Protein AF-A0A6P6JK39-F1 (afdb_monomer)

InterPro domains:
  IPR003034 SAP domain [PS50800] (160-194)
  IPR036361 SAP domain superfamily [G3DSA:1.10.720.30] (137-202)
  IPR038765 Papain-like cysteine peptidase superfamily [SSF54001] (477-595)
  IPR039598 HMG domain-containing protein 3 [PTHR17609] (4-606)

pLDDT: mean 75.11, std 21.03, range [23.2, 98.56]

Solvent-accessible surface area (backbone atoms only — not comparable to full-atom values): 36776 Å² total; per-residue (Å²): 107,68,67,62,53,50,56,49,48,27,66,73,67,74,44,89,72,79,53,73,65,54,53,48,47,51,49,49,20,53,58,48,73,47,91,76,85,65,51,43,59,33,46,78,55,12,45,62,42,52,46,34,36,44,48,70,40,82,58,55,30,28,60,41,61,52,88,70,45,61,81,60,64,93,82,64,82,23,71,24,50,34,60,63,42,54,48,42,42,37,47,29,34,43,46,63,68,36,52,54,95,88,63,82,67,90,45,70,58,65,80,37,51,65,62,55,54,51,50,55,9,71,77,28,29,58,53,58,60,31,50,34,54,69,60,64,71,73,56,83,70,79,85,74,100,66,86,77,83,84,73,60,70,70,62,58,54,57,53,56,72,69,53,55,62,68,60,50,35,50,51,27,50,76,71,74,40,79,62,75,78,54,65,67,60,44,46,50,51,51,58,60,46,42,75,39,70,76,46,27,55,52,50,45,57,58,69,58,24,46,29,30,11,36,36,40,36,23,33,56,87,50,34,50,37,32,43,34,76,33,71,53,74,74,51,47,66,59,57,38,24,53,50,73,24,30,60,60,61,46,36,32,40,30,21,75,56,18,69,56,31,29,53,52,42,21,67,77,35,64,92,70,35,66,32,23,58,67,64,8,30,75,50,67,86,43,76,66,51,31,49,31,31,69,72,69,68,38,74,45,83,52,67,37,80,80,47,54,42,91,75,59,43,83,86,33,31,89,76,23,21,42,55,52,14,34,31,21,31,34,82,90,41,58,80,77,61,90,55,70,64,54,42,37,22,39,55,82,30,25,64,78,53,51,96,70,60,46,78,55,36,58,58,51,52,51,60,71,44,57,84,46,22,74,62,39,39,73,32,56,52,39,60,30,55,53,49,50,53,49,53,51,40,54,50,36,52,50,52,42,49,55,50,50,58,54,48,59,74,73,50,58,95,88,60,44,80,36,69,48,101,52,49,22,64,42,83,44,78,76,80,74,82,73,68,90,84,73,71,77,73,79,60,93,70,73,64,84,71,78,84,65,80,85,90,62,62,84,72,50,68,77,33,61,90,63,66,60,72,47,71,65,72,76,64,58,81,76,49,78,64,54,49,52,52,49,54,62,42,43,41,81,90,53,69,49,80,41,80,75,50,70,49,90,92,46,77,38,29,26,59,46,45,37,25,39,69,54,103,45,73,72,42,64,67,55,52,42,42,53,47,50,51,52,34,57,40,31,50,77,67,77,39,45,54,44,68,53,48,41,82,57,48,49,37,46,35,85,91,64,56,41,68,65,75,84,72,62,58,92,64,58,87,74,25,54,31,36,40,40,33,36,80,54,95,95,32,42,31,37,34,43,35,45,68,54,103,70,88,50,88,47,64,34,44,36,39,51,79,58,60,41,81,89,61,75,70,55,81,55,65,44,58,54,76,79,87,87,80,100,75,86,55,73,77,58,55,69,70,76,78

Sequence (641 aa):
MLFRVMSILEATAKAKFPSKDTVLHAYLHFEALSSHVYSYTCINCGYYPKVVIMDLHKKGVFSIPFSEIATPPSDFKGDTNIVSFWESVTMEMIGRGFLSSGRKNPFVVCPSYDCWAPWIGPNTRKSDIVLNTEHAKLQKTKSCDVPDLDVTEERLGDELFNLKVDAVRKLCKECGLDTKGSRMDLVLRLRTEMQNRSAYDKIFQQIWGASGGWAV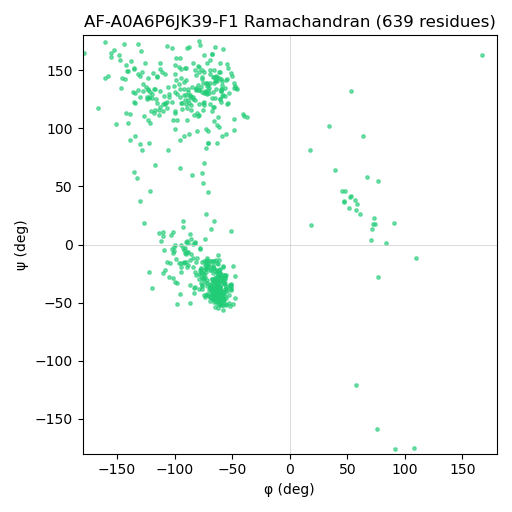ITCPCGIVYSIKFNIRAESPRDFADLLLSWKHFPNVVIYDFARGLAAHVNLRKADSLPFSPHEGRLAEPTTANIQLAKEGKLKVNLPWLKNKKEEEDINCHPLTGSSEHYALYDRFHEFNTKDPRDALRRIQVVPELCGWVNTQTAEQLFGSMRKNNYFLNMLTPSGHTFLMRNIIHHYNTAQNKNMEDSLRKIVSPSDQLTFNGYGQIVLGTPPQSLNDSERHTCDITQIDQVHCPSQGSVIDMTALRNVQPNRACWMHPQSSDQIKMIENALNEKESRQQFLAQVGATILNRSDFITLGHPNDVEGTILNACLSMVRDIADLKNIKVHCFSSYVTVTWLPPLCADPSANLPDHIAECDFILLPSWASNHWMICVSLFCLNYQFSLMQVTLRYFDITNSCIFQESFNRTSFTDHETKKQRDVFA

Nearest PDB structures (foldseek):
  1v66-assembly1_A  TM=7.551E-01  e=3.312E-01  Homo sapiens
  4i7d-assembly2_C  TM=5.466E-01  e=5.571E+00  Homo sapiens
  1k2f-assembly2_B-2  TM=5.145E-01  e=4.047E+00  Mus musculus
  8h38-assembly1_I  TM=4.975E-01  e=5.282E+00  Homo sapiens
  8gq6-assembly1_A  TM=4.952E-01  e=5.282E+00  Homo sapiens

Foldseek 3Di:
DVVVVQVVCCVVVVHHDPDPVVVLLVVLLVVLQDDFLLQLAFQACFLARQEKFKDFDQFLWAFAQLVPADQDPPPDPQKEQQVVLLNLLSQQSNQSVFDDPPDDRPSDDHDYSHRFDKDFRPSFFQDSIFGRPLSVVVPPDDDDDDDDPDDDLVVLLVLLVVDDLVLLLVLCVVLVHDSDDDSVVSSVVLSVQCVDVVSVVVSCSRSVRIWQGKMFMAHLLLRTRIIHTHRDNDDLVVVLRVQVRTNARHQEYEYLPLQRNLVVNCVVVVPLSQADDPSQFLDPQDPVQLVCLVVLNAARELVLSPPADPQADVSDDPSRSDSHHHRAYQPVNLPVDPDSSNSRRHLSNYPVSPPRRDNCSVVVVSVVCVVCRVVSHPDHPSSSSSVVSVVSSVVNVVSSVVVVVVVVVVDDPPWDWDADPRSHTDTDDPDDDDDPPPPPPPPPPPPDPPDDDPDDDVVRCPPLLNDFPDVCNQPPDDDPVRVVLLCVLQPPVDDQQDFNDDQPPQTDGSVQSVCQADQHARDQSVVVSVVSSLQVSCVSVVAFEAEDRQVLLQCCDPPNVDDVVVVDDPCNLVHQKYWRWYDDPNWIWIWIFGDDPPPDTWTWIFTARHRHPPDRGDRDGHTDTDDDDDDDDPVVVRSVD

Mean predicted aligned error: 17.91 Å

Secondary structure (DSSP, 8-state):
-HHHHHHHHHHHHTSPPPPHHHHHHHHHHHHHHS-------BTTTBSS-SEEEEEEESSS--B--GGGSPPPPTT--SEEEHHHHHHHHHHHHHHHHHSPTTPPPTT-----SSS---EE-TTTBSSSEEE--GGGGGS--S----------HHHHHHHHTTS-HHHHHHHHHHTT----S-HHHHHHHHHHHTTSHHHHHHHHHHH--B---EEEEE-TTS-EEEEEE-SS---HHHHHHHHHTBSS--SEEEETTHHHHHHHHHHHTTTT-SS-SGGG-SS---HHHHHHHHTT------GGGTS--SSPPTT--TTT-----EEEB-TTTTTS--SGGGGGGBGGG-GGGTTT--TTHHHHHHHHHGGGHHHHTTS-HHHHHHHHHHHHHHHHHHHHHHHHHHHHTTS-TTSPEEE-TTS-EEESSPPP---TTS-----TT-S--SS--S---TTTTTSGGG--SSHHHHSPPPPHHHHHHHHHHT-TTS-TT-EEEEETTEEEEHHHHGGGSSSSPPPHHHHHHHHHHHHHHHHHTT--EEE--HHHHGGGSTTT---GGGG--GGGGG-SEEEEEEEETTEEEEEEEE--TTT----EEEEE----SSS--------B-----S---HHHHHHH-

Structure (mmCIF, N/CA/C/O backbone):
data_AF-A0A6P6JK39-F1
#
_entry.id   AF-A0A6P6JK39-F1
#
loop_
_atom_site.group_PDB
_atom_site.id
_atom_site.type_symbol
_atom_site.label_atom_id
_atom_site.label_alt_id
_atom_site.label_comp_id
_atom_site.label_asym_id
_atom_site.label_entity_id
_atom_site.label_seq_id
_atom_site.pdbx_PDB_ins_code
_atom_site.Cartn_x
_atom_site.Cartn_y
_atom_site.Cartn_z
_atom_site.occupancy
_atom_site.B_iso_or_equiv
_atom_site.auth_seq_id
_atom_site.auth_comp_id
_atom_site.auth_asym_id
_atom_site.auth_atom_id
_atom_site.pdbx_PDB_model_num
ATOM 1 N N . MET A 1 1 ? 17.134 19.411 -5.426 1.00 51.88 1 MET A N 1
ATOM 2 C CA . MET A 1 1 ? 18.409 18.993 -4.799 1.00 51.88 1 MET A CA 1
ATOM 3 C C . MET A 1 1 ? 19.375 18.438 -5.846 1.00 51.88 1 MET A C 1
ATOM 5 O O . MET A 1 1 ? 20.431 19.033 -5.996 1.00 51.88 1 MET A O 1
ATOM 9 N N . LEU A 1 2 ? 18.983 17.433 -6.646 1.00 59.31 2 LEU A N 1
ATOM 10 C CA . LEU A 1 2 ? 19.816 16.851 -7.718 1.00 59.31 2 LEU A CA 1
ATOM 11 C C . LEU A 1 2 ? 20.381 17.888 -8.715 1.00 59.31 2 LEU A C 1
ATOM 13 O O . LEU A 1 2 ? 21.571 17.867 -8.978 1.00 59.31 2 LEU A O 1
ATOM 17 N N . PHE A 1 3 ? 19.577 18.862 -9.172 1.00 57.75 3 PHE A N 1
ATOM 18 C CA . PHE A 1 3 ? 20.043 19.952 -10.053 1.00 57.75 3 PHE A CA 1
ATOM 19 C C . PHE A 1 3 ? 21.222 20.741 -9.464 1.00 57.75 3 PHE A C 1
ATOM 21 O O . PHE A 1 3 ? 22.255 20.874 -10.102 1.00 57.75 3 PHE A O 1
ATOM 28 N N . ARG A 1 4 ? 21.094 21.217 -8.216 1.00 63.31 4 ARG A N 1
ATOM 29 C CA . ARG A 1 4 ? 22.171 21.959 -7.541 1.00 63.31 4 ARG A CA 1
ATOM 30 C C . ARG A 1 4 ? 23.416 21.095 -7.365 1.00 63.31 4 ARG A C 1
ATOM 32 O O . ARG A 1 4 ? 24.511 21.589 -7.582 1.00 63.31 4 ARG A O 1
ATOM 39 N N . VAL A 1 5 ? 23.244 19.826 -6.996 1.00 68.75 5 VAL A N 1
ATOM 40 C CA . VAL A 1 5 ? 24.363 18.893 -6.812 1.00 68.75 5 VAL A CA 1
ATOM 41 C C . VAL A 1 5 ? 25.076 18.633 -8.138 1.00 68.75 5 VAL A C 1
ATOM 43 O O . VAL A 1 5 ? 26.291 18.745 -8.183 1.00 68.75 5 VAL A O 1
ATOM 46 N N . MET A 1 6 ? 24.346 18.374 -9.226 1.00 71.62 6 MET A N 1
ATOM 47 C CA . MET A 1 6 ? 24.934 18.145 -10.549 1.00 71.62 6 MET A CA 1
ATOM 48 C C . MET A 1 6 ? 25.631 19.391 -11.089 1.00 71.62 6 MET A C 1
ATOM 50 O O . MET A 1 6 ? 26.763 19.284 -11.534 1.00 71.62 6 MET A O 1
ATOM 54 N N . SER A 1 7 ? 25.025 20.578 -10.979 1.00 70.62 7 SER A N 1
ATOM 55 C CA . SER A 1 7 ? 25.676 21.820 -11.415 1.00 70.62 7 SER A CA 1
ATOM 56 C C . SER A 1 7 ? 26.949 22.125 -10.621 1.00 70.62 7 SER A C 1
ATOM 58 O O . SER A 1 7 ? 27.923 22.607 -11.192 1.00 70.62 7 SER A O 1
ATOM 60 N N . ILE A 1 8 ? 26.966 21.827 -9.316 1.00 77.75 8 ILE A N 1
ATOM 61 C CA . ILE A 1 8 ? 28.175 21.948 -8.490 1.00 77.75 8 ILE A CA 1
ATOM 62 C C . ILE A 1 8 ? 29.214 20.905 -8.919 1.00 77.75 8 ILE A C 1
ATOM 64 O O . ILE A 1 8 ? 30.367 21.263 -9.119 1.00 77.75 8 ILE A O 1
ATOM 68 N N . LEU A 1 9 ? 28.817 19.644 -9.119 1.00 77.12 9 LEU A N 1
ATOM 69 C CA . LEU A 1 9 ? 29.715 18.573 -9.559 1.00 77.12 9 LEU A CA 1
ATOM 70 C C . LEU A 1 9 ? 30.327 18.857 -10.934 1.00 77.12 9 LEU A C 1
ATOM 72 O O . LEU A 1 9 ? 31.527 18.676 -11.093 1.00 77.12 9 LEU A O 1
ATOM 76 N N . GLU A 1 10 ? 29.549 19.341 -11.903 1.00 83.38 10 GLU A N 1
ATOM 77 C CA . GLU A 1 10 ? 30.049 19.742 -13.226 1.00 83.38 10 GLU A CA 1
ATOM 78 C C . GLU A 1 10 ? 31.059 20.888 -13.117 1.00 83.38 10 GLU A C 1
ATOM 80 O O . GLU A 1 10 ? 32.125 20.844 -13.736 1.00 83.38 10 GLU A O 1
ATOM 85 N N . ALA A 1 11 ? 30.757 21.892 -12.287 1.00 81.81 11 ALA A N 1
ATOM 86 C CA . ALA A 1 11 ? 31.644 23.027 -12.053 1.00 81.81 11 ALA A CA 1
ATOM 87 C C . ALA A 1 11 ? 32.948 22.616 -11.348 1.00 81.81 11 ALA A C 1
ATOM 89 O O . ALA A 1 11 ? 34.023 23.092 -11.714 1.00 81.81 11 ALA A O 1
ATOM 90 N N . THR A 1 12 ? 32.873 21.717 -10.363 1.00 85.19 12 THR A N 1
ATOM 91 C CA . THR A 1 12 ? 34.038 21.220 -9.617 1.00 85.19 12 THR A CA 1
ATOM 92 C C . THR A 1 12 ? 34.880 20.254 -10.449 1.00 85.19 12 THR A C 1
ATOM 94 O O . THR A 1 12 ? 36.102 20.379 -10.475 1.00 85.19 12 THR A O 1
ATOM 97 N N . ALA A 1 13 ? 34.250 19.311 -11.151 1.00 84.69 13 ALA A N 1
ATOM 98 C CA . ALA A 1 13 ? 34.935 18.288 -11.940 1.00 84.69 13 ALA A CA 1
ATOM 99 C C . ALA A 1 13 ? 35.396 18.789 -13.318 1.00 84.69 13 ALA A C 1
ATOM 101 O O . ALA A 1 13 ? 36.151 18.092 -13.992 1.00 84.69 13 ALA A O 1
ATOM 102 N N . LYS A 1 14 ? 34.939 19.974 -13.754 1.00 85.00 14 LYS A N 1
ATOM 103 C CA . LYS A 1 14 ? 35.162 20.523 -15.106 1.00 85.00 14 LYS A CA 1
ATOM 104 C C . LYS A 1 14 ? 34.777 19.538 -16.221 1.00 85.00 14 LYS A C 1
ATOM 106 O O . LYS A 1 14 ? 35.369 19.544 -17.298 1.00 85.00 14 LYS A O 1
ATOM 111 N N . ALA A 1 15 ? 33.779 18.701 -15.963 1.00 80.81 15 ALA A N 1
ATOM 112 C CA . ALA A 1 15 ? 33.283 17.679 -16.873 1.00 80.81 15 ALA A CA 1
ATOM 113 C C . ALA A 1 15 ? 31.759 17.766 -16.947 1.00 80.81 15 ALA A C 1
ATOM 115 O O . ALA A 1 15 ? 31.110 18.113 -15.962 1.00 80.81 15 ALA A O 1
ATOM 116 N N . LYS A 1 16 ? 31.186 17.457 -18.114 1.00 79.31 16 LYS A N 1
ATOM 117 C CA . LYS A 1 16 ? 29.730 17.364 -18.271 1.00 79.31 16 LYS A CA 1
ATOM 118 C C . LYS A 1 16 ? 29.248 16.004 -17.784 1.00 79.31 16 LYS A C 1
ATOM 120 O O . LYS A 1 16 ? 29.829 14.987 -18.161 1.00 79.31 16 LYS A O 1
ATOM 125 N N . PHE A 1 17 ? 28.173 15.988 -17.006 1.00 77.06 17 PHE A N 1
ATOM 126 C CA . PHE A 1 17 ? 27.517 14.754 -16.587 1.00 77.06 17 PHE A CA 1
ATOM 127 C C . PHE A 1 17 ? 26.292 14.461 -17.475 1.00 77.06 17 PHE A C 1
ATOM 129 O O . PHE A 1 17 ? 25.784 15.356 -18.160 1.00 77.06 17 PHE A O 1
ATOM 136 N N . PRO A 1 18 ? 25.803 13.204 -17.509 1.00 77.38 18 PRO A N 1
ATOM 137 C CA . PRO A 1 18 ? 24.533 12.874 -18.153 1.00 77.38 18 PRO A CA 1
ATOM 138 C C . PRO A 1 18 ? 23.389 13.727 -17.600 1.00 77.38 18 PRO A C 1
ATOM 140 O O . PRO A 1 18 ? 23.453 14.185 -16.464 1.00 77.38 18 PRO A O 1
ATOM 143 N N . SER A 1 19 ? 22.322 13.926 -18.378 1.00 76.56 19 SER A N 1
ATOM 144 C CA . SER A 1 19 ? 21.204 14.773 -17.946 1.00 76.56 19 SER A CA 1
ATOM 145 C C . SER A 1 19 ? 20.539 14.252 -16.663 1.00 76.56 19 SER A C 1
ATOM 147 O O . SER A 1 19 ? 20.570 13.057 -16.374 1.00 76.56 19 SER A O 1
ATOM 149 N N . LYS A 1 20 ? 19.869 15.135 -15.913 1.00 74.44 20 LYS A N 1
ATOM 150 C CA . LYS A 1 20 ? 19.099 14.771 -14.706 1.00 74.44 20 LYS A CA 1
ATOM 151 C C . LYS A 1 20 ? 18.111 13.619 -14.938 1.00 74.44 20 LYS A C 1
ATOM 153 O O . LYS A 1 20 ? 17.980 12.749 -14.082 1.00 74.44 20 LYS A O 1
ATOM 158 N N . ASP A 1 21 ? 17.456 13.604 -16.096 1.00 75.44 21 ASP A N 1
ATOM 159 C CA . ASP A 1 21 ? 16.441 12.612 -16.440 1.00 75.44 21 ASP A CA 1
ATOM 160 C C . ASP A 1 21 ? 17.127 11.292 -16.804 1.00 75.44 21 ASP A C 1
ATOM 162 O O . ASP A 1 21 ? 16.659 10.225 -16.425 1.00 75.44 21 ASP A O 1
ATOM 166 N N . THR A 1 22 ? 18.306 11.360 -17.433 1.00 78.50 22 THR A N 1
ATOM 167 C CA . THR A 1 22 ? 19.165 10.195 -17.683 1.00 78.50 22 THR A CA 1
ATOM 168 C C . THR A 1 22 ? 19.650 9.564 -16.379 1.00 78.50 22 THR A C 1
ATOM 170 O O . THR A 1 22 ? 19.537 8.354 -16.219 1.00 78.50 22 THR A O 1
ATOM 173 N N . VAL A 1 23 ? 20.155 10.364 -15.432 1.00 79.81 23 VAL A N 1
ATOM 174 C CA . VAL A 1 23 ? 20.620 9.871 -14.121 1.00 79.81 23 VAL A CA 1
ATOM 175 C C . VAL A 1 23 ? 19.469 9.245 -13.342 1.00 79.81 23 VAL A C 1
ATOM 177 O O . VAL A 1 23 ? 19.618 8.172 -12.764 1.00 79.81 23 VAL A O 1
ATOM 180 N N . LEU A 1 24 ? 18.301 9.884 -13.356 1.00 79.88 24 LEU A N 1
ATOM 181 C CA . LEU A 1 24 ? 17.111 9.338 -12.728 1.00 79.88 24 LEU A CA 1
ATOM 182 C C . LEU A 1 24 ? 16.671 8.022 -13.369 1.00 79.88 24 LEU A C 1
ATOM 184 O O . LEU A 1 24 ? 16.407 7.062 -12.657 1.00 79.88 24 LEU A O 1
ATOM 188 N N . HIS A 1 25 ? 16.571 7.962 -14.695 1.00 81.69 25 HIS A N 1
ATOM 189 C CA . HIS A 1 25 ? 16.174 6.734 -15.380 1.00 81.69 25 HIS A CA 1
ATOM 190 C C . HIS A 1 25 ? 17.170 5.606 -15.121 1.00 81.69 25 HIS A C 1
ATOM 192 O O . HIS A 1 25 ? 16.740 4.487 -14.866 1.00 81.69 25 HIS A O 1
ATOM 198 N N . ALA A 1 26 ? 18.471 5.907 -15.096 1.00 80.44 26 ALA A N 1
ATOM 199 C CA . ALA A 1 26 ? 19.496 4.947 -14.708 1.00 80.44 26 ALA A CA 1
ATOM 200 C C . ALA A 1 26 ? 19.303 4.456 -13.264 1.00 80.44 26 ALA A C 1
ATOM 202 O O . ALA A 1 26 ? 19.404 3.259 -13.016 1.00 80.44 26 ALA A O 1
ATOM 203 N N . TYR A 1 27 ? 18.965 5.348 -12.326 1.00 84.75 27 TYR A N 1
ATOM 204 C CA . TYR A 1 27 ? 18.659 4.969 -10.944 1.00 84.75 27 TYR A CA 1
ATOM 205 C C . TYR A 1 27 ? 17.415 4.073 -10.845 1.00 84.75 27 TYR A C 1
ATOM 207 O O . TYR A 1 27 ? 17.478 3.014 -10.233 1.00 84.75 27 TYR A O 1
ATOM 215 N N . LEU A 1 28 ? 16.303 4.447 -11.487 1.00 86.31 28 LEU A N 1
ATOM 216 C CA . LEU A 1 28 ? 15.079 3.633 -11.488 1.00 86.31 28 LEU A CA 1
ATOM 217 C C . LEU A 1 28 ? 15.311 2.261 -12.133 1.00 86.31 28 LEU A C 1
ATOM 219 O O . LEU A 1 28 ? 14.778 1.262 -11.661 1.00 86.31 28 LEU A O 1
ATOM 223 N N . HIS A 1 29 ? 16.122 2.212 -13.188 1.00 85.12 29 HIS A N 1
ATOM 224 C CA . HIS A 1 29 ? 16.518 0.976 -13.852 1.00 85.12 29 HIS A CA 1
ATOM 225 C C . HIS A 1 29 ? 17.380 0.087 -12.942 1.00 85.12 29 HIS A C 1
ATOM 227 O O . HIS A 1 29 ? 17.090 -1.097 -12.787 1.00 85.12 29 HIS A O 1
ATOM 233 N N . PHE A 1 30 ? 18.390 0.664 -12.283 1.00 85.06 30 PHE A N 1
ATOM 234 C CA . PHE A 1 30 ? 19.223 -0.030 -11.297 1.00 85.06 30 PHE A CA 1
ATOM 235 C C . PHE A 1 30 ? 18.383 -0.625 -10.160 1.00 85.06 30 PHE A C 1
ATOM 237 O O . PHE A 1 30 ? 18.524 -1.797 -9.819 1.00 85.06 30 PHE A O 1
ATOM 244 N N . GLU A 1 31 ? 17.470 0.166 -9.606 1.00 86.25 31 GLU A N 1
ATOM 245 C CA . GLU A 1 31 ? 16.546 -0.268 -8.560 1.00 86.25 31 GLU A CA 1
ATOM 246 C C . GLU A 1 31 ? 15.593 -1.375 -9.043 1.00 86.25 31 GLU A C 1
ATOM 248 O O . GLU A 1 31 ? 15.252 -2.279 -8.288 1.00 86.25 31 GLU A O 1
ATOM 253 N N . ALA A 1 32 ? 15.167 -1.343 -10.309 1.00 83.00 32 ALA A N 1
ATOM 254 C CA . ALA A 1 32 ? 14.291 -2.371 -10.870 1.00 83.00 32 ALA A CA 1
ATOM 255 C C . ALA A 1 32 ? 15.004 -3.725 -11.025 1.00 83.00 32 ALA A C 1
ATOM 257 O O . ALA A 1 32 ? 14.400 -4.773 -10.773 1.00 83.00 32 ALA A O 1
ATOM 258 N N . LEU A 1 33 ? 16.292 -3.694 -11.382 1.00 80.44 33 LEU A N 1
ATOM 259 C CA . LEU A 1 33 ? 17.162 -4.871 -11.464 1.00 80.44 33 LEU A CA 1
ATOM 260 C C . LEU A 1 33 ? 17.631 -5.362 -10.087 1.00 80.44 33 LEU A C 1
ATOM 262 O O . LEU A 1 33 ? 17.933 -6.543 -9.919 1.00 80.44 33 LEU A O 1
ATOM 266 N N . SER A 1 34 ? 17.638 -4.485 -9.085 1.00 80.62 34 SER A N 1
ATOM 267 C CA . SER A 1 34 ? 18.027 -4.819 -7.716 1.00 80.62 34 SER A CA 1
ATOM 268 C C . SER A 1 34 ? 17.014 -5.744 -7.035 1.00 80.62 34 SER A C 1
ATOM 270 O O . SER A 1 34 ? 15.815 -5.738 -7.335 1.00 80.62 34 SER A O 1
ATOM 272 N N . SER A 1 35 ? 17.508 -6.569 -6.109 1.00 76.44 35 SER A N 1
ATOM 273 C CA . SER A 1 35 ? 16.668 -7.444 -5.291 1.00 76.44 35 SER A CA 1
ATOM 274 C C . SER A 1 35 ? 16.168 -6.691 -4.061 1.00 76.44 35 SER A C 1
ATOM 276 O O . SER A 1 35 ? 16.948 -6.305 -3.190 1.00 76.44 35 SER A O 1
ATOM 278 N N . HIS A 1 36 ? 14.854 -6.502 -3.981 1.00 83.06 36 HIS A N 1
ATOM 279 C CA . HIS A 1 36 ? 14.185 -5.886 -2.843 1.00 83.06 36 HIS A CA 1
ATOM 280 C C . HIS A 1 36 ? 13.060 -6.799 -2.359 1.00 83.06 36 HIS A C 1
ATOM 282 O O . HIS A 1 36 ? 12.231 -7.253 -3.144 1.00 83.06 36 HIS A O 1
ATOM 288 N N . VAL A 1 37 ? 13.001 -7.035 -1.047 1.00 83.12 37 VAL A N 1
ATOM 289 C CA . VAL A 1 37 ? 12.012 -7.947 -0.443 1.00 83.12 37 VAL A CA 1
ATOM 290 C C . VAL A 1 37 ? 10.615 -7.318 -0.382 1.00 83.12 37 VAL A C 1
ATOM 292 O O . VAL A 1 37 ? 9.614 -8.024 -0.400 1.00 83.12 37 VAL A O 1
ATOM 295 N N . TYR A 1 38 ? 10.531 -5.985 -0.265 1.00 93.00 38 TYR A N 1
ATOM 296 C CA . TYR A 1 38 ? 9.270 -5.242 -0.119 1.00 93.00 38 TYR A CA 1
ATOM 297 C C . TYR A 1 38 ? 8.301 -5.828 0.936 1.00 93.00 38 TYR A C 1
ATOM 299 O O . TYR A 1 38 ? 7.082 -5.780 0.776 1.00 93.00 38 TYR A O 1
ATOM 307 N N . SER A 1 39 ? 8.834 -6.329 2.058 1.00 91.75 39 SER A N 1
ATOM 308 C CA . SER A 1 39 ? 8.059 -7.061 3.075 1.00 91.75 39 SER A CA 1
ATOM 309 C C . SER A 1 39 ? 6.961 -6.241 3.763 1.00 91.75 39 SER A C 1
ATOM 311 O O . SER A 1 39 ? 5.945 -6.811 4.152 1.00 91.75 39 SER A O 1
ATOM 313 N N . TYR A 1 40 ? 7.163 -4.924 3.931 1.00 97.56 40 TYR A N 1
ATOM 314 C CA . TYR A 1 40 ? 6.199 -3.990 4.548 1.00 97.56 40 TYR A CA 1
ATOM 315 C C . TYR A 1 40 ? 5.641 -4.532 5.877 1.00 97.56 40 TYR A C 1
ATOM 317 O O . TYR A 1 40 ? 4.443 -4.550 6.127 1.00 97.56 40 TYR A O 1
ATOM 325 N N . THR A 1 41 ? 6.550 -5.033 6.714 1.00 95.19 41 THR A N 1
ATOM 326 C CA . THR A 1 41 ? 6.264 -5.684 7.997 1.00 95.19 41 THR A CA 1
ATOM 327 C C . THR A 1 41 ? 7.016 -4.955 9.105 1.00 95.19 41 THR A C 1
ATOM 329 O O . THR A 1 41 ? 8.150 -4.522 8.888 1.00 95.19 41 THR A O 1
ATOM 332 N N . CYS A 1 42 ? 6.425 -4.825 10.293 1.00 97.06 42 CYS A N 1
ATOM 333 C CA . CYS A 1 42 ? 7.111 -4.269 11.460 1.00 97.06 42 CYS A CA 1
ATOM 334 C C . CYS A 1 42 ? 7.703 -5.382 12.318 1.00 97.06 42 CYS A C 1
ATOM 336 O O . CYS A 1 42 ? 6.989 -6.308 12.686 1.00 97.06 42 CYS A O 1
ATOM 338 N N . ILE A 1 43 ? 8.955 -5.237 12.746 1.00 94.31 43 ILE A N 1
ATOM 339 C CA . ILE A 1 43 ? 9.573 -6.223 13.645 1.00 94.31 43 ILE A CA 1
ATOM 340 C C . ILE A 1 43 ? 8.932 -6.256 15.040 1.00 94.31 43 ILE A C 1
ATOM 342 O O . ILE A 1 43 ? 9.077 -7.239 15.746 1.00 94.31 43 ILE A O 1
ATOM 346 N N . ASN A 1 44 ? 8.217 -5.211 15.463 1.00 92.06 44 ASN A N 1
ATOM 347 C CA . ASN A 1 44 ? 7.533 -5.182 16.760 1.00 92.06 44 ASN A CA 1
ATOM 348 C C . ASN A 1 44 ? 6.056 -5.593 16.649 1.00 92.06 44 ASN A C 1
ATOM 350 O O . ASN A 1 44 ? 5.545 -6.353 17.470 1.00 92.06 44 ASN A O 1
ATOM 354 N N . CYS A 1 45 ? 5.351 -5.109 15.623 1.00 95.00 45 CYS A N 1
ATOM 355 C CA . CYS A 1 45 ? 3.930 -5.427 15.435 1.00 95.00 45 CYS A CA 1
ATOM 356 C C . CYS A 1 45 ? 3.680 -6.723 14.646 1.00 95.00 45 CYS A C 1
ATOM 358 O O . CYS A 1 45 ? 2.554 -7.211 14.667 1.00 95.00 45 CYS A O 1
ATOM 360 N N . GLY A 1 46 ? 4.696 -7.279 13.983 1.00 95.69 46 GLY A N 1
ATOM 361 C CA . GLY A 1 46 ? 4.589 -8.501 13.192 1.00 95.69 46 GLY A CA 1
ATOM 362 C C . GLY A 1 46 ? 3.907 -8.289 11.843 1.00 95.69 46 GLY A C 1
ATOM 363 O O . GLY A 1 46 ? 3.852 -7.177 11.325 1.00 95.69 46 GLY A O 1
ATOM 364 N N . TYR A 1 47 ? 3.379 -9.361 11.257 1.00 96.06 47 TYR A N 1
ATOM 365 C CA . TYR A 1 47 ? 2.679 -9.330 9.967 1.00 96.06 47 TYR A CA 1
ATOM 366 C C . TYR A 1 47 ? 1.265 -8.736 10.053 1.00 96.06 47 TYR A C 1
ATOM 368 O O . TYR A 1 47 ? 0.752 -8.226 9.054 1.00 96.06 47 TYR A O 1
ATOM 376 N N . TYR A 1 48 ? 0.641 -8.793 11.235 1.00 95.88 48 TYR A N 1
ATOM 377 C CA . TYR A 1 48 ? -0.775 -8.475 11.451 1.00 95.88 48 TYR A CA 1
ATOM 378 C C . TYR A 1 48 ? -0.921 -7.463 12.598 1.00 95.88 48 TYR A C 1
ATOM 380 O O . TYR A 1 48 ? -1.138 -7.844 13.749 1.00 95.88 48 TYR A O 1
ATOM 388 N N . PRO A 1 49 ? -0.732 -6.158 12.346 1.00 96.62 49 PRO A N 1
ATOM 389 C CA . PRO A 1 49 ? -0.802 -5.159 13.401 1.00 96.62 49 PRO A CA 1
ATOM 390 C C . PRO A 1 49 ? -2.244 -5.013 13.910 1.00 96.62 49 PRO A C 1
ATOM 392 O O . PRO A 1 49 ? -3.144 -4.624 13.172 1.00 96.62 49 PRO A O 1
ATOM 395 N N . LYS A 1 50 ? -2.451 -5.257 15.210 1.00 96.50 50 LYS A N 1
ATOM 396 C CA . LYS A 1 50 ? -3.765 -5.130 15.877 1.00 96.50 50 LYS A CA 1
ATOM 397 C C . LYS A 1 50 ? -4.307 -3.696 15.948 1.00 96.50 50 LYS A C 1
ATOM 399 O O . LYS A 1 50 ? -5.514 -3.512 16.061 1.00 96.50 50 LYS A O 1
ATOM 404 N N . VAL A 1 51 ? -3.427 -2.693 15.898 1.00 97.25 51 VAL A N 1
ATOM 405 C CA . VAL A 1 51 ? -3.776 -1.266 15.827 1.00 97.25 51 VAL A CA 1
ATOM 406 C C . VAL A 1 51 ? -3.127 -0.682 14.582 1.00 97.25 51 VAL A C 1
ATOM 408 O O . VAL A 1 51 ? -1.934 -0.905 14.363 1.00 97.25 51 VAL A O 1
ATOM 411 N N . VAL A 1 52 ? -3.885 0.081 13.800 1.00 97.75 52 VAL A N 1
ATOM 412 C CA . VAL A 1 52 ? -3.388 0.763 12.601 1.00 97.75 52 VAL A CA 1
ATOM 413 C C . VAL A 1 52 ? -3.868 2.206 12.526 1.00 97.75 52 VAL A C 1
ATOM 415 O O . VAL A 1 52 ? -4.933 2.544 13.041 1.00 97.75 52 VAL A O 1
ATOM 418 N N . ILE A 1 53 ? -3.075 3.042 11.865 1.00 96.56 53 ILE A N 1
ATOM 419 C CA . ILE A 1 53 ? -3.359 4.444 11.582 1.00 96.56 53 ILE A CA 1
ATOM 420 C C . ILE A 1 53 ? -3.439 4.607 10.068 1.00 96.56 53 ILE A C 1
ATOM 422 O O . ILE A 1 53 ? -2.609 4.073 9.328 1.00 96.56 53 ILE A O 1
ATOM 426 N N . MET A 1 54 ? -4.466 5.311 9.611 1.00 95.75 54 MET A N 1
ATOM 427 C CA . MET A 1 54 ? -4.754 5.527 8.202 1.00 95.75 54 MET A CA 1
ATOM 428 C C . MET A 1 54 ? -4.775 7.009 7.907 1.00 95.75 54 MET A C 1
ATOM 430 O O . MET A 1 54 ? -5.452 7.760 8.603 1.00 95.75 54 MET A O 1
ATOM 434 N N . ASP A 1 55 ? -4.075 7.409 6.854 1.00 92.75 55 ASP A N 1
ATOM 435 C CA . ASP A 1 55 ? -4.081 8.797 6.408 1.00 92.75 55 ASP A CA 1
ATOM 436 C C . ASP A 1 55 ? -3.746 8.885 4.910 1.00 92.75 55 ASP A C 1
ATOM 438 O O . ASP A 1 55 ? -3.209 7.951 4.297 1.00 92.75 55 ASP A O 1
ATOM 442 N N . LEU A 1 56 ? -4.087 10.018 4.308 1.00 89.56 56 LEU A N 1
ATOM 443 C CA . LEU A 1 56 ? -3.928 10.327 2.899 1.00 89.56 56 LEU A CA 1
ATOM 444 C C . LEU A 1 56 ? -3.020 11.539 2.705 1.00 89.56 56 LEU A C 1
ATOM 446 O O . LEU A 1 56 ? -3.335 12.664 3.104 1.00 89.56 56 LEU A O 1
ATOM 450 N N . HIS A 1 57 ? -1.976 11.370 1.894 1.00 87.12 57 HIS A N 1
ATOM 451 C CA . HIS A 1 57 ? -1.236 12.515 1.390 1.00 87.12 57 HIS A CA 1
ATOM 452 C C . HIS A 1 57 ? -1.840 13.028 0.078 1.00 87.12 57 HIS A C 1
ATOM 454 O O . HIS A 1 57 ? -1.659 12.453 -0.993 1.00 87.12 57 HIS A O 1
ATOM 460 N N . LYS A 1 58 ? -2.512 14.184 0.146 1.00 78.38 58 LYS A N 1
ATOM 461 C CA . LYS A 1 58 ? -3.106 14.88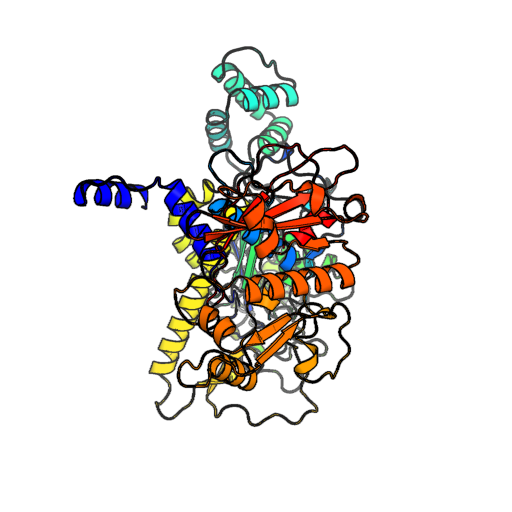6 -1.017 1.00 78.38 58 LYS A CA 1
ATOM 462 C C . LYS A 1 58 ? -2.076 15.582 -1.928 1.00 78.38 58 LYS A C 1
ATOM 464 O O . LYS A 1 58 ? -2.444 16.346 -2.818 1.00 78.38 58 LYS A O 1
ATOM 469 N N . LYS A 1 59 ? -0.779 15.417 -1.658 1.00 73.38 59 LYS A N 1
ATOM 470 C CA . LYS A 1 59 ? 0.342 16.025 -2.398 1.00 73.38 59 LYS A CA 1
ATOM 471 C C . LYS A 1 59 ? 1.340 14.927 -2.776 1.00 73.3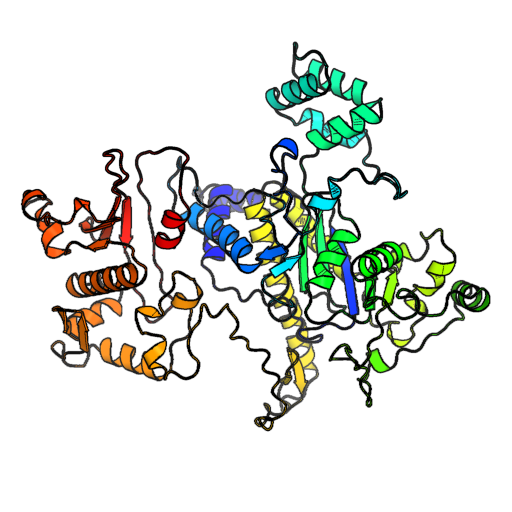8 59 LYS A C 1
ATOM 473 O O . LYS A 1 59 ? 1.257 13.826 -2.248 1.00 73.38 59 LYS A O 1
ATOM 478 N N . GLY A 1 60 ? 2.283 15.221 -3.674 1.00 67.81 60 GLY A N 1
ATOM 479 C CA . GLY A 1 60 ? 3.110 14.156 -4.250 1.00 67.81 60 GLY A CA 1
ATOM 480 C C . GLY A 1 60 ? 2.224 13.260 -5.111 1.00 67.81 60 GLY A C 1
ATOM 481 O O . GLY A 1 60 ? 2.060 12.088 -4.814 1.00 67.81 60 GLY A O 1
ATOM 482 N N . VAL A 1 61 ? 1.573 13.864 -6.099 1.00 77.50 61 VAL A N 1
ATOM 483 C CA . VAL A 1 61 ? 0.569 13.254 -6.976 1.00 77.50 61 VAL A CA 1
ATOM 484 C C . VAL A 1 61 ? 1.153 13.132 -8.371 1.00 77.50 61 VAL A C 1
ATOM 486 O O . VAL A 1 61 ? 1.941 13.980 -8.780 1.00 77.50 61 VAL A O 1
ATOM 489 N N . PHE A 1 62 ? 0.760 12.112 -9.119 1.00 75.44 62 PHE A N 1
ATOM 490 C CA . PHE A 1 62 ? 1.131 11.993 -10.527 1.00 75.44 62 PHE A CA 1
ATOM 491 C C . PHE A 1 62 ? 0.028 12.571 -11.410 1.00 75.44 62 PHE A C 1
ATOM 493 O O . PHE A 1 62 ? -1.148 12.581 -11.038 1.00 75.44 62 PHE A O 1
ATOM 500 N N . SER A 1 63 ? 0.414 13.078 -12.579 1.00 71.25 63 SER A N 1
ATOM 501 C CA . SER A 1 63 ? -0.552 13.617 -13.530 1.00 71.25 63 SER A CA 1
ATOM 502 C C . SER A 1 63 ? -1.247 12.488 -14.295 1.00 71.25 63 SER A C 1
ATOM 504 O O . SER A 1 63 ? -0.591 11.563 -14.774 1.00 71.25 63 SER A O 1
ATOM 506 N N . ILE A 1 64 ? -2.574 12.568 -14.399 1.00 69.62 64 ILE A N 1
ATOM 507 C CA . ILE A 1 64 ? -3.423 11.643 -15.149 1.00 69.62 64 ILE A CA 1
ATOM 508 C C . ILE A 1 64 ? -4.501 12.432 -15.896 1.00 69.62 64 ILE A C 1
ATOM 510 O O . ILE A 1 64 ? -5.402 12.959 -15.253 1.00 69.62 64 ILE A O 1
ATOM 514 N N . PRO A 1 65 ? -4.503 12.499 -17.230 1.00 62.47 65 PRO A N 1
ATOM 515 C CA . PRO A 1 65 ? -5.651 13.040 -17.950 1.00 62.47 65 PRO A CA 1
ATOM 516 C C . PRO A 1 65 ? -6.867 12.119 -17.755 1.00 62.47 65 PRO A C 1
ATOM 518 O O . PRO A 1 65 ? -6.946 11.043 -18.341 1.00 62.47 65 PRO A O 1
ATOM 521 N N . PHE A 1 66 ? -7.844 12.533 -16.938 1.00 62.31 66 PHE A N 1
ATOM 522 C CA . PHE A 1 66 ? -9.024 11.713 -16.621 1.00 62.31 66 PHE A CA 1
ATOM 523 C C . PHE A 1 66 ? -9.830 11.284 -17.856 1.00 62.31 66 PHE A C 1
ATOM 525 O O . PHE A 1 66 ? -10.470 10.236 -17.821 1.00 62.31 66 PHE A O 1
ATOM 532 N N . SER A 1 67 ? -9.772 12.047 -18.954 1.00 56.47 67 SER A N 1
ATOM 533 C CA . SER A 1 67 ? -10.406 11.683 -20.228 1.00 56.47 67 SER A CA 1
ATOM 534 C C . SER A 1 67 ? -9.792 10.453 -20.906 1.00 56.47 67 SER A C 1
ATOM 536 O O . SER A 1 67 ? -10.399 9.911 -21.822 1.00 56.47 67 SER A O 1
ATOM 538 N N . GLU A 1 68 ? -8.581 10.053 -20.512 1.00 61.69 68 GLU A N 1
ATOM 539 C CA . GLU A 1 68 ? -7.832 8.936 -21.108 1.00 61.69 68 GLU A CA 1
ATOM 540 C C . GLU A 1 68 ? -7.930 7.649 -20.275 1.00 61.69 68 GLU A C 1
ATOM 542 O O . GLU A 1 68 ? -7.468 6.598 -20.712 1.00 61.69 68 GLU A O 1
ATOM 547 N N . ILE A 1 69 ? -8.559 7.701 -19.093 1.00 75.62 69 ILE A N 1
ATOM 548 C CA . ILE A 1 69 ? -8.761 6.514 -18.256 1.00 75.62 69 ILE A CA 1
ATOM 549 C C . ILE A 1 69 ? -9.958 5.731 -18.789 1.00 75.62 69 ILE A C 1
ATOM 551 O O . ILE A 1 69 ? -11.102 6.188 -18.710 1.00 75.62 69 ILE A O 1
ATOM 555 N N . ALA A 1 70 ? -9.693 4.533 -19.309 1.00 73.12 70 ALA A N 1
ATOM 556 C CA . ALA A 1 70 ? -10.729 3.638 -19.802 1.00 73.12 70 ALA A CA 1
ATOM 557 C C . ALA A 1 70 ? -11.734 3.277 -18.694 1.00 73.12 70 ALA A C 1
ATOM 559 O O . ALA A 1 70 ? -11.374 3.079 -17.532 1.00 73.12 70 ALA A O 1
ATOM 560 N N . THR A 1 71 ? -13.013 3.180 -19.064 1.00 76.81 71 THR A N 1
ATOM 561 C CA . THR A 1 71 ? -14.022 2.576 -18.183 1.00 76.81 71 THR A CA 1
ATOM 562 C C . THR A 1 71 ? -13.750 1.073 -18.139 1.00 76.81 71 THR A C 1
ATOM 564 O O . THR A 1 71 ? -13.527 0.496 -19.205 1.00 76.81 71 THR A O 1
ATOM 567 N N . PRO A 1 72 ? -13.733 0.433 -16.957 1.00 81.69 72 PRO A N 1
ATOM 568 C CA . PRO A 1 72 ? -13.463 -0.995 -16.891 1.00 81.69 72 PRO A CA 1
ATOM 569 C C . PRO A 1 72 ? -14.608 -1.800 -17.530 1.00 81.69 72 PRO A C 1
ATOM 571 O O . PRO A 1 72 ? -15.715 -1.268 -17.695 1.00 81.69 72 PRO A O 1
ATOM 574 N N . PRO A 1 73 ? -14.371 -3.084 -17.853 1.00 81.62 73 PRO A N 1
ATOM 575 C CA . PRO A 1 73 ? -15.419 -4.006 -18.287 1.00 81.62 73 PRO A CA 1
ATOM 576 C C . PRO A 1 73 ? -16.628 -3.997 -17.339 1.00 81.62 73 PRO A C 1
ATOM 578 O O . PRO A 1 73 ? -16.479 -3.838 -16.128 1.00 81.62 73 PRO A O 1
ATOM 581 N N . SER A 1 74 ? -17.841 -4.167 -17.871 1.00 78.25 74 SER A N 1
ATOM 582 C CA . SER A 1 74 ? -19.084 -4.066 -17.084 1.00 78.25 74 SER A CA 1
ATOM 583 C C . SER A 1 74 ? -19.215 -5.115 -15.975 1.00 78.25 74 SER A C 1
ATOM 585 O O . SER A 1 74 ? -19.966 -4.918 -15.025 1.00 78.25 74 SER A O 1
ATOM 587 N N . ASP A 1 75 ? -18.513 -6.235 -16.111 1.00 83.44 75 ASP A N 1
ATOM 588 C CA . ASP A 1 75 ? -18.443 -7.348 -15.166 1.00 83.44 75 ASP A CA 1
ATOM 589 C C . ASP A 1 75 ? -17.271 -7.231 -14.176 1.00 83.44 75 ASP A C 1
ATOM 591 O O . ASP A 1 75 ? -17.146 -8.061 -13.271 1.00 83.44 75 ASP A O 1
ATOM 595 N N . PHE A 1 76 ? -16.430 -6.200 -14.306 1.00 86.50 76 PHE A N 1
ATOM 596 C CA . PHE A 1 76 ? -15.295 -5.979 -13.422 1.00 86.50 76 PHE A CA 1
ATOM 597 C C . PHE A 1 76 ? -15.757 -5.666 -11.995 1.00 86.50 76 PHE A C 1
ATOM 599 O O . PHE A 1 76 ? -16.410 -4.658 -11.731 1.00 86.50 76 PHE A O 1
ATOM 606 N N . LYS A 1 77 ? -15.377 -6.525 -11.046 1.00 87.69 77 LYS A N 1
ATOM 607 C CA . LYS A 1 77 ? -15.790 -6.416 -9.635 1.00 87.69 77 LYS A CA 1
ATOM 608 C C . LYS A 1 77 ? -14.836 -5.594 -8.770 1.00 87.69 77 LYS A C 1
ATOM 610 O O . LYS A 1 77 ? -15.124 -5.361 -7.597 1.00 87.69 77 LYS A O 1
ATOM 615 N N . GLY A 1 78 ? -13.726 -5.124 -9.342 1.00 90.38 78 GLY A N 1
ATOM 616 C CA . GLY A 1 78 ? -12.661 -4.460 -8.596 1.00 90.38 78 GLY A CA 1
ATOM 617 C C . GLY A 1 78 ? -11.579 -5.403 -8.086 1.00 90.38 78 GLY A C 1
ATOM 618 O O . GLY A 1 78 ? -10.871 -5.022 -7.167 1.00 90.38 78 GLY A O 1
ATOM 619 N N . ASP A 1 79 ? -11.450 -6.609 -8.634 1.00 93.44 79 ASP A N 1
ATOM 620 C CA . ASP A 1 79 ? -10.383 -7.543 -8.270 1.00 93.44 79 ASP A CA 1
ATOM 621 C C . ASP A 1 79 ? -9.150 -7.297 -9.148 1.00 93.44 79 ASP A C 1
ATOM 623 O O . ASP A 1 79 ? -9.233 -7.335 -10.372 1.00 93.44 79 ASP A O 1
ATOM 627 N N . THR A 1 80 ? -7.995 -7.048 -8.535 1.00 92.00 80 THR A N 1
ATOM 628 C CA . THR A 1 80 ? -6.735 -6.747 -9.235 1.00 92.00 80 THR A CA 1
ATOM 629 C C . THR A 1 80 ? -5.619 -7.657 -8.750 1.00 92.00 80 THR A C 1
ATOM 631 O O . THR A 1 80 ? -5.494 -7.892 -7.550 1.00 92.00 80 THR A O 1
ATOM 634 N N . ASN A 1 81 ? -4.787 -8.163 -9.663 1.00 93.12 81 ASN A N 1
ATOM 635 C CA . ASN A 1 81 ? -3.616 -8.949 -9.280 1.00 93.12 81 ASN A CA 1
ATOM 636 C C . ASN A 1 81 ? -2.452 -8.009 -8.928 1.00 93.12 81 ASN A C 1
ATOM 638 O O . ASN A 1 81 ? -1.899 -7.326 -9.794 1.00 93.12 81 ASN A O 1
ATOM 642 N N . ILE A 1 82 ? -2.085 -7.979 -7.647 1.00 95.00 82 ILE A N 1
ATOM 643 C CA . ILE A 1 82 ? -1.013 -7.129 -7.126 1.00 95.00 82 ILE A CA 1
ATOM 644 C C . ILE A 1 82 ? 0.347 -7.490 -7.738 1.00 95.00 82 ILE A C 1
ATOM 646 O O . ILE A 1 82 ? 1.095 -6.597 -8.123 1.00 95.00 82 ILE A O 1
ATOM 650 N N . VAL A 1 83 ? 0.671 -8.778 -7.868 1.00 90.31 83 VAL A N 1
ATOM 651 C CA . VAL A 1 83 ? 1.977 -9.237 -8.363 1.00 90.31 83 VAL A CA 1
ATOM 652 C C . VAL A 1 83 ? 2.158 -8.818 -9.816 1.00 90.31 83 VAL A C 1
ATOM 654 O O . VAL A 1 83 ? 3.088 -8.073 -10.119 1.00 90.31 83 VAL A O 1
ATOM 657 N N . SER A 1 84 ? 1.201 -9.167 -10.675 1.00 87.94 84 SER A N 1
ATOM 658 C CA . SER A 1 84 ? 1.228 -8.845 -12.104 1.00 87.94 84 SER A CA 1
ATOM 659 C C . SER A 1 84 ? 1.311 -7.337 -12.370 1.00 87.94 84 SER A C 1
ATOM 661 O O . SER A 1 84 ? 2.091 -6.896 -13.221 1.00 87.94 84 SER A O 1
ATOM 663 N N . PHE A 1 85 ? 0.563 -6.519 -11.619 1.00 93.62 85 PHE A N 1
ATOM 664 C CA . PHE A 1 85 ? 0.635 -5.061 -11.746 1.00 93.62 85 PHE A CA 1
ATOM 665 C C . PHE A 1 85 ? 2.040 -4.534 -11.427 1.00 93.62 85 PHE A C 1
ATOM 667 O O . PHE A 1 85 ? 2.634 -3.790 -12.209 1.00 93.62 85 PHE A O 1
ATOM 674 N N . TRP A 1 86 ? 2.594 -4.929 -10.282 1.00 93.94 86 TRP A N 1
ATOM 675 C CA . TRP A 1 86 ? 3.884 -4.422 -9.821 1.00 93.94 86 TRP A CA 1
ATOM 676 C C . TRP A 1 86 ? 5.076 -4.983 -10.608 1.00 93.94 86 TRP A C 1
ATOM 678 O O . TRP A 1 86 ? 6.092 -4.294 -10.741 1.00 93.94 86 TRP A O 1
ATOM 688 N N . GLU A 1 87 ? 4.957 -6.188 -11.162 1.00 88.56 87 GLU A N 1
ATOM 689 C CA . GLU A 1 87 ? 5.886 -6.729 -12.156 1.00 88.56 87 GLU A CA 1
ATOM 690 C C . GLU A 1 87 ? 5.839 -5.910 -13.443 1.00 88.56 87 GLU A C 1
ATOM 692 O O . GLU A 1 87 ? 6.887 -5.473 -13.904 1.00 88.56 87 GLU A O 1
ATOM 697 N N . SER A 1 88 ? 4.649 -5.585 -13.958 1.00 87.62 88 SER A N 1
ATOM 698 C CA . SER A 1 88 ? 4.502 -4.739 -15.154 1.00 87.62 88 SER A CA 1
ATOM 699 C C . SER A 1 88 ? 5.142 -3.361 -14.961 1.00 87.62 88 SER A C 1
ATOM 701 O O . SER A 1 88 ? 5.889 -2.888 -15.817 1.00 87.62 88 SER A O 1
ATOM 703 N N . VAL A 1 89 ? 4.928 -2.736 -13.797 1.00 92.44 89 VAL A N 1
ATOM 704 C CA . VAL A 1 89 ? 5.570 -1.461 -13.435 1.00 92.44 89 VAL A CA 1
ATOM 705 C C . VAL A 1 89 ? 7.098 -1.600 -13.384 1.00 92.44 89 VAL A C 1
ATOM 707 O O . VAL A 1 89 ? 7.817 -0.706 -13.830 1.00 92.44 89 VAL A O 1
ATOM 710 N N . THR A 1 90 ? 7.605 -2.721 -12.866 1.00 89.44 90 THR A N 1
ATOM 711 C CA . THR A 1 90 ? 9.048 -3.008 -12.813 1.00 89.44 90 THR A CA 1
ATOM 712 C C . THR A 1 90 ? 9.617 -3.216 -14.220 1.00 89.44 90 THR A C 1
ATOM 714 O O . THR A 1 90 ? 10.640 -2.620 -14.553 1.00 89.44 90 THR A O 1
ATOM 717 N N . MET A 1 91 ? 8.927 -3.977 -15.074 1.00 84.12 91 MET A N 1
ATOM 718 C CA . MET A 1 91 ? 9.305 -4.204 -16.472 1.00 84.12 91 MET A CA 1
ATOM 719 C C . MET A 1 91 ? 9.352 -2.907 -17.271 1.00 84.12 91 MET A C 1
ATOM 721 O O . MET A 1 91 ? 10.262 -2.715 -18.075 1.00 84.12 91 MET A O 1
ATOM 725 N N . GLU A 1 92 ? 8.448 -1.963 -17.003 1.00 87.19 92 GLU A N 1
ATOM 726 C CA . GLU A 1 92 ? 8.535 -0.639 -17.608 1.00 87.19 92 GLU A CA 1
ATOM 727 C C . GLU A 1 92 ? 9.854 0.065 -17.259 1.00 87.19 92 GLU A C 1
ATOM 729 O O . GLU A 1 92 ? 10.502 0.623 -18.149 1.00 87.19 92 GLU A O 1
ATOM 734 N N . MET A 1 93 ? 10.267 0.037 -15.984 1.00 88.19 93 MET A N 1
ATOM 735 C CA . MET A 1 93 ? 11.522 0.656 -15.538 1.00 88.19 93 MET A CA 1
ATOM 736 C C . MET A 1 93 ? 12.747 -0.049 -16.130 1.00 88.19 93 MET A C 1
ATOM 738 O O . MET A 1 93 ? 13.710 0.616 -16.519 1.00 88.19 93 MET A O 1
ATOM 742 N N . ILE A 1 94 ? 12.698 -1.377 -16.256 1.00 82.88 94 ILE A N 1
ATOM 743 C CA . ILE A 1 94 ? 13.739 -2.165 -16.923 1.00 82.88 94 ILE A CA 1
ATOM 744 C C . ILE A 1 94 ? 13.835 -1.757 -18.400 1.00 82.88 94 ILE A C 1
ATOM 746 O O . ILE A 1 94 ? 14.900 -1.340 -18.858 1.00 82.88 94 ILE A O 1
ATOM 750 N N . GLY A 1 95 ? 12.713 -1.744 -19.123 1.00 78.38 95 GLY A N 1
ATOM 751 C CA . GLY A 1 95 ? 12.665 -1.381 -20.541 1.00 78.38 95 GLY A CA 1
ATOM 752 C C . GLY A 1 95 ? 13.239 0.008 -20.842 1.00 78.38 95 GLY A C 1
ATOM 753 O O . GLY A 1 95 ? 13.892 0.197 -21.866 1.00 78.38 95 GLY A O 1
ATOM 754 N N . ARG A 1 96 ? 13.093 0.982 -19.930 1.00 78.62 96 ARG A N 1
ATOM 755 C CA . ARG A 1 96 ? 13.672 2.334 -20.095 1.00 78.62 96 ARG A CA 1
ATOM 756 C C . ARG A 1 96 ? 15.197 2.344 -20.229 1.00 78.62 96 ARG A C 1
ATOM 758 O O . ARG A 1 96 ? 15.715 3.246 -20.881 1.00 78.62 96 ARG A O 1
ATOM 765 N N . GLY A 1 97 ? 15.904 1.400 -19.605 1.00 69.75 97 GLY A N 1
ATOM 766 C CA . GLY A 1 97 ? 17.368 1.317 -19.667 1.00 69.75 97 GLY A CA 1
ATOM 767 C C . GLY A 1 97 ? 17.892 0.641 -20.935 1.00 69.75 97 GLY A C 1
ATOM 768 O O . GLY A 1 97 ? 18.991 0.957 -21.384 1.00 69.75 97 GLY A O 1
ATOM 769 N N . PHE A 1 98 ? 17.093 -0.241 -21.542 1.00 68.94 98 PHE A N 1
ATOM 770 C CA . PHE A 1 98 ? 17.502 -1.054 -22.693 1.00 68.94 98 PHE A CA 1
ATOM 771 C C . PHE A 1 98 ? 17.044 -0.512 -24.054 1.00 68.94 98 PHE A C 1
ATOM 773 O O . PHE A 1 98 ? 17.524 -0.961 -25.099 1.00 68.94 98 PHE A O 1
ATOM 780 N N . LEU A 1 99 ? 16.126 0.457 -24.068 1.00 64.06 99 LEU A N 1
ATOM 781 C CA . LEU A 1 99 ? 15.618 1.069 -25.293 1.00 64.06 99 LEU A CA 1
ATOM 782 C C . LEU A 1 99 ? 16.445 2.296 -25.693 1.00 64.06 99 LEU A C 1
ATOM 784 O O . LEU A 1 99 ? 16.581 3.260 -24.940 1.00 64.06 99 LEU A O 1
ATOM 788 N N . SER A 1 100 ? 16.966 2.283 -26.920 1.00 54.25 100 SER A N 1
ATOM 789 C CA . SER A 1 100 ? 17.681 3.413 -27.518 1.00 54.25 100 SER A CA 1
ATOM 790 C C . SER A 1 100 ? 16.766 4.625 -27.756 1.00 54.25 100 SER A C 1
ATOM 792 O O . SER A 1 100 ? 15.558 4.498 -27.983 1.00 54.25 100 SER A O 1
ATOM 794 N N . SER A 1 101 ? 17.349 5.830 -27.702 1.00 52.66 101 SER A N 1
ATOM 795 C CA . SER A 1 101 ? 16.624 7.099 -27.836 1.00 52.66 101 SER A CA 1
ATOM 796 C C . SER A 1 101 ? 15.776 7.140 -29.114 1.00 52.66 101 SER A C 1
ATOM 798 O O . SER A 1 101 ? 16.300 7.006 -30.216 1.00 52.66 101 SER A O 1
ATOM 800 N N . GLY A 1 102 ? 14.462 7.335 -28.960 1.00 51.72 102 GLY A N 1
ATOM 801 C CA . GLY A 1 102 ? 13.497 7.430 -30.065 1.00 51.72 102 GLY A CA 1
ATOM 802 C C . GLY A 1 102 ? 12.541 6.239 -30.202 1.00 51.72 102 GLY A C 1
ATOM 803 O O . GLY A 1 102 ? 11.552 6.354 -30.923 1.00 51.72 102 GLY A O 1
ATOM 804 N N . ARG A 1 103 ? 12.770 5.121 -29.496 1.00 62.06 103 ARG A N 1
ATOM 805 C CA . ARG A 1 103 ? 11.825 3.991 -29.478 1.00 62.06 103 ARG A CA 1
ATOM 806 C C . ARG A 1 103 ? 10.791 4.112 -28.362 1.00 62.06 103 ARG A C 1
ATOM 808 O O . ARG A 1 103 ? 11.110 4.526 -27.251 1.00 62.06 103 ARG A O 1
ATOM 815 N N . LYS A 1 104 ? 9.547 3.721 -28.662 1.00 71.44 104 LYS A 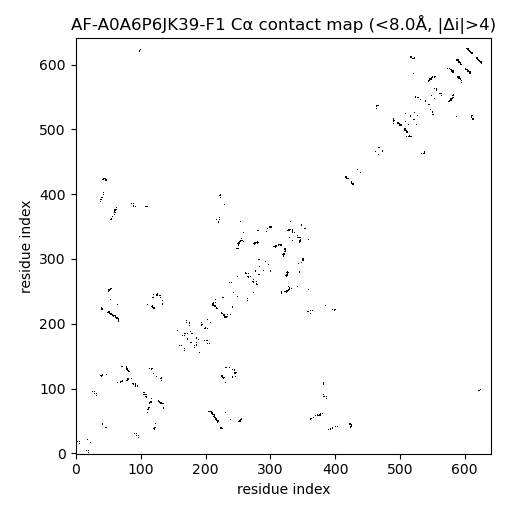N 1
ATOM 816 C CA . LYS A 1 104 ? 8.480 3.602 -27.659 1.00 71.44 104 LYS A CA 1
ATOM 817 C C . LYS A 1 104 ? 8.742 2.379 -26.778 1.00 71.44 104 LYS A C 1
ATOM 819 O O . LYS A 1 104 ? 9.138 1.333 -27.282 1.00 71.44 104 LYS A O 1
ATOM 824 N N . ASN A 1 105 ? 8.504 2.521 -25.479 1.00 76.19 105 ASN A N 1
ATOM 825 C CA . ASN A 1 105 ? 8.587 1.414 -24.533 1.00 76.19 105 ASN A CA 1
ATOM 826 C C . ASN A 1 105 ? 7.310 0.554 -24.621 1.00 76.19 105 ASN A C 1
ATOM 828 O O . ASN A 1 105 ? 6.229 1.110 -24.429 1.00 76.19 105 ASN A O 1
ATOM 832 N N . PRO A 1 106 ? 7.395 -0.756 -24.933 1.00 76.88 106 PRO A N 1
ATOM 833 C CA . PRO A 1 106 ? 6.211 -1.613 -25.057 1.00 76.88 106 PRO A CA 1
ATOM 834 C C . PRO A 1 106 ? 5.584 -1.961 -23.698 1.00 76.88 106 PRO A C 1
ATOM 836 O O . PRO A 1 106 ? 4.420 -2.348 -23.636 1.00 76.88 106 PRO A O 1
ATOM 839 N N . PHE A 1 107 ? 6.326 -1.781 -22.602 1.00 81.62 107 PHE A N 1
ATOM 840 C CA . PHE A 1 107 ? 5.895 -2.115 -21.244 1.00 81.62 107 PHE A CA 1
ATOM 841 C C . PHE A 1 107 ? 5.245 -0.940 -20.505 1.00 81.62 107 PHE A C 1
ATOM 843 O O . PHE A 1 107 ? 5.139 -0.977 -19.285 1.00 81.62 107 PHE A O 1
ATOM 850 N N . VAL A 1 108 ? 4.853 0.130 -21.205 1.00 84.56 108 VAL A N 1
ATOM 851 C CA . VAL A 1 108 ? 4.257 1.312 -20.562 1.00 84.56 108 VAL A CA 1
ATOM 852 C C . VAL A 1 108 ? 2.987 0.929 -19.807 1.00 84.56 108 VAL A C 1
ATOM 854 O O . VAL A 1 108 ? 2.031 0.420 -20.391 1.00 84.56 108 VAL A O 1
ATOM 857 N N . VAL A 1 109 ? 2.971 1.229 -18.509 1.00 87.38 109 VAL A N 1
ATOM 858 C CA . VAL A 1 109 ? 1.824 1.041 -17.628 1.00 87.38 109 VAL A CA 1
ATOM 859 C C . VAL A 1 109 ? 1.111 2.377 -17.450 1.00 87.38 109 VAL A C 1
ATOM 861 O O . VAL A 1 109 ? 1.639 3.328 -16.867 1.00 87.38 109 VAL A O 1
ATOM 864 N N . CYS A 1 110 ? -0.124 2.441 -17.938 1.00 84.62 110 CYS A N 1
ATOM 865 C CA . CYS A 1 110 ? -1.006 3.589 -17.757 1.00 84.62 110 CYS A CA 1
ATOM 866 C C . CYS A 1 110 ? -2.004 3.336 -16.614 1.00 84.62 110 CYS A C 1
ATOM 868 O O . CYS A 1 110 ? -2.450 2.200 -16.436 1.00 84.62 110 CYS A O 1
ATOM 870 N N . PRO A 1 111 ? -2.407 4.378 -15.863 1.00 87.69 111 PRO A N 1
ATOM 871 C CA . PRO A 1 111 ? -3.489 4.264 -14.892 1.00 87.69 111 PRO A CA 1
ATOM 872 C C . PRO A 1 111 ? -4.783 3.762 -15.533 1.00 87.69 111 PRO A C 1
ATOM 874 O O . PRO A 1 111 ? -5.266 4.326 -16.514 1.00 87.69 111 PRO A O 1
ATOM 877 N N . SER A 1 112 ? -5.356 2.718 -14.946 1.00 87.19 112 SER A N 1
ATOM 878 C CA . SER A 1 112 ? -6.621 2.100 -15.350 1.00 87.19 112 SER A CA 1
ATOM 879 C C . SER A 1 112 ? -7.330 1.561 -14.108 1.00 87.19 112 SER A C 1
ATOM 881 O O . SER A 1 112 ? -6.698 1.366 -13.074 1.00 87.19 112 SER A O 1
ATOM 883 N N . TYR A 1 113 ? -8.644 1.354 -14.149 1.00 85.25 113 TYR A N 1
ATOM 884 C CA . TYR A 1 113 ? -9.342 0.844 -12.961 1.00 85.25 113 TYR A CA 1
ATOM 885 C C . TYR A 1 113 ? -9.173 -0.666 -12.759 1.00 85.25 113 TYR A C 1
ATOM 887 O O . TYR A 1 113 ? -9.294 -1.144 -11.635 1.00 85.25 113 TYR A O 1
ATOM 895 N N . ASP A 1 114 ? -8.914 -1.397 -13.837 1.00 83.81 114 ASP A N 1
ATOM 896 C CA . ASP A 1 114 ? -8.770 -2.850 -13.897 1.00 83.81 114 ASP A CA 1
ATOM 897 C C . ASP A 1 114 ? -7.312 -3.326 -13.820 1.00 83.81 114 ASP A C 1
ATOM 899 O O . ASP A 1 114 ? -7.062 -4.480 -13.480 1.00 83.81 114 ASP A O 1
ATOM 903 N N . CYS A 1 115 ? -6.341 -2.435 -14.042 1.00 85.44 115 CYS A N 1
ATOM 904 C CA . CYS A 1 115 ? -4.914 -2.726 -13.910 1.00 85.44 115 CYS A CA 1
ATOM 905 C C . CYS A 1 115 ? -4.176 -1.606 -13.151 1.00 85.44 115 CYS A C 1
ATOM 907 O O . CYS A 1 115 ? -3.298 -0.918 -13.677 1.00 85.44 115 CYS A O 1
ATOM 909 N N . TRP A 1 116 ? -4.561 -1.405 -11.886 1.00 92.19 116 TRP A N 1
ATOM 910 C CA . TRP A 1 116 ? -3.889 -0.494 -10.955 1.00 92.19 116 TRP A CA 1
ATOM 911 C C . TRP A 1 116 ? -4.053 -0.992 -9.520 1.00 92.19 116 TRP A C 1
ATOM 913 O O . TRP A 1 116 ? -5.134 -0.873 -8.942 1.00 92.19 116 TRP A O 1
ATOM 923 N N . ALA A 1 117 ? -3.006 -1.588 -8.949 1.00 95.19 117 ALA A N 1
ATOM 924 C CA . ALA A 1 117 ? -3.089 -2.241 -7.643 1.00 95.19 117 ALA A CA 1
ATOM 925 C C . ALA A 1 117 ? -2.355 -1.445 -6.543 1.00 95.19 117 ALA A C 1
ATOM 927 O O . ALA A 1 117 ? -1.315 -0.830 -6.801 1.00 95.19 117 ALA A O 1
ATOM 928 N N . PRO A 1 118 ? -2.847 -1.462 -5.289 1.00 97.12 118 PRO A N 1
ATOM 929 C CA . PRO A 1 118 ? -2.063 -0.996 -4.146 1.00 97.12 118 PRO A CA 1
ATOM 930 C C . PRO A 1 118 ? -0.837 -1.895 -3.918 1.00 97.12 118 PRO A C 1
ATOM 932 O O . PRO A 1 118 ? -0.737 -2.980 -4.485 1.00 97.12 118 PRO A O 1
ATOM 935 N N . TRP A 1 119 ? 0.091 -1.488 -3.053 1.00 98.00 119 TRP A N 1
ATOM 936 C CA . TRP A 1 119 ? 1.032 -2.422 -2.432 1.00 98.00 119 TRP A CA 1
ATOM 937 C C . TRP A 1 119 ? 0.554 -2.766 -1.023 1.00 98.00 119 TRP A C 1
ATOM 939 O O . TRP A 1 119 ? 0.247 -1.869 -0.240 1.00 98.00 119 TRP A O 1
ATOM 949 N N . ILE A 1 120 ? 0.521 -4.056 -0.698 1.00 98.50 120 ILE A N 1
ATOM 950 C CA . ILE A 1 120 ? 0.255 -4.597 0.636 1.00 98.50 120 ILE A CA 1
ATOM 951 C C . ILE A 1 120 ? 1.347 -5.634 0.898 1.00 98.50 120 ILE A C 1
ATOM 953 O O . ILE A 1 120 ? 1.630 -6.447 0.013 1.00 98.50 120 ILE A O 1
ATOM 957 N N . GLY A 1 121 ? 1.962 -5.592 2.085 1.00 96.44 121 GLY A N 1
ATOM 958 C CA . GLY A 1 121 ? 3.013 -6.537 2.470 1.00 96.44 121 GLY A CA 1
ATOM 959 C C . GLY A 1 121 ? 2.606 -7.994 2.191 1.00 96.44 121 GLY A C 1
ATOM 960 O O . GLY A 1 121 ? 1.478 -8.360 2.532 1.00 96.44 121 GLY A O 1
ATOM 961 N N . PRO A 1 122 ? 3.475 -8.836 1.593 1.00 94.69 122 PRO A N 1
ATOM 962 C CA . PRO A 1 122 ? 3.111 -10.196 1.180 1.00 94.69 122 PRO A CA 1
ATOM 963 C C . PRO A 1 122 ? 2.542 -11.066 2.306 1.00 94.69 122 PRO A C 1
ATOM 965 O O . PRO A 1 122 ? 1.593 -11.805 2.087 1.00 94.69 122 PRO A O 1
ATOM 968 N N . ASN A 1 123 ? 3.065 -10.926 3.528 1.00 95.44 123 ASN A N 1
ATOM 969 C CA . ASN A 1 123 ? 2.553 -11.662 4.687 1.00 95.44 123 ASN A CA 1
ATOM 970 C C . ASN A 1 123 ? 1.256 -11.065 5.253 1.00 95.44 123 ASN A C 1
ATOM 972 O O . ASN A 1 123 ? 0.521 -11.756 5.943 1.00 95.44 123 ASN A O 1
ATOM 976 N N . THR A 1 124 ? 0.977 -9.786 4.992 1.00 97.62 124 THR A N 1
ATOM 977 C CA . THR A 1 124 ? -0.214 -9.080 5.487 1.00 97.62 124 THR A CA 1
ATOM 978 C C . THR A 1 124 ? -1.410 -9.262 4.554 1.00 97.62 124 THR A C 1
ATOM 980 O O . THR A 1 124 ? -2.549 -9.323 5.023 1.00 97.62 124 THR A O 1
ATOM 983 N N . ARG A 1 125 ? -1.182 -9.341 3.235 1.00 96.50 125 ARG A N 1
ATOM 984 C CA . ARG A 1 125 ? -2.252 -9.524 2.245 1.00 96.50 125 ARG A CA 1
ATOM 985 C C . ARG A 1 125 ? -2.858 -10.922 2.337 1.00 96.50 125 ARG A C 1
ATOM 987 O O . ARG A 1 125 ? -2.174 -11.893 2.639 1.00 96.50 125 ARG A O 1
ATOM 994 N N . LYS A 1 126 ? -4.159 -11.020 2.068 1.00 95.75 126 LYS A N 1
ATOM 995 C CA . LYS A 1 126 ? -4.893 -12.292 2.071 1.00 95.75 126 LYS A CA 1
ATOM 996 C C . LYS A 1 126 ? -4.499 -13.198 0.901 1.00 95.75 126 LYS A C 1
ATOM 998 O O . LYS A 1 126 ? -4.446 -14.411 1.063 1.00 95.75 126 LYS A O 1
ATOM 1003 N N . SER A 1 127 ? -4.281 -12.595 -0.262 1.00 96.25 127 SER A N 1
ATOM 1004 C CA . SER A 1 127 ? -3.957 -13.252 -1.529 1.00 96.25 127 SER A CA 1
ATOM 1005 C C . SER A 1 127 ? -3.324 -12.250 -2.492 1.00 96.25 127 SER A C 1
ATOM 1007 O O . SER A 1 127 ? -3.302 -11.046 -2.221 1.00 96.25 127 SER A O 1
ATOM 1009 N N . ASP A 1 128 ? -2.873 -12.735 -3.647 1.00 94.31 128 ASP A N 1
ATOM 1010 C CA . ASP A 1 128 ? -2.365 -11.891 -4.734 1.00 94.31 128 ASP A CA 1
ATOM 1011 C C . ASP A 1 128 ? -3.475 -11.126 -5.464 1.00 94.31 128 ASP A C 1
ATOM 1013 O O . ASP A 1 128 ? -3.221 -10.113 -6.115 1.00 94.31 128 ASP A O 1
ATOM 1017 N N . ILE A 1 129 ? -4.724 -11.559 -5.307 1.00 96.00 129 ILE A N 1
ATOM 1018 C CA . ILE A 1 129 ? -5.892 -10.788 -5.719 1.00 96.00 129 ILE A CA 1
ATOM 1019 C C . ILE A 1 129 ? -6.277 -9.833 -4.589 1.00 96.00 129 ILE A C 1
ATOM 1021 O O . ILE A 1 129 ? -6.576 -10.265 -3.474 1.00 96.00 129 ILE A O 1
ATOM 1025 N N . VAL A 1 130 ? -6.251 -8.535 -4.887 1.00 96.88 130 VAL A N 1
ATOM 1026 C CA . VAL A 1 130 ? -6.576 -7.440 -3.968 1.00 96.88 130 VAL A CA 1
ATOM 1027 C C . VAL A 1 130 ? -7.648 -6.540 -4.571 1.00 96.88 130 VAL A C 1
ATOM 1029 O O . VAL A 1 130 ? -7.800 -6.452 -5.790 1.00 96.88 130 VAL A O 1
ATOM 1032 N N . LEU A 1 131 ? -8.379 -5.841 -3.710 1.00 96.38 131 LEU A N 1
ATOM 1033 C CA . LEU A 1 131 ? -9.469 -4.970 -4.123 1.00 96.38 131 LEU A CA 1
ATOM 1034 C C . LEU A 1 131 ? -8.958 -3.600 -4.595 1.00 96.38 131 LEU A C 1
ATOM 1036 O O . LEU A 1 131 ? -8.194 -2.919 -3.911 1.00 96.38 131 LEU A O 1
ATOM 1040 N N . ASN A 1 132 ? -9.472 -3.161 -5.737 1.00 94.25 132 ASN A N 1
ATOM 1041 C CA . ASN A 1 132 ? -9.515 -1.781 -6.184 1.00 94.25 132 ASN A CA 1
ATOM 1042 C C . ASN A 1 132 ? -10.875 -1.491 -6.844 1.00 94.25 132 ASN A C 1
ATOM 1044 O O . ASN A 1 132 ? -11.078 -1.628 -8.051 1.00 94.25 132 ASN A O 1
ATOM 1048 N N . THR A 1 133 ? -11.836 -1.049 -6.038 1.00 93.00 133 THR A N 1
ATOM 1049 C CA . THR A 1 133 ? -13.203 -0.749 -6.487 1.00 93.00 133 THR A CA 1
ATOM 1050 C C . THR A 1 133 ? -13.392 0.716 -6.876 1.00 93.00 133 THR A C 1
ATOM 1052 O O . THR A 1 133 ? -14.516 1.214 -6.921 1.00 93.00 133 THR A O 1
ATOM 1055 N N . GLU A 1 134 ? -12.310 1.440 -7.166 1.00 88.94 134 GLU A N 1
ATOM 1056 C CA . GLU A 1 134 ? -12.345 2.882 -7.422 1.00 88.94 134 GLU A CA 1
ATOM 1057 C C . GLU A 1 134 ? -13.241 3.275 -8.613 1.00 88.94 134 GLU A C 1
ATOM 1059 O O . GLU A 1 134 ? -13.857 4.343 -8.595 1.00 88.94 134 GLU A O 1
ATOM 1064 N N . HIS A 1 135 ? -13.419 2.383 -9.592 1.00 86.50 135 HIS A N 1
ATOM 1065 C CA . HIS A 1 135 ? -14.366 2.570 -10.696 1.00 86.50 135 HIS A CA 1
ATOM 1066 C C . HIS A 1 135 ? -15.813 2.773 -10.231 1.00 86.50 135 HIS A C 1
ATOM 1068 O O . HIS A 1 135 ? -16.579 3.473 -10.888 1.00 86.50 135 HIS A O 1
ATOM 1074 N N . ALA A 1 136 ? -16.206 2.217 -9.083 1.00 85.00 136 ALA A N 1
ATOM 1075 C CA . ALA A 1 136 ? -17.555 2.375 -8.550 1.00 85.00 136 ALA A CA 1
ATOM 1076 C C . ALA A 1 136 ? -17.856 3.827 -8.134 1.00 85.00 136 ALA A C 1
ATOM 1078 O O . ALA A 1 136 ? -19.019 4.180 -7.963 1.00 85.00 136 ALA A O 1
ATOM 1079 N N . LYS A 1 137 ? -16.833 4.689 -8.021 1.00 80.94 137 LYS A N 1
ATOM 1080 C CA . LYS A 1 137 ? -16.996 6.140 -7.826 1.00 80.94 137 LYS A CA 1
ATOM 1081 C C . LYS A 1 137 ? -17.495 6.862 -9.093 1.00 80.94 137 LYS A C 1
ATOM 1083 O O . LYS A 1 137 ? -17.884 8.020 -9.007 1.00 80.94 137 LYS A O 1
ATOM 1088 N N . LEU A 1 138 ? -17.465 6.212 -10.266 1.00 71.19 138 LEU A N 1
ATOM 1089 C CA . LEU A 1 138 ? -17.978 6.758 -11.536 1.00 71.19 138 LEU A CA 1
ATOM 1090 C C . LEU A 1 138 ? -19.507 6.756 -11.604 1.00 71.19 138 LEU A C 1
ATOM 1092 O O . LEU A 1 138 ? -20.108 7.577 -12.298 1.00 71.19 138 LEU A O 1
ATOM 1096 N N . GLN A 1 139 ? -20.137 5.808 -10.912 1.00 59.50 139 GLN A N 1
ATOM 1097 C CA . GLN A 1 139 ? -21.585 5.697 -10.849 1.00 59.50 139 GLN A CA 1
ATOM 1098 C C . GLN A 1 139 ? -22.105 6.929 -10.098 1.00 59.50 139 GLN A C 1
ATOM 1100 O O . GLN A 1 139 ? -21.765 7.132 -8.934 1.00 59.50 139 GLN A O 1
ATOM 1105 N N . LYS A 1 14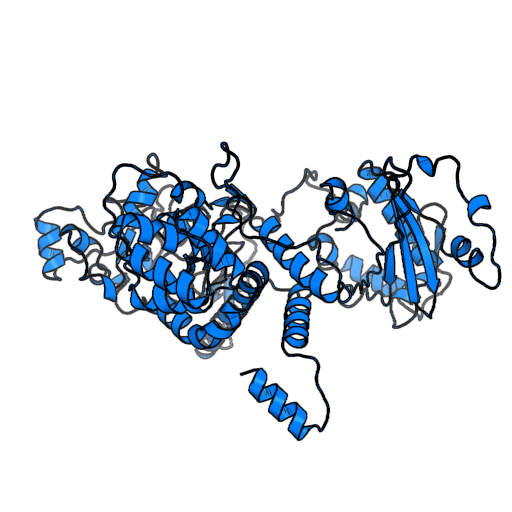0 ? -22.924 7.765 -10.753 1.00 43.94 140 L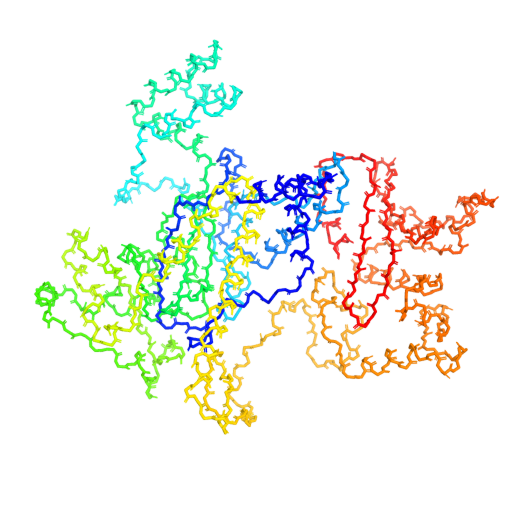YS A N 1
ATOM 1106 C CA . LYS A 1 140 ? -23.667 8.837 -10.076 1.00 43.94 140 LYS A CA 1
ATOM 1107 C C . LYS A 1 140 ? -24.629 8.189 -9.083 1.00 43.94 140 LYS A C 1
ATOM 1109 O O . LYS A 1 140 ? -25.780 7.918 -9.421 1.00 43.94 140 LYS A O 1
ATOM 1114 N N . THR A 1 141 ? -24.184 7.930 -7.861 1.00 33.25 141 THR A N 1
ATOM 1115 C CA . THR A 1 141 ? -25.092 7.604 -6.769 1.00 33.25 141 THR A CA 1
ATOM 1116 C C . THR A 1 141 ? -25.983 8.816 -6.536 1.00 33.25 141 THR A C 1
ATOM 1118 O O . THR A 1 141 ? -25.570 9.814 -5.951 1.00 33.25 141 THR A O 1
ATOM 1121 N N . LYS A 1 142 ? -27.231 8.728 -7.013 1.00 35.41 142 LYS A N 1
ATOM 1122 C CA . LYS A 1 142 ? -28.342 9.419 -6.360 1.00 35.41 142 LYS A CA 1
ATOM 1123 C C . LYS A 1 142 ? -28.292 9.005 -4.881 1.00 35.41 142 LYS A C 1
ATOM 1125 O O . LYS A 1 142 ? -28.154 7.820 -4.600 1.00 35.41 142 LYS A O 1
ATOM 1130 N N . SER A 1 143 ? -28.356 9.999 -3.994 1.00 33.59 143 SER A N 1
ATOM 1131 C CA . SER A 1 143 ? -28.375 9.918 -2.524 1.00 33.59 143 SER A CA 1
ATOM 1132 C C . SER A 1 143 ? -27.135 9.333 -1.828 1.00 33.59 143 SER A C 1
ATOM 1134 O O . SER A 1 143 ? -27.076 8.136 -1.568 1.00 33.59 143 SER A O 1
ATOM 1136 N N . CYS A 1 144 ? -26.202 10.200 -1.422 1.00 26.55 144 CYS A N 1
ATOM 1137 C CA . CYS A 1 144 ? -25.760 10.293 -0.024 1.00 26.55 144 CYS A CA 1
ATOM 1138 C C . CYS A 1 144 ? -24.948 11.587 0.147 1.00 26.55 144 CYS A C 1
ATOM 1140 O O . CYS A 1 144 ? -23.914 11.744 -0.499 1.00 26.55 144 CYS A O 1
ATOM 1142 N N . ASP A 1 145 ? -25.417 12.506 0.991 1.00 30.72 145 ASP A N 1
ATOM 1143 C CA . ASP A 1 145 ? -24.717 13.749 1.323 1.00 30.72 145 ASP A CA 1
ATOM 1144 C C . ASP A 1 145 ? -23.360 13.442 1.979 1.00 30.72 145 ASP A C 1
ATOM 1146 O O . ASP A 1 145 ? -23.277 13.126 3.168 1.00 30.72 145 ASP A O 1
ATOM 1150 N N . VAL A 1 146 ? -22.281 13.535 1.203 1.00 33.09 146 VAL A N 1
ATOM 1151 C CA . VAL A 1 146 ? -20.913 13.661 1.715 1.00 33.09 146 VAL A CA 1
ATOM 1152 C C . VAL A 1 146 ? -20.410 15.025 1.243 1.00 33.09 146 VAL A C 1
ATOM 1154 O O . VAL A 1 146 ? -20.510 15.296 0.047 1.00 33.09 146 VAL A O 1
ATOM 1157 N N . PRO A 1 147 ? -19.933 15.911 2.138 1.00 34.97 147 PRO A N 1
ATOM 1158 C CA . PRO A 1 147 ? -19.508 17.248 1.743 1.00 34.97 147 PRO A CA 1
ATOM 1159 C C . PRO A 1 147 ? -18.362 17.176 0.734 1.00 34.97 147 PRO A C 1
ATOM 1161 O O . PRO A 1 147 ? -17.334 16.552 1.008 1.00 34.97 147 PRO A O 1
ATOM 1164 N N . ASP A 1 148 ? -18.568 17.826 -0.410 1.00 36.41 148 ASP A N 1
ATOM 1165 C CA . ASP A 1 148 ? -17.553 18.111 -1.420 1.00 36.41 148 ASP A CA 1
ATOM 1166 C C . ASP A 1 148 ? -16.273 18.656 -0.771 1.00 36.41 148 ASP A C 1
ATOM 1168 O O . ASP A 1 148 ? -16.303 19.554 0.075 1.00 36.41 148 ASP A O 1
ATOM 1172 N N . LEU A 1 149 ? -15.128 18.122 -1.193 1.00 37.31 149 LEU A N 1
ATOM 1173 C CA . LEU A 1 149 ? -13.817 18.699 -0.918 1.00 37.31 149 LEU A CA 1
ATOM 1174 C C . LEU A 1 149 ? -13.674 19.987 -1.740 1.00 37.31 149 LEU A C 1
ATOM 1176 O O . LEU A 1 149 ? -13.307 19.929 -2.911 1.00 37.31 149 LEU A O 1
ATOM 1180 N N . ASP A 1 150 ? -13.934 21.141 -1.124 1.00 34.56 150 ASP A N 1
ATOM 1181 C CA . ASP A 1 150 ? -13.708 22.448 -1.751 1.00 34.56 150 ASP A CA 1
ATOM 1182 C C . ASP A 1 150 ? -12.210 22.647 -2.070 1.00 34.56 150 ASP A C 1
ATOM 1184 O O . ASP A 1 150 ? -11.359 22.818 -1.191 1.00 34.56 150 ASP A O 1
ATOM 1188 N N . VAL A 1 151 ? -11.885 22.634 -3.364 1.00 44.91 151 VAL A N 1
ATOM 1189 C CA . VAL A 1 151 ? -10.674 23.245 -3.929 1.00 44.91 151 VAL A CA 1
ATOM 1190 C C . VAL A 1 151 ? -11.017 24.696 -4.251 1.00 44.91 151 VAL A C 1
ATOM 1192 O O . VAL A 1 151 ? -12.061 24.957 -4.839 1.00 44.91 151 VAL A O 1
ATOM 1195 N N . THR A 1 152 ? -10.158 25.645 -3.878 1.00 49.47 152 THR A N 1
ATOM 1196 C CA . THR A 1 152 ? -10.411 27.072 -4.117 1.00 49.47 152 THR A CA 1
ATOM 1197 C C . THR A 1 152 ? -10.283 27.433 -5.603 1.00 49.47 152 THR A C 1
ATOM 1199 O O . THR A 1 152 ? -9.334 27.026 -6.278 1.00 49.47 152 THR A O 1
ATOM 1202 N N . GLU A 1 153 ? -11.222 28.244 -6.095 1.00 47.44 153 GLU A N 1
ATOM 1203 C CA . GLU A 1 153 ? -11.332 28.745 -7.479 1.00 47.44 153 GLU A CA 1
ATOM 1204 C C . GLU A 1 153 ? -10.024 29.373 -8.008 1.00 47.44 153 GLU A C 1
ATOM 1206 O O . GLU A 1 153 ? -9.649 29.186 -9.167 1.00 47.44 153 GLU A O 1
ATOM 1211 N N . GLU A 1 154 ? -9.269 30.033 -7.125 1.00 45.53 154 GLU A N 1
ATOM 1212 C CA . GLU A 1 154 ? -7.981 30.679 -7.415 1.00 45.53 154 GLU A CA 1
ATOM 1213 C C . GLU A 1 154 ? -6.912 29.678 -7.895 1.00 45.53 154 GLU A C 1
ATOM 1215 O O . GLU A 1 154 ? -6.197 29.928 -8.864 1.00 45.53 154 GLU A O 1
ATOM 1220 N N . ARG A 1 155 ? -6.867 28.480 -7.297 1.00 46.53 155 ARG A N 1
ATOM 1221 C CA . ARG A 1 155 ? -5.868 27.448 -7.618 1.00 46.53 155 ARG A CA 1
ATOM 1222 C C . ARG A 1 155 ? -6.175 26.716 -8.925 1.00 46.53 155 ARG A C 1
ATOM 1224 O O . ARG A 1 155 ? -5.255 26.331 -9.643 1.00 46.53 155 ARG A O 1
ATOM 1231 N N . LEU A 1 156 ? -7.457 26.533 -9.245 1.00 54.31 156 LEU A N 1
ATOM 1232 C CA . LEU A 1 156 ? -7.892 25.998 -10.539 1.00 54.31 156 LEU A CA 1
ATOM 1233 C C . LEU A 1 156 ? -7.620 27.011 -11.663 1.00 54.31 156 LEU A C 1
ATOM 1235 O O . LEU A 1 156 ? -7.232 26.629 -12.767 1.00 54.31 156 LEU A O 1
ATOM 1239 N N . GLY A 1 157 ? -7.746 28.305 -11.350 1.00 55.91 157 GLY A N 1
ATOM 1240 C CA . GLY A 1 157 ? -7.403 29.403 -12.240 1.00 55.91 157 GLY A CA 1
ATOM 1241 C C . GLY A 1 157 ? -5.938 29.402 -12.677 1.00 55.91 157 GLY A C 1
ATOM 1242 O O . GLY A 1 157 ? -5.688 29.661 -13.852 1.00 55.91 157 GLY A O 1
ATOM 1243 N N . ASP A 1 158 ? -4.983 29.140 -11.785 1.00 56.69 158 ASP A N 1
ATOM 1244 C CA . ASP A 1 158 ? -3.546 29.136 -12.110 1.00 56.69 158 ASP A CA 1
ATOM 1245 C C . ASP A 1 158 ? -3.124 27.928 -12.960 1.00 56.69 158 ASP A C 1
ATOM 1247 O O . ASP A 1 158 ? -2.315 28.058 -13.879 1.00 56.69 158 ASP A O 1
ATOM 1251 N N . GLU A 1 159 ? -3.717 26.755 -12.732 1.00 54.12 159 GLU A N 1
ATOM 1252 C CA . GLU A 1 159 ? -3.412 25.557 -13.528 1.00 54.12 159 GLU A CA 1
ATOM 1253 C C . GLU A 1 159 ? -3.971 25.639 -14.953 1.00 54.12 159 GLU A C 1
ATOM 1255 O O . GLU A 1 159 ? -3.349 25.167 -15.909 1.00 54.12 159 GLU A O 1
ATOM 1260 N N . LEU A 1 160 ? -5.095 26.338 -15.132 1.00 63.84 160 LEU A N 1
ATOM 1261 C CA . LEU A 1 160 ? -5.652 26.659 -16.448 1.00 63.84 160 LEU A CA 1
ATOM 1262 C C . LEU A 1 160 ? -4.646 27.432 -17.322 1.00 63.84 160 LEU A C 1
ATOM 1264 O O . LEU A 1 160 ? -4.566 27.221 -18.534 1.00 63.84 160 LEU A O 1
ATOM 1268 N N . PHE A 1 161 ? -3.824 28.278 -16.693 1.00 64.81 161 PHE A N 1
ATOM 1269 C CA . PHE A 1 161 ? -2.746 29.027 -17.340 1.00 64.81 161 PHE A CA 1
ATOM 1270 C C . PHE A 1 161 ? -1.520 28.178 -17.693 1.00 64.81 161 PHE A C 1
ATOM 1272 O O . PHE A 1 161 ? -0.698 28.623 -18.498 1.00 64.81 161 PHE A O 1
ATOM 1279 N N . ASN A 1 162 ? -1.394 26.960 -17.164 1.00 59.88 162 ASN A N 1
ATOM 1280 C CA . ASN A 1 162 ? -0.274 26.053 -17.432 1.00 59.88 162 ASN A CA 1
ATOM 1281 C C . ASN A 1 162 ? -0.563 25.054 -18.567 1.00 59.88 162 ASN A C 1
ATOM 1283 O O . ASN A 1 162 ? 0.367 24.495 -19.151 1.00 59.88 162 ASN A O 1
ATOM 1287 N N . LEU A 1 163 ? -1.827 24.877 -18.963 1.00 59.72 163 LEU A N 1
ATOM 1288 C CA . LEU A 1 163 ? -2.220 23.950 -20.030 1.00 59.72 163 LEU A CA 1
ATOM 1289 C C . LEU A 1 163 ? -1.757 24.393 -21.424 1.00 59.72 163 LEU A C 1
ATOM 1291 O O . LEU A 1 163 ? -1.876 25.563 -21.800 1.00 59.72 163 LEU A O 1
ATOM 1295 N N . LYS A 1 164 ? -1.288 23.444 -22.243 1.00 70.31 164 LYS A N 1
ATOM 1296 C CA . LYS A 1 164 ? -0.978 23.692 -23.663 1.00 70.31 164 LYS A CA 1
ATOM 1297 C C . LYS A 1 164 ? -2.230 24.141 -24.420 1.00 70.31 164 LYS A C 1
ATOM 1299 O O . LYS A 1 164 ? -3.335 23.704 -24.112 1.00 70.31 164 LYS A O 1
ATOM 1304 N N . VAL A 1 165 ? -2.053 24.980 -25.445 1.00 76.94 165 VAL A N 1
ATOM 1305 C CA . VAL A 1 165 ? -3.177 25.621 -26.152 1.00 76.94 165 VAL A CA 1
ATOM 1306 C C . VAL A 1 165 ? -4.164 24.615 -26.760 1.00 76.94 165 VAL A C 1
ATOM 1308 O O . VAL A 1 165 ? -5.362 24.876 -26.756 1.00 76.94 165 VAL A O 1
ATOM 1311 N N . ASP A 1 166 ? -3.691 23.449 -27.208 1.00 71.25 166 ASP A N 1
ATOM 1312 C CA . ASP A 1 166 ? -4.546 22.406 -27.791 1.00 71.25 166 ASP A CA 1
ATOM 1313 C C . ASP A 1 166 ? -5.468 21.764 -26.749 1.00 71.25 166 ASP A C 1
ATOM 1315 O O . ASP A 1 166 ? -6.647 21.533 -27.016 1.00 71.25 166 ASP A O 1
ATOM 1319 N N . ALA A 1 167 ? -4.962 21.554 -25.529 1.00 64.62 167 ALA A N 1
ATOM 1320 C CA . ALA A 1 167 ? -5.756 21.063 -24.406 1.00 64.62 167 ALA A CA 1
ATOM 1321 C C . ALA A 1 167 ? -6.809 22.099 -23.988 1.00 64.62 167 ALA A C 1
ATOM 1323 O O . ALA A 1 167 ? -7.971 21.752 -23.798 1.00 64.62 167 ALA A O 1
ATOM 1324 N N . VAL A 1 168 ? -6.430 23.383 -23.943 1.00 73.12 168 VAL A N 1
ATOM 1325 C CA . VAL A 1 168 ? -7.362 24.488 -23.661 1.00 73.12 168 VAL A CA 1
ATOM 1326 C C . VAL A 1 168 ? -8.461 24.569 -24.730 1.00 73.12 168 VAL A C 1
ATOM 1328 O O . VAL A 1 168 ? -9.632 24.707 -24.392 1.00 73.12 168 VAL A O 1
ATOM 1331 N N . ARG A 1 169 ? -8.131 24.414 -26.023 1.00 81.06 169 ARG A N 1
ATOM 1332 C CA . ARG A 1 169 ? -9.139 24.391 -27.104 1.00 81.06 169 ARG A CA 1
ATOM 1333 C C . ARG A 1 169 ? -10.085 23.197 -26.993 1.00 81.06 169 ARG A C 1
ATOM 1335 O O . ARG A 1 169 ? -11.282 23.363 -27.223 1.00 81.06 169 ARG A O 1
ATOM 1342 N N . LYS A 1 170 ? -9.572 22.013 -26.646 1.00 75.62 170 LYS A N 1
ATOM 1343 C CA . LYS A 1 170 ? -10.393 20.813 -26.423 1.00 75.62 170 LYS A CA 1
ATOM 1344 C C . LYS A 1 170 ? -11.385 21.030 -25.273 1.00 75.62 170 LYS A C 1
ATOM 1346 O O . LYS A 1 170 ? -12.576 20.808 -25.466 1.00 75.62 170 LYS A O 1
ATOM 1351 N N . LEU A 1 171 ? -10.914 21.578 -24.152 1.00 71.00 171 LEU A N 1
ATOM 1352 C CA . LEU A 1 171 ? -11.740 21.951 -22.997 1.00 71.00 171 LEU A CA 1
ATOM 1353 C C . LEU A 1 171 ? -12.831 22.964 -23.364 1.00 71.00 171 LEU A C 1
ATOM 1355 O O . LEU A 1 171 ? -13.995 22.767 -23.023 1.00 71.00 171 LEU A O 1
ATOM 1359 N N . CYS A 1 172 ? -12.485 24.021 -24.112 1.00 78.31 172 CYS A N 1
ATOM 1360 C CA . CYS A 1 172 ? -13.470 24.986 -24.605 1.00 78.31 172 CYS A CA 1
ATOM 1361 C C . CYS A 1 172 ? -14.551 24.300 -25.452 1.00 78.31 172 CYS A C 1
ATOM 1363 O O . CYS A 1 172 ? -15.734 24.522 -25.217 1.00 78.31 172 CYS A O 1
ATOM 1365 N N . LYS A 1 173 ? -14.163 23.419 -26.385 1.00 80.69 173 LYS A N 1
ATOM 1366 C CA . LYS A 1 173 ? -15.104 22.684 -27.245 1.00 80.69 173 LYS A CA 1
ATOM 1367 C C . LYS A 1 173 ? -16.081 21.830 -26.433 1.00 80.69 173 LYS A C 1
ATOM 1369 O O . LYS A 1 173 ? -17.270 21.802 -26.737 1.00 80.69 173 LYS A O 1
ATOM 1374 N N . GLU A 1 174 ? -15.582 21.141 -25.414 1.00 64.56 174 GLU A N 1
ATOM 1375 C CA . GLU A 1 174 ? -16.363 20.231 -24.566 1.00 64.56 174 GLU A CA 1
ATOM 1376 C C . GLU A 1 174 ? -17.282 20.981 -23.586 1.00 64.56 174 GLU A C 1
ATOM 1378 O O . GLU A 1 174 ? -18.356 20.486 -23.241 1.00 64.56 174 GLU A O 1
ATOM 1383 N N . CYS A 1 175 ? -16.926 22.217 -23.226 1.00 69.38 175 CYS A N 1
ATOM 1384 C CA . CYS A 1 175 ? -17.792 23.141 -22.489 1.00 69.38 175 CYS A CA 1
ATOM 1385 C C . CYS A 1 175 ? -18.791 23.896 -23.386 1.00 69.38 175 CYS A C 1
ATOM 1387 O O . CYS A 1 175 ? -19.554 24.714 -22.885 1.00 69.38 175 CYS A O 1
ATOM 1389 N N . GLY A 1 176 ? -18.802 23.643 -24.701 1.00 77.06 176 GLY A N 1
ATOM 1390 C CA . GLY A 1 176 ? -19.662 24.358 -25.652 1.00 77.06 176 GLY A CA 1
ATOM 1391 C C . GLY A 1 176 ? -19.232 25.805 -25.921 1.00 77.06 176 GLY A C 1
ATOM 1392 O O . GLY A 1 176 ? -20.025 26.596 -26.425 1.00 77.06 176 GLY A O 1
ATOM 1393 N N . LEU A 1 177 ? -17.987 26.157 -25.594 1.00 82.88 177 LEU A N 1
ATOM 1394 C CA . LEU A 1 177 ? -17.419 27.488 -25.783 1.00 82.88 177 LEU A CA 1
ATOM 1395 C C . LEU A 1 177 ? -16.739 27.620 -27.144 1.00 82.88 177 LEU A C 1
ATOM 1397 O O . LEU A 1 177 ? -16.201 26.658 -27.700 1.00 82.88 177 LEU A O 1
ATOM 1401 N N . ASP A 1 178 ? -16.706 28.849 -27.663 1.00 84.69 178 ASP A N 1
ATOM 1402 C CA . ASP A 1 178 ? -15.946 29.151 -28.872 1.00 84.69 178 ASP A CA 1
ATOM 1403 C C . ASP A 1 178 ? -14.459 28.832 -28.663 1.00 84.69 178 ASP A C 1
ATOM 1405 O O . ASP A 1 178 ? -13.850 29.203 -27.657 1.00 84.69 178 ASP A O 1
ATOM 1409 N N . THR A 1 179 ? -13.879 28.150 -29.646 1.00 86.94 179 THR A N 1
ATOM 1410 C CA . THR A 1 179 ? -12.501 27.659 -29.617 1.00 86.94 179 THR A CA 1
ATOM 1411 C C . THR A 1 179 ? -11.539 28.558 -30.379 1.00 86.94 179 THR A C 1
ATOM 1413 O O . THR A 1 179 ? -10.358 28.230 -30.427 1.00 86.94 179 THR A O 1
ATOM 1416 N N . LYS A 1 180 ? -11.987 29.663 -30.990 1.00 86.44 180 LYS A N 1
ATOM 1417 C CA . LYS A 1 180 ? -11.138 30.608 -31.740 1.00 86.44 180 LYS A CA 1
ATOM 1418 C C . LYS A 1 180 ? -10.479 31.637 -30.817 1.00 86.44 180 LYS A C 1
ATOM 1420 O O . LYS A 1 180 ? -10.985 31.925 -29.743 1.00 86.44 180 LYS A O 1
ATOM 1425 N N . GLY A 1 181 ? -9.358 32.222 -31.242 1.00 86.00 181 GLY A N 1
ATOM 1426 C CA . GLY A 1 181 ? -8.636 33.257 -30.483 1.00 86.00 181 GLY A CA 1
ATOM 1427 C C . GLY A 1 181 ? -7.309 32.792 -29.876 1.00 86.00 181 GLY A C 1
ATOM 1428 O O . GLY A 1 181 ? -6.838 31.675 -30.146 1.00 86.00 181 GLY A O 1
ATOM 1429 N N . SER A 1 182 ? -6.690 33.689 -29.102 1.00 84.62 182 SER A N 1
ATOM 1430 C CA . SER A 1 182 ? -5.420 33.450 -28.414 1.00 84.62 182 SER A CA 1
ATOM 1431 C C . SER A 1 182 ? -5.612 32.535 -27.199 1.00 84.62 182 SER A C 1
ATOM 1433 O O . SER A 1 182 ? -6.721 32.358 -26.698 1.00 84.62 182 SER A O 1
ATOM 1435 N N . ARG A 1 183 ? -4.519 31.952 -26.688 1.00 80.56 183 ARG A N 1
ATOM 1436 C CA . ARG A 1 183 ? -4.555 31.127 -25.466 1.00 80.56 183 ARG A CA 1
ATOM 1437 C C . ARG A 1 183 ? -5.176 31.886 -24.289 1.00 80.56 183 ARG A C 1
ATOM 1439 O O . ARG A 1 183 ? -5.962 31.304 -23.554 1.00 80.56 183 ARG A O 1
ATOM 1446 N N . MET A 1 184 ? -4.855 33.172 -24.151 1.00 79.94 184 MET A N 1
ATOM 1447 C CA . MET A 1 184 ? -5.378 34.027 -23.085 1.00 79.94 184 MET A CA 1
ATOM 1448 C C . MET A 1 184 ? -6.900 34.180 -23.182 1.00 79.94 184 MET A C 1
ATOM 1450 O O . MET A 1 184 ? -7.595 34.041 -22.180 1.00 79.94 184 MET A O 1
ATOM 1454 N N . ASP A 1 185 ? -7.424 34.377 -24.393 1.00 83.25 185 ASP A N 1
ATOM 1455 C CA . ASP A 1 185 ? -8.865 34.551 -24.615 1.00 83.25 185 ASP A CA 1
ATOM 1456 C C . ASP A 1 185 ? -9.657 33.284 -24.274 1.00 83.25 185 ASP A C 1
ATOM 1458 O O . ASP A 1 185 ? -10.791 33.362 -23.804 1.00 83.25 185 ASP A O 1
ATOM 1462 N N . LEU A 1 186 ? -9.075 32.111 -24.536 1.00 84.44 186 LEU A N 1
ATOM 1463 C CA . LEU A 1 186 ? -9.677 30.818 -24.210 1.00 84.44 186 LEU A CA 1
ATOM 1464 C C . LEU A 1 186 ? -9.661 30.555 -22.697 1.00 84.44 186 LEU A C 1
ATOM 1466 O O . LEU A 1 186 ? -10.658 30.112 -22.132 1.00 84.44 186 LEU A O 1
ATOM 1470 N N . VAL A 1 187 ? -8.546 30.878 -22.036 1.00 78.69 187 VAL A N 1
ATOM 1471 C CA . VAL A 1 187 ? -8.382 30.752 -20.579 1.00 78.69 187 VAL A CA 1
ATOM 1472 C C . VAL A 1 187 ? -9.349 31.674 -19.831 1.00 78.69 187 VAL A C 1
ATOM 1474 O O . VAL A 1 187 ? -9.984 31.245 -18.870 1.00 78.69 187 VAL A O 1
ATOM 1477 N N . LEU A 1 188 ? -9.509 32.921 -20.287 1.00 82.00 188 LEU A N 1
ATOM 1478 C CA . LEU A 1 188 ? -10.462 33.869 -19.704 1.00 82.00 188 LEU A CA 1
ATOM 1479 C C . LEU A 1 188 ? -11.909 33.380 -19.845 1.00 82.00 188 LEU A C 1
ATOM 1481 O O . LEU A 1 188 ? -12.650 33.425 -18.869 1.00 82.00 188 LEU A O 1
ATOM 1485 N N . ARG A 1 189 ? -12.290 32.836 -21.008 1.00 84.12 189 ARG A N 1
ATOM 1486 C CA . ARG A 1 189 ? -13.626 32.250 -21.228 1.00 84.12 189 ARG A CA 1
ATOM 1487 C C . ARG A 1 189 ? -13.920 31.077 -20.298 1.00 84.12 189 ARG A C 1
ATOM 1489 O O . ARG A 1 189 ? -14.997 31.016 -19.717 1.00 84.12 189 ARG A O 1
ATOM 1496 N N . LEU A 1 190 ? -12.956 30.172 -20.130 1.00 76.88 190 LEU A N 1
ATOM 1497 C CA . LEU A 1 190 ? -13.085 29.051 -19.197 1.00 76.88 190 LEU A CA 1
ATOM 1498 C C . LEU A 1 190 ? -13.203 29.534 -17.744 1.00 76.88 190 LEU A C 1
ATOM 1500 O O . LEU A 1 190 ? -14.051 29.026 -17.020 1.00 76.88 190 LEU A O 1
ATOM 1504 N N . ARG A 1 191 ? -12.432 30.553 -17.331 1.00 73.88 191 ARG A N 1
ATOM 1505 C CA . ARG A 1 191 ? -12.574 31.169 -15.997 1.00 73.88 191 ARG A CA 1
ATOM 1506 C C . ARG A 1 191 ? -13.955 31.793 -15.782 1.00 73.88 191 ARG A C 1
ATOM 1508 O O . ARG A 1 191 ? -14.494 31.684 -14.689 1.00 73.88 191 ARG A O 1
ATOM 1515 N N . THR A 1 192 ? -14.534 32.430 -16.797 1.00 77.88 192 THR A N 1
ATOM 1516 C CA . THR A 1 192 ? -15.890 32.992 -16.700 1.00 77.88 192 THR A CA 1
ATOM 1517 C C . THR A 1 192 ? -16.949 31.896 -16.566 1.00 77.88 192 THR A C 1
ATOM 1519 O O . THR A 1 192 ? -17.820 32.006 -15.710 1.00 77.88 192 THR A O 1
ATOM 1522 N N . GLU A 1 193 ? -16.851 30.808 -17.335 1.00 74.38 193 GLU A N 1
ATOM 1523 C CA . GLU A 1 193 ? -17.779 29.672 -17.204 1.00 74.38 193 GLU A CA 1
ATOM 1524 C C . GLU A 1 193 ? -17.658 28.931 -15.871 1.00 74.38 193 GLU A C 1
ATOM 1526 O O . GLU A 1 193 ? -18.646 28.410 -15.359 1.00 74.38 193 GLU A O 1
ATOM 1531 N N . MET A 1 194 ? -16.469 28.909 -15.265 1.00 65.50 194 MET A N 1
ATOM 1532 C CA . MET A 1 194 ? -16.247 28.298 -13.950 1.00 65.50 194 MET A CA 1
ATOM 1533 C C . MET A 1 194 ? -17.052 28.947 -12.813 1.00 65.50 194 MET A C 1
ATOM 1535 O O . MET A 1 194 ? -17.189 28.331 -11.759 1.00 65.50 194 MET A O 1
ATOM 1539 N N . GLN A 1 195 ? -17.641 30.130 -13.021 1.00 66.94 195 GLN A N 1
ATOM 1540 C CA . GLN A 1 195 ? -18.581 30.740 -12.071 1.00 66.94 195 GLN A CA 1
ATOM 1541 C C . GLN A 1 195 ? -19.897 29.945 -11.954 1.00 66.94 195 GLN A C 1
ATOM 1543 O O . GLN A 1 195 ? -20.621 30.068 -10.966 1.00 66.94 195 GLN A O 1
ATOM 1548 N N . ASN A 1 196 ? -20.217 29.097 -12.938 1.00 70.19 196 ASN A N 1
ATOM 1549 C CA . ASN A 1 196 ? -21.330 28.156 -12.878 1.00 70.19 196 ASN A CA 1
ATOM 1550 C C . ASN A 1 196 ? -20.863 26.824 -12.276 1.00 70.19 196 ASN A C 1
ATOM 1552 O O . ASN A 1 196 ? -20.028 26.135 -12.856 1.00 70.19 196 ASN A O 1
ATOM 1556 N N . ARG A 1 197 ? -21.472 26.394 -11.164 1.00 53.91 197 ARG A N 1
ATOM 1557 C CA . ARG A 1 197 ? -21.084 25.170 -10.436 1.00 53.91 197 ARG A CA 1
ATOM 1558 C C . ARG A 1 197 ? -21.111 23.892 -11.291 1.00 53.91 197 ARG A C 1
ATOM 1560 O O . ARG A 1 197 ? -20.262 23.026 -11.136 1.00 53.91 197 ARG A O 1
ATOM 1567 N N . SER A 1 198 ? -22.022 23.796 -12.260 1.00 56.53 198 SER A N 1
ATOM 1568 C CA . SER A 1 198 ? -22.100 22.635 -13.165 1.00 56.53 198 SER A CA 1
ATOM 1569 C C . SER A 1 198 ? -21.015 22.614 -14.251 1.00 56.53 198 SER A C 1
ATOM 1571 O O . SER A 1 198 ? -20.624 21.543 -14.721 1.00 56.53 198 SER A O 1
ATOM 1573 N N . ALA A 1 199 ? -20.533 23.790 -14.658 1.00 57.94 199 ALA A N 1
ATOM 1574 C CA . ALA A 1 199 ? -19.406 23.940 -15.569 1.00 57.94 199 ALA A CA 1
ATOM 1575 C C . ALA A 1 199 ? -18.083 23.814 -14.804 1.00 57.94 199 ALA A C 1
ATOM 1577 O O . ALA A 1 199 ? -17.173 23.163 -15.303 1.00 57.94 199 ALA A O 1
ATOM 1578 N N . TYR A 1 200 ? -18.019 24.322 -13.568 1.00 59.28 200 TYR A N 1
ATOM 1579 C CA . TYR A 1 200 ? -16.917 24.114 -12.632 1.00 59.28 200 TYR A CA 1
ATOM 1580 C C . TYR A 1 200 ? -16.609 22.629 -12.470 1.00 59.28 200 TYR A C 1
ATOM 1582 O O . TYR A 1 200 ? -15.488 22.237 -12.750 1.00 59.28 200 TYR A O 1
ATOM 1590 N N . ASP A 1 201 ? -17.590 21.783 -12.144 1.00 52.41 201 ASP A N 1
ATOM 1591 C CA . ASP A 1 201 ? -17.351 20.345 -11.950 1.00 52.41 201 ASP A CA 1
ATOM 1592 C C . ASP A 1 201 ? -16.853 19.646 -13.223 1.00 52.41 201 ASP A C 1
ATOM 1594 O O . ASP A 1 201 ? -15.993 18.769 -13.156 1.00 52.41 201 ASP A O 1
ATOM 1598 N N . LYS A 1 202 ? -17.351 20.044 -14.401 1.00 56.59 202 LYS A N 1
ATOM 1599 C CA . LYS A 1 202 ? -16.888 19.509 -15.694 1.00 56.59 202 LYS A CA 1
ATOM 1600 C C . LYS A 1 202 ? -15.464 19.957 -16.016 1.00 56.59 202 LYS A C 1
ATOM 1602 O O . LYS A 1 202 ? -14.627 19.132 -16.367 1.00 56.59 202 LYS A O 1
ATOM 1607 N N . ILE A 1 203 ? -15.190 21.251 -15.873 1.00 55.91 203 ILE A N 1
ATOM 1608 C CA . ILE A 1 203 ? -13.881 21.860 -16.118 1.00 55.91 203 ILE A CA 1
ATOM 1609 C C . ILE A 1 203 ? -12.864 21.307 -15.114 1.00 55.91 203 ILE A C 1
ATOM 1611 O O . ILE A 1 203 ? -11.776 20.902 -15.500 1.00 55.91 203 ILE A O 1
ATOM 1615 N N . PHE A 1 204 ? -13.240 21.177 -13.847 1.00 54.91 204 PHE A N 1
ATOM 1616 C CA . PHE A 1 204 ? -12.460 20.563 -12.781 1.00 54.91 204 PHE A CA 1
ATOM 1617 C C . PHE A 1 204 ? -12.141 19.094 -13.076 1.00 54.91 204 PHE A C 1
ATOM 1619 O O . PHE A 1 204 ? -10.979 18.705 -13.029 1.00 54.91 204 PHE A O 1
ATOM 1626 N N . GLN A 1 205 ? -13.127 18.285 -13.474 1.00 52.31 205 GLN A N 1
ATOM 1627 C CA . GLN A 1 205 ? -12.905 16.878 -13.832 1.00 52.31 205 GLN A CA 1
ATOM 1628 C C . GLN A 1 205 ? -11.991 16.688 -15.051 1.00 52.31 205 GLN A C 1
ATOM 1630 O O . GLN A 1 205 ? -11.375 15.632 -15.180 1.00 52.31 205 GLN A O 1
ATOM 1635 N N . GLN A 1 206 ? -11.895 17.676 -15.944 1.00 54.03 206 GLN A N 1
ATOM 1636 C CA . GLN A 1 206 ? -11.081 17.583 -17.159 1.00 54.03 206 GLN A CA 1
ATOM 1637 C C . GLN A 1 206 ? -9.711 18.264 -17.058 1.00 54.03 206 GLN A C 1
ATOM 1639 O O . GLN A 1 206 ? -8.752 17.791 -17.665 1.00 54.03 206 GLN A O 1
ATOM 1644 N N . ILE A 1 207 ? -9.601 19.353 -16.295 1.00 49.50 207 ILE A N 1
ATOM 1645 C CA . ILE A 1 207 ? -8.349 20.088 -16.059 1.00 49.50 207 ILE A CA 1
ATOM 1646 C C . ILE A 1 207 ? -7.537 19.440 -14.954 1.00 49.50 207 ILE A C 1
ATOM 1648 O O . ILE A 1 207 ? -6.308 19.396 -15.031 1.00 49.50 207 ILE A O 1
ATOM 1652 N N . TRP A 1 208 ? -8.205 18.933 -13.919 1.00 49.44 208 TRP A N 1
ATOM 1653 C CA . TRP A 1 208 ? -7.540 18.426 -12.734 1.00 49.44 208 TRP A CA 1
ATOM 1654 C C . TRP A 1 208 ? -7.107 16.984 -12.929 1.00 49.44 208 TRP A C 1
ATOM 1656 O O . TRP A 1 208 ? -7.502 16.086 -12.206 1.00 49.44 208 TRP A O 1
ATOM 1666 N N . GLY A 1 209 ? -6.269 16.756 -13.932 1.00 51.31 209 GLY A N 1
ATOM 1667 C CA . GLY A 1 209 ? -5.641 15.475 -14.161 1.00 51.31 209 GLY A CA 1
ATOM 1668 C C . GLY A 1 209 ? -4.496 15.212 -13.189 1.00 51.31 209 GLY A C 1
ATOM 1669 O O . GLY A 1 209 ? -3.345 15.105 -13.612 1.00 51.31 209 GLY A O 1
ATOM 1670 N N . ALA A 1 210 ? -4.784 15.165 -11.892 1.00 55.06 210 ALA A N 1
ATOM 1671 C CA . ALA A 1 210 ? -3.861 14.733 -10.854 1.00 55.06 210 ALA A CA 1
ATOM 1672 C C . ALA A 1 210 ? -4.511 13.599 -10.058 1.00 55.06 210 ALA A C 1
ATOM 1674 O O . ALA A 1 210 ? -5.684 13.680 -9.697 1.00 55.06 210 ALA A O 1
ATOM 1675 N N . SER A 1 211 ? -3.740 12.549 -9.783 1.00 74.94 211 SER A N 1
ATOM 1676 C CA . SER A 1 211 ? -4.153 11.437 -8.924 1.00 74.94 211 SER A CA 1
ATOM 1677 C C . SER A 1 211 ? -4.700 11.963 -7.590 1.00 74.94 211 SER A C 1
ATOM 1679 O O . SER A 1 211 ? -4.166 12.944 -7.065 1.00 74.94 211 SER A O 1
ATOM 1681 N N . GLY A 1 212 ? -5.673 11.294 -6.976 1.00 76.88 212 GLY A N 1
ATOM 1682 C CA . GLY A 1 212 ? -6.270 11.700 -5.696 1.00 76.88 212 GLY A CA 1
ATOM 1683 C C . GLY A 1 212 ? -5.396 11.506 -4.455 1.00 76.88 212 GLY A C 1
ATOM 1684 O O . GLY A 1 212 ? -5.925 11.368 -3.353 1.00 76.88 212 GLY A O 1
ATOM 1685 N N . GLY A 1 213 ? -4.073 11.509 -4.616 1.00 85.69 213 GLY A N 1
ATOM 1686 C CA . GLY A 1 213 ? -3.104 11.310 -3.547 1.00 85.69 213 GLY A CA 1
ATOM 1687 C C . GLY A 1 213 ? -2.695 9.857 -3.365 1.00 85.69 213 GLY A C 1
ATOM 1688 O O . GLY A 1 213 ? -3.099 8.962 -4.112 1.00 85.69 213 GLY A O 1
ATOM 1689 N N . TRP A 1 214 ? -1.881 9.633 -2.340 1.00 92.56 214 TRP A N 1
ATOM 1690 C CA . TRP A 1 214 ? -1.490 8.296 -1.915 1.00 92.56 214 TRP A CA 1
ATOM 1691 C C . TRP A 1 214 ? -1.881 8.066 -0.459 1.00 92.56 214 TRP A C 1
ATOM 1693 O O . TRP A 1 214 ? -1.579 8.868 0.427 1.00 92.56 214 TRP A O 1
ATOM 1703 N N . ALA A 1 215 ? -2.617 6.983 -0.243 1.00 94.62 215 ALA A N 1
ATOM 1704 C CA . ALA A 1 215 ? -3.121 6.554 1.050 1.00 94.62 215 ALA A CA 1
ATOM 1705 C C . ALA A 1 215 ? -2.159 5.540 1.666 1.00 94.62 215 ALA A C 1
ATOM 1707 O O . ALA A 1 215 ? -1.610 4.701 0.947 1.00 94.62 215 ALA A O 1
ATOM 1708 N N . VAL A 1 216 ? -1.980 5.594 2.985 1.00 97.12 216 VAL A N 1
ATOM 1709 C CA . VAL A 1 216 ? -1.157 4.631 3.726 1.00 97.12 216 VAL A CA 1
ATOM 1710 C C . VAL A 1 216 ? -1.899 4.034 4.905 1.00 97.12 216 VAL A C 1
ATOM 1712 O O . VAL A 1 216 ? -2.708 4.699 5.545 1.00 97.12 216 VAL A O 1
ATOM 1715 N N . ILE A 1 217 ? -1.560 2.786 5.220 1.00 98.31 217 ILE A N 1
ATOM 1716 C CA . ILE A 1 217 ? -1.877 2.165 6.506 1.00 98.31 217 ILE A CA 1
ATOM 1717 C C . ILE A 1 217 ? -0.558 1.931 7.237 1.00 98.31 217 ILE A C 1
ATOM 1719 O O . ILE A 1 217 ? 0.296 1.191 6.738 1.00 98.31 217 ILE A O 1
ATOM 1723 N N . THR A 1 218 ? -0.385 2.550 8.402 1.00 97.94 218 THR A N 1
ATOM 1724 C CA . THR A 1 218 ? 0.786 2.385 9.271 1.00 97.94 218 THR A CA 1
ATOM 1725 C C . THR A 1 218 ? 0.413 1.690 10.576 1.00 97.94 218 THR A C 1
ATOM 1727 O O . THR A 1 218 ? -0.735 1.732 11.013 1.00 97.94 218 THR A O 1
ATOM 1730 N N . CYS A 1 219 ? 1.376 1.043 11.233 1.00 96.44 219 CYS A N 1
ATOM 1731 C CA . CYS A 1 219 ? 1.221 0.684 12.646 1.00 96.44 219 CYS A CA 1
ATOM 1732 C C . CYS A 1 219 ? 1.695 1.836 13.560 1.00 96.44 219 CYS A C 1
ATOM 1734 O O . CYS A 1 219 ? 2.371 2.754 13.088 1.00 96.44 219 CYS A O 1
ATOM 1736 N N . PRO A 1 220 ? 1.443 1.778 14.885 1.00 93.31 220 PRO A N 1
ATOM 1737 C CA . PRO A 1 220 ? 1.911 2.791 15.838 1.00 93.31 220 PRO A CA 1
ATOM 1738 C C . PRO A 1 220 ? 3.433 2.998 15.873 1.00 93.31 220 PRO A C 1
ATOM 1740 O O . PRO A 1 220 ? 3.897 4.035 16.337 1.00 93.31 220 PRO A O 1
ATOM 1743 N N . CYS A 1 221 ? 4.218 2.039 15.371 1.00 93.50 221 CYS A N 1
ATOM 1744 C CA . CYS A 1 221 ? 5.670 2.165 15.220 1.00 93.50 221 CYS A CA 1
ATOM 1745 C C . CYS A 1 221 ? 6.093 3.003 14.000 1.00 93.50 221 CYS A C 1
ATOM 1747 O O . CYS A 1 221 ? 7.284 3.196 13.785 1.00 93.50 221 CYS A O 1
ATOM 1749 N N . GLY A 1 222 ? 5.144 3.449 13.173 1.00 94.50 222 GLY A N 1
ATOM 1750 C CA . GLY A 1 222 ? 5.397 4.208 11.950 1.00 94.50 222 GLY A CA 1
ATOM 1751 C C . GLY A 1 222 ? 5.739 3.366 10.724 1.00 94.50 222 GLY A C 1
ATOM 1752 O O . GLY A 1 222 ? 5.940 3.928 9.658 1.00 94.50 222 GLY A O 1
ATOM 1753 N N . ILE A 1 223 ? 5.759 2.034 10.825 1.00 97.75 223 ILE A N 1
ATOM 1754 C CA . ILE A 1 223 ? 5.973 1.153 9.669 1.00 97.75 223 ILE A CA 1
ATOM 1755 C C . ILE A 1 223 ? 4.725 1.128 8.787 1.00 97.75 223 ILE A C 1
ATOM 1757 O O . ILE A 1 223 ? 3.619 0.915 9.284 1.00 97.75 223 ILE A O 1
ATOM 1761 N N . VAL A 1 224 ? 4.915 1.298 7.478 1.00 98.44 224 VAL A N 1
ATOM 1762 C CA . VAL A 1 224 ? 3.856 1.234 6.462 1.00 98.44 224 VAL A CA 1
ATOM 1763 C C . VAL A 1 224 ? 3.593 -0.219 6.060 1.00 98.44 224 VAL A C 1
ATOM 1765 O O . VAL A 1 224 ? 4.513 -0.913 5.635 1.00 98.44 224 VAL A O 1
ATOM 1768 N N . TYR A 1 225 ? 2.335 -0.652 6.124 1.00 98.56 225 TYR A N 1
ATOM 1769 C CA . TYR A 1 225 ? 1.872 -1.985 5.705 1.00 98.56 225 TYR A CA 1
ATOM 1770 C C . TYR A 1 225 ? 1.189 -1.974 4.346 1.00 98.56 225 TYR A C 1
ATOM 1772 O O . TYR A 1 225 ? 1.185 -2.973 3.624 1.00 98.56 225 TYR A O 1
ATOM 1780 N N . SER A 1 226 ? 0.567 -0.851 3.998 1.00 98.50 226 SER A N 1
ATOM 1781 C CA . SER A 1 226 ? -0.130 -0.693 2.728 1.00 98.50 226 SER A CA 1
ATOM 1782 C C . SER A 1 226 ? 0.049 0.709 2.183 1.00 98.50 226 SER A C 1
ATOM 1784 O O . SER A 1 226 ? 0.042 1.671 2.949 1.00 98.50 226 SER A O 1
ATOM 1786 N N . ILE A 1 227 ? 0.182 0.811 0.865 1.00 97.38 227 ILE A N 1
ATOM 1787 C CA . ILE A 1 227 ? 0.180 2.071 0.124 1.00 97.38 227 ILE A CA 1
ATOM 1788 C C . ILE A 1 227 ? -0.721 1.931 -1.104 1.00 97.38 227 ILE A C 1
ATOM 1790 O O . ILE A 1 227 ? -0.599 0.974 -1.867 1.00 97.38 227 ILE A O 1
ATOM 1794 N N . LYS A 1 228 ? -1.632 2.884 -1.302 1.00 96.25 228 LYS A N 1
ATOM 1795 C CA . LYS A 1 228 ? -2.513 2.950 -2.475 1.00 96.25 228 LYS A CA 1
ATOM 1796 C C . LYS A 1 228 ? -2.335 4.287 -3.173 1.00 96.25 228 LYS A C 1
ATOM 1798 O O . LYS A 1 228 ? -2.357 5.324 -2.524 1.00 96.25 228 LYS A O 1
ATOM 1803 N N . PHE A 1 229 ? -2.199 4.254 -4.491 1.00 94.56 229 PHE A N 1
ATOM 1804 C CA . PHE A 1 229 ? -2.113 5.434 -5.346 1.00 94.56 229 PHE A CA 1
ATOM 1805 C C . PHE A 1 229 ? -3.486 5.680 -5.961 1.00 94.56 229 PHE A C 1
ATOM 1807 O O . PHE A 1 229 ? -3.859 4.983 -6.903 1.00 94.56 229 PHE A O 1
ATOM 1814 N N . ASN A 1 230 ? -4.258 6.609 -5.403 1.00 89.25 230 ASN A N 1
ATOM 1815 C CA . ASN A 1 230 ? -5.648 6.793 -5.806 1.00 89.25 230 ASN A CA 1
ATOM 1816 C C . ASN A 1 230 ? -5.723 7.520 -7.147 1.00 89.25 230 ASN A C 1
ATOM 1818 O O . ASN A 1 230 ? -5.107 8.568 -7.329 1.00 89.25 230 ASN A O 1
ATOM 1822 N N . ILE A 1 231 ? -6.506 6.992 -8.083 1.00 86.56 231 ILE A N 1
ATOM 1823 C CA . ILE A 1 231 ? -6.746 7.651 -9.366 1.00 86.56 231 ILE A CA 1
ATOM 1824 C C . ILE A 1 231 ? -7.669 8.856 -9.155 1.00 86.56 231 ILE A C 1
ATOM 1826 O O . ILE A 1 231 ? -7.402 9.939 -9.667 1.00 86.56 231 ILE A O 1
ATOM 1830 N N . ARG A 1 232 ? -8.726 8.693 -8.358 1.00 80.81 232 ARG A N 1
ATOM 1831 C CA . ARG A 1 232 ? -9.705 9.721 -7.983 1.00 80.81 232 ARG A CA 1
ATOM 1832 C C . ARG A 1 232 ? -9.495 10.158 -6.542 1.00 80.81 232 ARG A C 1
ATOM 1834 O O . ARG A 1 232 ? -8.748 9.536 -5.799 1.00 80.81 232 ARG A O 1
ATOM 1841 N N . ALA A 1 233 ? -10.194 11.217 -6.135 1.00 79.81 233 ALA A N 1
ATOM 1842 C CA . ALA A 1 233 ? -10.224 11.639 -4.741 1.00 79.81 233 ALA A CA 1
ATOM 1843 C C . ALA A 1 233 ? -10.488 10.448 -3.800 1.00 79.81 233 ALA A C 1
ATOM 1845 O O . ALA A 1 233 ? -11.324 9.575 -4.074 1.00 79.81 233 ALA A O 1
ATOM 1846 N N . GLU A 1 234 ? -9.721 10.412 -2.716 1.00 85.00 234 GLU A N 1
ATOM 1847 C CA . GLU A 1 234 ? -9.843 9.399 -1.676 1.00 85.00 234 GLU A CA 1
ATOM 1848 C C . GLU A 1 234 ? -11.220 9.449 -1.009 1.00 85.00 234 GLU A C 1
ATOM 1850 O O . GLU A 1 234 ? -11.866 10.494 -0.914 1.00 85.00 234 GLU A O 1
ATOM 1855 N N . SER A 1 235 ? -11.675 8.283 -0.574 1.00 81.88 235 SER A N 1
ATOM 1856 C CA . SER A 1 235 ? -12.918 8.078 0.154 1.00 81.88 235 SER A CA 1
ATOM 1857 C C . SER A 1 235 ? -12.792 6.833 1.043 1.00 81.88 235 SER A C 1
ATOM 1859 O O . SER A 1 235 ? -11.947 5.978 0.763 1.00 81.88 235 SER A O 1
ATOM 1861 N N . PRO A 1 236 ? -13.721 6.603 1.994 1.00 86.44 236 PRO A N 1
ATOM 1862 C CA . PRO A 1 236 ? -13.771 5.372 2.791 1.00 86.44 236 PRO A CA 1
ATOM 1863 C C . PRO A 1 236 ? -13.658 4.067 1.999 1.00 86.44 236 PRO A C 1
ATOM 1865 O O . PRO A 1 236 ? -13.188 3.061 2.525 1.00 86.44 236 PRO A O 1
ATOM 1868 N N . ARG A 1 237 ? -14.079 4.074 0.729 1.00 92.50 237 ARG A N 1
ATOM 1869 C CA . ARG A 1 237 ? -13.941 2.945 -0.193 1.00 92.50 237 ARG A CA 1
ATOM 1870 C C . ARG A 1 237 ? -12.494 2.488 -0.352 1.00 92.50 237 ARG A C 1
ATOM 1872 O O . ARG A 1 237 ? -12.255 1.288 -0.418 1.00 92.50 237 ARG A O 1
ATOM 1879 N N . ASP A 1 238 ? -11.552 3.421 -0.413 1.00 93.62 238 ASP A N 1
ATOM 1880 C CA . ASP A 1 238 ? -10.149 3.136 -0.700 1.00 93.62 238 ASP A CA 1
ATOM 1881 C C . ASP A 1 238 ? -9.475 2.416 0.466 1.00 93.62 238 ASP A C 1
ATOM 1883 O O . ASP A 1 238 ? -8.805 1.405 0.264 1.00 93.62 238 ASP A O 1
ATOM 1887 N N . PHE A 1 239 ? -9.728 2.870 1.693 1.00 96.94 239 PHE A N 1
ATOM 1888 C CA . PHE A 1 239 ? -9.278 2.172 2.895 1.00 96.94 239 PHE A CA 1
ATOM 1889 C C . PHE A 1 239 ? -10.057 0.882 3.154 1.00 96.94 239 PHE A C 1
ATOM 1891 O O . PHE A 1 239 ? -9.470 -0.096 3.611 1.00 96.94 239 PHE A O 1
ATOM 1898 N N . ALA A 1 240 ? -11.347 0.830 2.806 1.00 97.12 240 ALA A N 1
ATOM 1899 C CA . ALA A 1 240 ? -12.117 -0.409 2.849 1.00 97.12 240 ALA A CA 1
ATOM 1900 C C . ALA A 1 240 ? -11.531 -1.476 1.912 1.00 97.12 240 ALA A C 1
ATOM 1902 O O . ALA A 1 240 ? -11.409 -2.627 2.315 1.00 97.12 240 ALA A O 1
ATOM 1903 N N . ASP A 1 241 ? -11.142 -1.104 0.689 1.00 97.69 241 ASP A N 1
ATOM 1904 C CA . ASP A 1 241 ? -10.470 -2.007 -0.251 1.00 97.69 241 ASP A CA 1
ATOM 1905 C C . ASP A 1 241 ? -9.164 -2.560 0.336 1.00 97.69 241 ASP A C 1
ATOM 1907 O O . ASP A 1 241 ? -8.940 -3.771 0.297 1.00 97.69 241 ASP A O 1
ATOM 1911 N N . LEU A 1 242 ? -8.331 -1.697 0.931 1.00 98.38 242 LEU A N 1
ATOM 1912 C CA . LEU A 1 242 ? -7.085 -2.114 1.576 1.00 98.38 242 LEU A CA 1
ATOM 1913 C C . LEU A 1 242 ? -7.341 -3.088 2.733 1.00 98.38 242 LEU A C 1
ATOM 1915 O O . LEU A 1 242 ? -6.783 -4.181 2.739 1.00 98.38 242 LEU A O 1
ATOM 1919 N N . LEU A 1 243 ? -8.219 -2.726 3.672 1.00 98.31 243 LEU A N 1
ATOM 1920 C CA . LEU A 1 243 ? -8.538 -3.542 4.846 1.00 98.31 243 LEU A CA 1
ATOM 1921 C C . LEU A 1 243 ? -9.153 -4.895 4.485 1.00 98.31 243 LEU A C 1
ATOM 1923 O O . LEU A 1 243 ? -8.795 -5.914 5.065 1.00 98.31 243 LEU A O 1
ATOM 1927 N N . LEU A 1 244 ? -10.067 -4.922 3.515 1.00 97.50 244 LEU A N 1
ATOM 1928 C CA . LEU A 1 244 ? -10.702 -6.161 3.059 1.00 97.50 244 LEU A CA 1
ATOM 1929 C C . LEU A 1 244 ? -9.751 -7.047 2.238 1.00 97.50 244 LEU A C 1
ATOM 1931 O O . LEU A 1 244 ? -10.056 -8.220 2.025 1.00 97.50 244 LEU A O 1
ATOM 1935 N N . SER A 1 245 ? -8.613 -6.501 1.800 1.00 98.19 245 SER A N 1
ATOM 1936 C CA . SER A 1 245 ? -7.530 -7.246 1.149 1.00 98.19 245 SER A CA 1
ATOM 1937 C C . SER A 1 245 ? -6.499 -7.797 2.146 1.00 98.19 245 SER A C 1
ATOM 1939 O O . SER A 1 245 ? -5.601 -8.543 1.747 1.00 98.19 245 SER A O 1
ATOM 1941 N N . TRP A 1 246 ? -6.589 -7.449 3.435 1.00 98.19 246 TRP A N 1
ATOM 1942 C CA . TRP A 1 246 ? -5.726 -8.008 4.478 1.00 98.19 246 TRP A CA 1
ATOM 1943 C C . TRP A 1 246 ? -6.191 -9.400 4.896 1.00 98.19 246 TRP A C 1
ATOM 1945 O O . TRP A 1 246 ? -7.381 -9.716 4.885 1.00 98.19 246 TRP A O 1
ATOM 1955 N N . LYS A 1 247 ? -5.233 -10.239 5.294 1.00 96.25 247 LYS A N 1
ATOM 1956 C CA . LYS A 1 247 ? -5.497 -11.592 5.788 1.00 96.25 247 LYS A CA 1
ATOM 1957 C C . LYS A 1 247 ? -6.248 -11.582 7.118 1.00 96.25 247 LYS A C 1
ATOM 1959 O O . LYS A 1 247 ? -7.193 -12.345 7.292 1.00 96.25 247 LYS A O 1
ATOM 1964 N N . HIS A 1 248 ? -5.839 -10.699 8.025 1.00 96.75 248 HIS A N 1
ATOM 1965 C CA . HIS A 1 248 ? -6.482 -1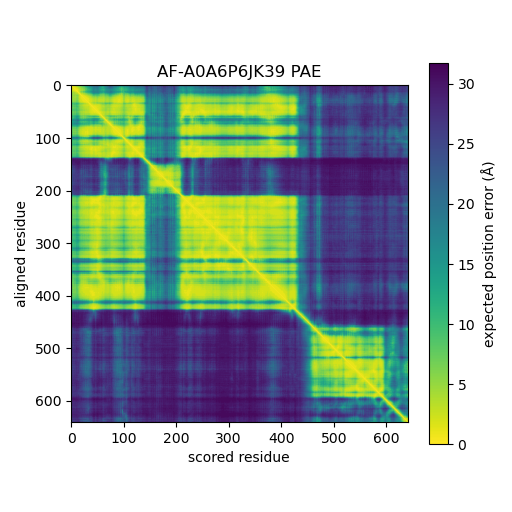0.484 9.317 1.00 96.75 248 HIS A CA 1
ATOM 1966 C C . HIS A 1 248 ? -6.864 -9.013 9.452 1.00 96.75 248 HIS A C 1
ATOM 1968 O O . HIS A 1 248 ? -6.027 -8.126 9.274 1.00 96.75 248 HIS A O 1
ATOM 1974 N N . PHE A 1 249 ? -8.136 -8.760 9.755 1.00 97.38 249 PHE A N 1
ATOM 1975 C CA . PHE A 1 249 ? -8.656 -7.412 9.947 1.00 97.38 249 PHE A CA 1
ATOM 1976 C C . PHE A 1 249 ? -8.145 -6.850 11.289 1.00 97.38 249 PHE A C 1
ATOM 1978 O O . PHE A 1 249 ? -8.229 -7.551 12.297 1.00 97.38 249 PHE A O 1
ATOM 1985 N N . PRO A 1 250 ? -7.601 -5.624 11.351 1.00 98.06 250 PRO A N 1
ATOM 1986 C CA . PRO A 1 250 ? -7.056 -5.064 12.589 1.00 98.06 250 PRO A CA 1
ATOM 1987 C C . PRO A 1 250 ? -8.154 -4.837 13.637 1.00 98.06 250 PRO A C 1
ATOM 1989 O O . PRO A 1 250 ? -9.269 -4.439 13.305 1.00 98.06 250 PRO A O 1
ATOM 1992 N N . ASN A 1 251 ? -7.852 -5.052 14.921 1.00 98.06 251 ASN A N 1
ATOM 1993 C CA . ASN A 1 251 ? -8.811 -4.802 16.006 1.00 98.06 251 ASN A CA 1
ATOM 1994 C C . ASN A 1 251 ? -9.128 -3.311 16.200 1.00 98.06 251 ASN A C 1
ATOM 1996 O O . ASN A 1 251 ? -10.215 -2.963 16.649 1.00 98.06 251 ASN A O 1
ATOM 2000 N N . VAL A 1 252 ? -8.193 -2.407 15.902 1.00 98.00 252 VAL A N 1
ATOM 2001 C CA . VAL A 1 252 ? -8.413 -0.960 16.019 1.00 98.00 252 VAL A CA 1
ATOM 2002 C C . VAL A 1 252 ? -7.871 -0.250 14.787 1.00 98.00 252 VAL A C 1
ATOM 2004 O O . VAL A 1 252 ? -6.681 -0.325 14.484 1.00 98.00 252 VAL A O 1
ATOM 2007 N N . VAL A 1 253 ? -8.745 0.488 14.112 1.00 97.81 253 VAL A N 1
ATOM 2008 C CA . VAL A 1 253 ? -8.405 1.391 13.013 1.00 97.81 253 VAL A CA 1
ATOM 2009 C C . VAL A 1 253 ? -8.578 2.828 13.479 1.00 97.81 253 VAL A C 1
ATOM 2011 O O . VAL A 1 253 ? -9.644 3.187 13.974 1.00 97.81 253 VAL A O 1
ATOM 2014 N N . ILE A 1 254 ? -7.550 3.651 13.296 1.00 95.75 254 ILE A N 1
ATOM 2015 C CA . ILE A 1 254 ? -7.574 5.087 13.577 1.00 95.75 254 ILE A CA 1
ATOM 2016 C C . ILE A 1 254 ? -7.574 5.837 12.247 1.00 95.75 254 ILE A C 1
ATOM 2018 O O . ILE A 1 254 ? -6.677 5.630 11.431 1.00 95.75 254 ILE A O 1
ATOM 2022 N N . TYR A 1 255 ? -8.598 6.660 12.019 1.00 92.25 255 TYR A N 1
ATOM 2023 C CA . TYR A 1 255 ? -8.817 7.341 10.743 1.00 92.25 255 TYR A CA 1
ATOM 2024 C C . TYR A 1 255 ? -9.693 8.593 10.899 1.00 92.25 255 TYR A C 1
ATOM 2026 O O . TYR A 1 255 ? -10.663 8.598 11.662 1.00 92.25 255 TYR A O 1
ATOM 2034 N N . ASP A 1 256 ? -9.418 9.630 10.109 1.00 84.88 256 ASP A N 1
ATOM 2035 C CA . ASP A 1 256 ? -10.131 10.917 10.138 1.00 84.88 256 ASP A CA 1
ATOM 2036 C C . ASP A 1 256 ? -11.623 10.817 9.837 1.00 84.88 256 ASP A C 1
ATOM 2038 O O . ASP A 1 256 ? -12.407 11.650 10.291 1.00 84.88 256 ASP A O 1
ATOM 2042 N N . PHE A 1 257 ? -12.038 9.799 9.078 1.00 86.50 257 PHE A N 1
ATOM 2043 C CA . PHE A 1 257 ? -13.438 9.567 8.741 1.00 86.50 257 PHE A CA 1
ATOM 2044 C C . PHE A 1 257 ? -13.925 8.186 9.202 1.00 86.50 257 PHE A C 1
ATOM 2046 O O . PHE A 1 257 ? -14.620 7.461 8.485 1.00 86.50 257 PHE A O 1
ATOM 2053 N N . ALA A 1 258 ? -13.589 7.840 10.451 1.00 90.06 258 ALA A N 1
ATOM 2054 C CA . ALA A 1 258 ? -13.883 6.561 11.102 1.00 90.06 258 ALA A CA 1
ATOM 2055 C C . ALA A 1 258 ? -15.337 6.080 10.954 1.00 90.06 258 ALA A C 1
ATOM 2057 O O . ALA A 1 258 ? -15.578 4.923 10.611 1.00 90.06 258 ALA A O 1
ATOM 2058 N N . ARG A 1 259 ? -16.325 6.962 11.167 1.00 87.69 259 ARG A N 1
ATOM 2059 C CA . ARG A 1 259 ? -17.751 6.623 11.002 1.00 87.69 259 ARG A CA 1
ATOM 2060 C C . ARG A 1 259 ? -18.086 6.214 9.565 1.00 87.69 259 ARG A C 1
ATOM 2062 O O . ARG A 1 259 ? -18.790 5.227 9.367 1.00 87.69 259 ARG A O 1
ATOM 2069 N N . GLY A 1 260 ? -17.586 6.967 8.583 1.00 86.06 260 GLY A N 1
ATOM 2070 C CA . GLY A 1 260 ? -17.794 6.680 7.164 1.00 86.06 260 GLY A CA 1
ATOM 2071 C C . GLY A 1 260 ? -17.142 5.363 6.754 1.00 86.06 260 GLY A C 1
ATOM 2072 O O . GLY A 1 260 ? -17.768 4.565 6.062 1.00 86.06 260 GLY A O 1
ATOM 2073 N N . LEU A 1 261 ? -15.931 5.097 7.251 1.00 91.44 261 LEU A N 1
ATOM 2074 C CA . LEU A 1 261 ? -15.231 3.828 7.054 1.00 91.44 261 LEU A CA 1
ATOM 2075 C C . LEU A 1 261 ? -16.003 2.642 7.636 1.00 91.44 261 LEU A C 1
ATOM 2077 O O . LEU A 1 261 ? -16.239 1.671 6.919 1.00 91.44 261 LEU A O 1
ATOM 2081 N N . ALA A 1 262 ? -16.445 2.739 8.892 1.00 93.75 262 ALA A N 1
ATOM 2082 C CA . ALA A 1 262 ? -17.176 1.663 9.551 1.00 93.75 262 ALA A CA 1
ATOM 2083 C C . ALA A 1 262 ? -18.473 1.311 8.817 1.00 93.75 262 ALA A C 1
ATOM 2085 O O . ALA A 1 262 ? -18.715 0.146 8.502 1.00 93.75 262 ALA A O 1
ATOM 2086 N N . ALA A 1 263 ? -19.272 2.328 8.481 1.00 89.19 263 ALA A N 1
ATOM 2087 C CA . ALA A 1 263 ? -20.500 2.142 7.721 1.00 89.19 263 ALA A CA 1
ATOM 2088 C C . ALA A 1 263 ? -20.218 1.533 6.340 1.00 89.19 263 ALA A C 1
ATOM 2090 O O . ALA A 1 263 ? -20.872 0.573 5.943 1.00 89.19 263 ALA A O 1
ATOM 2091 N N . HIS A 1 264 ? -19.218 2.048 5.619 1.00 90.00 264 HIS A N 1
ATOM 2092 C CA . HIS A 1 264 ? -18.902 1.579 4.273 1.00 90.00 264 HIS A CA 1
ATOM 2093 C C . HIS A 1 264 ? -18.405 0.125 4.253 1.00 90.00 264 HIS A C 1
ATOM 2095 O O . HIS A 1 264 ? -18.833 -0.656 3.404 1.00 90.00 264 HIS A O 1
ATOM 2101 N N . VAL A 1 265 ? -17.533 -0.263 5.189 1.00 95.44 265 VAL A N 1
ATOM 2102 C CA . VAL A 1 265 ? -17.037 -1.644 5.305 1.00 95.44 265 VAL A CA 1
ATOM 2103 C C . VAL A 1 265 ? -18.159 -2.603 5.702 1.00 95.44 265 VAL A C 1
ATOM 2105 O O . VAL A 1 265 ? -18.323 -3.631 5.045 1.00 95.44 265 VAL A O 1
ATOM 2108 N N . ASN A 1 266 ? -18.971 -2.258 6.706 1.00 96.12 266 ASN A N 1
ATOM 2109 C CA . ASN A 1 266 ? -20.082 -3.110 7.139 1.00 96.12 266 ASN A CA 1
ATOM 2110 C C . ASN A 1 266 ? -21.141 -3.271 6.044 1.00 96.12 266 ASN A C 1
ATOM 2112 O O . ASN A 1 266 ? -21.628 -4.375 5.845 1.00 96.12 266 ASN A O 1
ATOM 2116 N N . LEU A 1 267 ? -21.438 -2.226 5.263 1.00 92.81 267 LEU A N 1
ATOM 2117 C CA . LEU A 1 267 ? -22.337 -2.338 4.107 1.00 92.81 267 LEU A CA 1
ATOM 2118 C C . LEU A 1 267 ? -21.791 -3.281 3.026 1.00 92.81 267 LEU A C 1
ATOM 2120 O O . LEU A 1 267 ? -22.552 -4.025 2.414 1.00 92.81 267 LEU A O 1
ATOM 2124 N N . ARG A 1 268 ? -20.474 -3.280 2.787 1.00 92.19 268 ARG A N 1
ATOM 2125 C CA . ARG A 1 268 ? -19.834 -4.182 1.810 1.00 92.19 268 ARG A CA 1
ATOM 2126 C C . ARG A 1 268 ? -19.752 -5.632 2.279 1.00 92.19 268 ARG A C 1
ATOM 2128 O O . ARG A 1 268 ? -19.574 -6.524 1.450 1.00 92.19 268 ARG A O 1
ATOM 2135 N N . LYS A 1 269 ? -19.830 -5.862 3.587 1.00 93.56 269 LYS A N 1
ATOM 2136 C CA . LYS A 1 269 ? -19.752 -7.173 4.237 1.00 93.56 269 LYS A CA 1
ATOM 2137 C C . LYS A 1 269 ? -20.877 -7.310 5.263 1.00 93.56 269 LYS A C 1
ATOM 2139 O O . LYS A 1 269 ? -20.623 -7.541 6.442 1.00 93.56 269 LYS A O 1
ATOM 2144 N N . ALA A 1 270 ? -22.115 -7.149 4.794 1.00 91.38 270 ALA A N 1
ATOM 2145 C CA . ALA A 1 270 ? -23.304 -7.106 5.646 1.00 91.38 270 ALA A CA 1
ATOM 2146 C C . ALA A 1 270 ? -23.506 -8.386 6.472 1.00 91.38 270 ALA A C 1
ATOM 2148 O O . ALA A 1 270 ? -23.990 -8.304 7.595 1.00 91.38 270 ALA A O 1
ATOM 2149 N N . ASP A 1 271 ? -23.073 -9.538 5.952 1.00 91.38 271 ASP A N 1
ATOM 2150 C CA . ASP A 1 271 ? -23.217 -10.826 6.639 1.00 91.38 271 ASP A CA 1
ATOM 2151 C C . ASP A 1 271 ? -22.248 -10.988 7.819 1.00 91.38 271 ASP A C 1
ATOM 2153 O O . ASP A 1 271 ? -22.574 -11.650 8.799 1.00 91.38 271 ASP A O 1
ATOM 2157 N N . SER A 1 272 ? -21.050 -10.396 7.735 1.00 90.94 272 SER A N 1
ATOM 2158 C CA . SER A 1 272 ? -20.003 -10.560 8.752 1.00 90.94 272 SER A CA 1
ATOM 2159 C C . SER A 1 272 ? -19.803 -9.335 9.641 1.00 90.94 272 SER A C 1
ATOM 2161 O O . SER A 1 272 ? -19.114 -9.447 10.645 1.00 90.94 272 SER A O 1
ATOM 2163 N N . LEU A 1 273 ? -20.339 -8.171 9.248 1.00 93.25 273 LEU A N 1
ATOM 2164 C CA . LEU A 1 273 ? -20.231 -6.881 9.946 1.00 93.25 273 LEU A CA 1
ATOM 2165 C C . LEU A 1 273 ? -18.836 -6.618 10.553 1.00 93.25 273 LEU A C 1
ATOM 2167 O O . LEU A 1 273 ? -18.731 -6.501 11.772 1.00 93.25 273 LEU A O 1
ATOM 2171 N N . PRO A 1 274 ? -17.767 -6.501 9.735 1.00 95.31 274 PRO A N 1
ATOM 2172 C CA . PRO A 1 274 ? -16.386 -6.508 10.222 1.00 95.31 274 PRO A CA 1
ATOM 2173 C C . PRO A 1 274 ? -16.098 -5.539 11.368 1.00 95.31 274 PRO A C 1
ATOM 2175 O O . PRO A 1 274 ? -15.329 -5.882 12.250 1.00 95.31 274 PRO A O 1
ATOM 2178 N N . PHE A 1 275 ? -16.705 -4.348 11.379 1.00 97.94 275 PHE A N 1
ATOM 2179 C CA . PHE A 1 275 ? -16.654 -3.444 12.525 1.00 97.94 275 PHE A CA 1
ATOM 2180 C C . PHE A 1 275 ? -17.783 -3.751 13.511 1.00 97.94 275 PHE A C 1
ATOM 2182 O O . PHE A 1 275 ? -18.902 -3.229 13.394 1.00 97.94 275 PHE A O 1
ATOM 2189 N N . SER A 1 276 ? -17.452 -4.554 14.514 1.00 95.50 276 SER A N 1
ATOM 2190 C CA . SER A 1 276 ? -18.320 -4.975 15.611 1.00 95.50 276 SER A CA 1
ATOM 2191 C C . SER A 1 276 ? -17.534 -5.028 16.927 1.00 95.50 276 SER A C 1
ATOM 2193 O O . SER A 1 276 ? -16.346 -5.333 16.890 1.00 95.50 276 SER A O 1
ATOM 2195 N N . PRO A 1 277 ? -18.156 -4.787 18.093 1.00 95.56 277 PRO A N 1
ATOM 2196 C CA . PRO A 1 277 ? -19.573 -4.501 18.307 1.00 95.56 277 PRO A CA 1
ATOM 2197 C C . PRO A 1 277 ? -19.962 -3.055 17.952 1.00 95.56 277 PRO A C 1
ATOM 2199 O O . PRO A 1 277 ? -19.128 -2.204 17.648 1.00 95.56 277 PRO A O 1
ATOM 2202 N N . HIS A 1 278 ? -21.270 -2.782 17.964 1.00 96.12 278 HIS A N 1
ATOM 2203 C CA . HIS A 1 278 ? -21.851 -1.436 17.850 1.00 96.12 278 HIS A CA 1
ATOM 2204 C C . HIS A 1 278 ? -21.360 -0.613 16.645 1.00 96.12 278 HIS A C 1
ATOM 2206 O O . HIS A 1 278 ? -21.124 0.588 16.781 1.00 96.12 278 HIS A O 1
ATOM 2212 N N . GLU A 1 279 ? -21.214 -1.229 15.468 1.00 94.56 279 GLU A N 1
ATOM 2213 C CA . GLU A 1 279 ? -20.683 -0.573 14.257 1.00 94.56 279 GLU A CA 1
ATOM 2214 C C . GLU A 1 279 ? -19.262 -0.001 14.468 1.00 94.56 279 GLU A C 1
ATOM 2216 O O . GLU A 1 279 ? -18.917 1.084 13.982 1.00 94.56 279 GLU A O 1
ATOM 2221 N N . GLY A 1 280 ? -18.449 -0.695 15.268 1.00 96.56 280 GLY A N 1
ATOM 2222 C CA . GLY A 1 280 ? -17.074 -0.331 15.597 1.00 96.56 280 GLY A CA 1
ATOM 2223 C C . GLY A 1 280 ? -16.940 0.850 16.558 1.00 96.56 280 GLY A C 1
ATOM 2224 O O . GLY A 1 280 ? -15.912 1.528 16.529 1.00 96.56 280 GLY A O 1
ATOM 2225 N N . ARG A 1 281 ? -17.968 1.142 17.364 1.00 97.00 281 ARG A N 1
ATOM 2226 C CA . ARG A 1 281 ? -17.899 2.090 18.494 1.00 97.00 281 ARG A CA 1
ATOM 2227 C C . ARG A 1 281 ? -17.488 1.359 19.768 1.00 97.00 281 ARG A C 1
ATOM 2229 O O . ARG A 1 281 ? -17.829 0.197 19.943 1.00 97.00 281 ARG A O 1
ATOM 2236 N N . LEU A 1 282 ? -16.839 2.069 20.689 1.00 97.06 282 LEU A N 1
ATOM 2237 C CA . LEU A 1 282 ? -16.331 1.490 21.940 1.00 97.06 282 LEU A CA 1
ATOM 2238 C C . LEU A 1 282 ? -17.430 1.110 22.941 1.00 97.06 282 LEU A C 1
ATOM 2240 O O . LEU A 1 282 ? -17.185 0.341 23.860 1.00 97.06 282 LEU A O 1
ATOM 2244 N N . ALA A 1 283 ? -18.630 1.664 22.786 1.00 97.06 283 ALA A N 1
ATOM 2245 C CA . ALA A 1 283 ? -19.779 1.360 23.626 1.00 97.06 283 ALA A CA 1
ATOM 2246 C C . ALA A 1 283 ? -21.077 1.484 22.822 1.00 97.06 283 ALA A C 1
ATOM 2248 O O . ALA A 1 283 ? -21.119 2.119 21.760 1.00 97.06 283 ALA A O 1
ATOM 2249 N N . GLU A 1 284 ? -22.153 0.910 23.353 1.00 96.69 284 GLU A N 1
ATOM 2250 C CA . GLU A 1 284 ? -23.494 1.072 22.802 1.00 96.69 284 GLU A CA 1
ATOM 2251 C C . GLU A 1 284 ? -23.899 2.562 22.781 1.00 96.69 284 GLU A C 1
ATOM 2253 O O . GLU A 1 284 ? -23.647 3.271 23.765 1.00 96.69 284 GLU A O 1
ATOM 2258 N N . PRO A 1 285 ? -24.528 3.068 21.698 1.00 95.44 285 PRO A N 1
ATOM 2259 C CA . PRO A 1 285 ? -24.884 4.480 21.542 1.00 95.44 285 PRO A CA 1
ATOM 2260 C C . PRO A 1 285 ? -26.106 4.911 22.376 1.00 95.44 285 PRO A C 1
ATOM 2262 O O . PRO A 1 285 ? -27.045 5.508 21.853 1.00 95.44 285 PRO A O 1
ATOM 2265 N N . THR A 1 286 ? -26.088 4.644 23.682 1.00 97.19 286 THR A N 1
ATOM 2266 C CA . THR A 1 286 ? -27.102 5.117 24.634 1.00 97.19 286 THR A CA 1
ATOM 2267 C C . THR A 1 286 ? -26.846 6.572 25.031 1.00 97.19 286 THR A C 1
ATOM 2269 O O . THR A 1 286 ? -25.705 7.043 25.047 1.00 97.19 286 THR A O 1
ATOM 2272 N N . THR A 1 287 ? -27.901 7.296 25.416 1.00 96.25 287 THR A N 1
ATOM 2273 C CA . THR A 1 287 ? -27.790 8.688 25.891 1.00 96.25 287 THR A CA 1
ATOM 2274 C C . THR A 1 287 ? -26.809 8.818 27.063 1.00 96.25 287 THR A C 1
ATOM 2276 O O . THR A 1 287 ? -26.026 9.765 27.103 1.00 96.25 287 THR A O 1
ATOM 2279 N N . ALA A 1 288 ? -26.797 7.840 27.977 1.00 96.88 288 ALA A N 1
ATOM 2280 C CA . ALA A 1 288 ? -25.892 7.808 29.123 1.00 96.88 288 ALA A CA 1
ATOM 2281 C C . ALA A 1 288 ? -24.421 7.651 28.700 1.00 96.88 288 ALA A C 1
ATOM 2283 O O . ALA A 1 288 ? -23.578 8.449 29.111 1.00 96.88 288 ALA A O 1
ATOM 2284 N N . ASN A 1 289 ? -24.114 6.682 27.828 1.00 97.12 289 ASN A N 1
ATOM 2285 C CA . ASN A 1 289 ? -22.744 6.447 27.362 1.00 97.12 289 ASN A CA 1
ATOM 2286 C C . ASN A 1 289 ? -22.201 7.646 26.578 1.00 97.12 289 ASN A C 1
ATOM 2288 O O . ASN A 1 289 ? -21.057 8.056 26.776 1.00 97.12 289 ASN A O 1
ATOM 2292 N N . ILE A 1 290 ? -23.034 8.247 25.723 1.00 96.00 290 ILE A N 1
ATOM 2293 C CA . ILE A 1 290 ? -22.678 9.446 24.958 1.00 96.00 290 ILE A CA 1
ATOM 2294 C C . ILE A 1 290 ? -22.345 10.607 25.899 1.00 96.00 290 ILE A C 1
ATOM 2296 O O . ILE A 1 290 ? -21.342 11.292 25.692 1.00 96.00 290 ILE A O 1
ATOM 2300 N N . GLN A 1 291 ? -23.158 10.824 26.936 1.00 95.50 291 GLN A N 1
ATOM 2301 C CA . GLN A 1 291 ? -22.921 11.892 27.902 1.00 95.50 291 GLN A CA 1
ATOM 2302 C C . GLN A 1 291 ? -21.622 11.660 28.687 1.00 95.50 291 GLN A C 1
ATOM 2304 O O . GLN A 1 291 ? -20.779 12.554 28.751 1.00 95.50 291 GLN A O 1
ATOM 2309 N N . LEU A 1 292 ? -21.398 10.439 29.186 1.00 96.38 292 LEU A N 1
ATOM 2310 C CA . LEU A 1 292 ? -20.159 10.074 29.882 1.00 96.38 292 LEU A CA 1
ATOM 2311 C C . LEU A 1 292 ? -18.919 10.244 28.993 1.00 96.38 292 LEU A C 1
ATOM 2313 O O . LEU A 1 292 ? -17.882 10.712 29.466 1.00 96.38 292 LEU A O 1
ATOM 2317 N N . ALA A 1 293 ? -19.007 9.899 27.706 1.00 93.44 293 ALA A N 1
ATOM 2318 C CA . ALA A 1 293 ? -17.908 10.073 26.758 1.00 93.44 293 ALA A CA 1
ATOM 2319 C C . ALA A 1 293 ? -17.621 11.552 26.459 1.00 93.44 293 ALA A C 1
ATOM 2321 O O . ALA A 1 293 ? -16.459 11.956 26.378 1.00 93.44 293 ALA A O 1
ATOM 2322 N N . LYS A 1 294 ? -18.664 12.383 26.329 1.00 90.50 294 LYS A N 1
ATOM 2323 C CA . LYS A 1 294 ? -18.519 13.835 26.136 1.00 90.50 294 LYS A CA 1
ATOM 2324 C C . LYS A 1 294 ? -17.883 14.521 27.341 1.00 90.50 294 LYS A C 1
ATOM 2326 O O . LYS A 1 294 ? -17.071 15.419 27.147 1.00 90.50 294 LYS A O 1
ATOM 2331 N N . GLU A 1 295 ? -18.208 14.067 28.548 1.00 92.81 295 GLU A N 1
ATOM 2332 C CA . GLU A 1 295 ? -17.626 14.551 29.806 1.00 92.81 295 GLU A CA 1
ATOM 2333 C C . GLU A 1 295 ? -16.216 13.995 30.091 1.00 92.81 295 GLU A C 1
ATOM 2335 O O . GLU A 1 295 ? -15.615 14.352 31.101 1.00 92.81 295 GLU A O 1
ATOM 2340 N N . GLY A 1 296 ? -15.686 13.103 29.242 1.00 90.31 296 GLY A N 1
ATOM 2341 C CA . GLY A 1 296 ? -14.380 12.461 29.447 1.00 90.31 296 GLY A CA 1
ATOM 2342 C C . GLY A 1 296 ? -14.350 11.426 30.582 1.00 90.31 296 GLY A C 1
ATOM 2343 O O . GLY A 1 296 ? -13.272 11.000 30.997 1.00 90.31 296 GLY A O 1
ATOM 2344 N N . LYS A 1 297 ? -15.522 11.014 31.082 1.00 95.00 297 LYS A N 1
ATOM 2345 C CA . LYS A 1 297 ? -15.689 10.081 32.209 1.00 95.00 297 LYS A CA 1
ATOM 2346 C C . LYS A 1 297 ? -15.861 8.627 31.776 1.00 95.00 297 LYS A C 1
ATOM 2348 O O . LYS A 1 297 ? -15.654 7.731 32.589 1.00 95.00 297 LYS A O 1
ATOM 2353 N N . LEU A 1 298 ? -16.238 8.375 30.520 1.00 95.88 298 LEU A N 1
ATOM 2354 C CA . LEU A 1 298 ? -16.348 7.013 29.998 1.00 95.88 298 LEU A CA 1
ATOM 2355 C C . LEU A 1 298 ? -14.959 6.385 29.836 1.00 95.88 298 LEU A C 1
ATOM 2357 O O . LEU A 1 298 ? -14.073 6.977 29.214 1.00 95.88 298 LEU A O 1
ATOM 2361 N N . LYS A 1 299 ? -14.799 5.164 30.353 1.00 95.56 299 LYS A N 1
ATOM 2362 C CA . LYS A 1 299 ? -13.618 4.323 30.151 1.00 95.56 299 LYS A CA 1
ATOM 2363 C C . LYS A 1 299 ? -14.046 2.928 29.713 1.00 95.56 299 LYS A C 1
ATOM 2365 O O . LYS A 1 299 ? -14.865 2.304 30.379 1.00 95.56 299 LYS A O 1
ATOM 2370 N N . VAL A 1 300 ? -13.487 2.465 28.600 1.00 95.75 300 VAL A N 1
ATOM 2371 C CA . VAL A 1 300 ? -13.701 1.124 28.046 1.00 95.75 300 VAL A CA 1
ATOM 2372 C C . VAL A 1 300 ? -12.352 0.421 28.041 1.00 95.75 300 VAL A C 1
ATOM 2374 O O . VAL A 1 300 ? -11.443 0.857 27.341 1.00 95.75 300 VAL A O 1
ATOM 2377 N N . ASN A 1 301 ? -12.212 -0.622 28.858 1.00 95.00 301 ASN A N 1
ATOM 2378 C CA . ASN A 1 301 ? -10.966 -1.377 28.958 1.00 95.00 301 ASN A CA 1
ATOM 2379 C C . ASN A 1 301 ? -10.931 -2.463 27.886 1.00 95.00 301 ASN A C 1
ATOM 2381 O O . ASN A 1 301 ? -11.841 -3.287 27.811 1.00 95.00 301 ASN A O 1
ATOM 2385 N N . LEU A 1 302 ? -9.858 -2.477 27.102 1.00 95.44 302 LEU A N 1
ATOM 2386 C CA . LEU A 1 302 ? -9.560 -3.499 26.101 1.00 95.44 302 LEU A CA 1
ATOM 2387 C C . LEU A 1 302 ? -8.251 -4.216 26.485 1.00 95.44 302 LEU A C 1
ATOM 2389 O O . LEU A 1 302 ? -7.232 -4.051 25.806 1.00 95.44 302 LEU A O 1
ATOM 2393 N N . PRO A 1 303 ? -8.230 -5.004 27.580 1.00 93.81 303 PRO A N 1
ATOM 2394 C CA . PRO A 1 303 ? -6.999 -5.593 28.118 1.00 93.81 303 PRO A CA 1
ATOM 2395 C C . PRO A 1 303 ? -6.317 -6.535 27.119 1.00 93.81 303 PRO A C 1
ATOM 2397 O O . PRO A 1 303 ? -5.088 -6.666 27.116 1.00 93.81 303 PRO A O 1
ATOM 2400 N N . TRP A 1 304 ? -7.106 -7.115 26.211 1.00 94.88 304 TRP A N 1
ATOM 2401 C CA . TRP A 1 304 ? -6.634 -7.997 25.153 1.00 94.88 304 TRP A CA 1
ATOM 2402 C C . TRP A 1 304 ? -5.736 -7.306 24.111 1.00 94.88 304 TRP A C 1
ATOM 2404 O O . TRP A 1 304 ? -5.022 -7.957 23.347 1.00 94.88 304 TRP A O 1
ATOM 2414 N N . LEU A 1 305 ? -5.705 -5.966 24.093 1.00 93.12 305 LEU A N 1
ATOM 2415 C CA . LEU A 1 305 ? -4.726 -5.211 23.311 1.00 93.12 305 LEU A CA 1
ATOM 2416 C C . LEU A 1 305 ? -3.310 -5.345 23.866 1.00 93.12 305 LEU A C 1
ATOM 2418 O O . LEU A 1 305 ? -2.361 -5.129 23.116 1.00 93.12 305 LEU A O 1
ATOM 2422 N N . LYS A 1 306 ? -3.133 -5.690 25.143 1.00 89.62 306 LYS A N 1
ATOM 2423 C CA . LYS A 1 306 ? -1.810 -5.898 25.749 1.00 89.62 306 LYS A CA 1
ATOM 2424 C C . LYS A 1 306 ? -1.450 -7.376 25.785 1.00 89.62 306 LYS A C 1
ATOM 2426 O O . LYS A 1 306 ? -0.402 -7.739 25.261 1.00 89.62 306 LYS A O 1
ATOM 2431 N N . ASN A 1 307 ? -2.347 -8.202 26.315 1.00 90.25 307 ASN A N 1
ATOM 2432 C CA . ASN A 1 307 ? -2.145 -9.641 26.477 1.00 90.25 307 ASN A CA 1
ATOM 2433 C C . ASN A 1 307 ? -3.213 -10.394 25.692 1.00 90.25 307 ASN A C 1
ATOM 2435 O O . ASN A 1 307 ? -4.385 -10.096 25.862 1.00 90.25 307 ASN A O 1
ATOM 2439 N N . LYS A 1 308 ? -2.837 -11.362 24.856 1.00 93.69 308 LYS A N 1
ATOM 2440 C CA . LYS A 1 308 ? -3.804 -12.179 24.108 1.00 93.69 308 LYS A CA 1
ATOM 2441 C C . LYS A 1 308 ? -4.827 -12.830 25.065 1.00 93.69 308 LYS A C 1
ATOM 2443 O O . LYS A 1 308 ? -4.447 -13.216 26.169 1.00 93.69 308 LYS A O 1
ATOM 2448 N N . LYS A 1 309 ? -6.104 -12.931 24.663 1.00 93.69 309 LYS A N 1
ATOM 2449 C CA . LYS A 1 309 ? -7.139 -13.652 25.432 1.00 93.69 309 LYS A CA 1
ATOM 2450 C C . LYS A 1 309 ? -6.734 -15.120 25.620 1.00 93.69 309 LYS A C 1
ATOM 2452 O O . LYS A 1 309 ? -6.215 -15.722 24.686 1.00 93.69 309 LYS A O 1
ATOM 2457 N N . GLU A 1 310 ? -6.993 -15.673 26.806 1.00 91.38 310 GLU A N 1
ATOM 2458 C CA . GLU A 1 310 ? -6.799 -17.107 27.081 1.00 91.38 310 GLU A CA 1
ATOM 2459 C C . GLU A 1 310 ? -7.811 -17.953 26.300 1.00 91.38 310 GLU A C 1
ATOM 2461 O O . GLU A 1 310 ? -7.444 -18.930 25.655 1.00 91.38 310 GLU A O 1
ATOM 2466 N N . GLU A 1 311 ? -9.075 -17.524 26.304 1.00 93.50 311 GLU A N 1
ATOM 2467 C CA . GLU A 1 311 ? -10.136 -18.076 25.464 1.00 93.50 311 GLU A CA 1
ATOM 2468 C C . GLU A 1 311 ? -10.314 -17.189 24.225 1.00 93.50 311 GLU A C 1
ATOM 2470 O O . GLU A 1 311 ? -10.787 -16.049 24.310 1.00 93.50 311 GLU A O 1
ATOM 2475 N N . GLU A 1 312 ? -9.871 -17.697 23.075 1.00 94.50 312 GLU A N 1
ATOM 2476 C CA . GLU A 1 312 ? -9.928 -16.990 21.795 1.00 94.50 312 GLU A CA 1
ATOM 2477 C C . GLU A 1 312 ? -11.348 -16.975 21.219 1.00 94.50 312 GLU A C 1
ATOM 2479 O O . GLU A 1 312 ? -12.059 -17.981 21.230 1.00 94.50 312 GLU A O 1
ATOM 2484 N N . ASP A 1 313 ? -11.751 -15.832 20.662 1.00 95.19 313 ASP A N 1
ATOM 2485 C CA . ASP A 1 313 ? -13.014 -15.725 19.940 1.00 95.19 313 ASP A CA 1
ATOM 2486 C C . ASP A 1 313 ? -12.943 -16.448 18.587 1.00 95.19 313 ASP A C 1
ATOM 2488 O O . ASP A 1 313 ? -11.894 -16.560 17.945 1.00 95.19 313 ASP A O 1
ATOM 2492 N N . ILE A 1 314 ? -14.103 -16.852 18.074 1.00 91.50 314 ILE A N 1
ATOM 2493 C CA . ILE A 1 314 ? -14.217 -17.358 16.704 1.00 91.50 314 ILE A CA 1
ATOM 2494 C C . ILE A 1 314 ? -13.859 -16.233 15.722 1.00 91.50 314 ILE A C 1
ATOM 2496 O O . ILE A 1 314 ? -14.349 -15.112 15.844 1.00 91.50 314 ILE A O 1
ATOM 2500 N N . ASN A 1 315 ? -13.031 -16.540 14.717 1.00 88.19 315 ASN A N 1
ATOM 2501 C CA . ASN A 1 315 ? -12.543 -15.582 13.713 1.00 88.19 315 ASN A CA 1
ATOM 2502 C C . ASN A 1 315 ? -11.792 -14.374 14.308 1.00 88.19 315 ASN A C 1
ATOM 2504 O O . ASN A 1 315 ? -11.803 -13.286 13.731 1.00 88.19 315 ASN A O 1
ATOM 2508 N N . CYS A 1 316 ? -11.135 -14.554 15.454 1.00 93.88 316 CYS A N 1
ATOM 2509 C CA . CYS A 1 316 ? -10.391 -13.486 16.104 1.00 93.88 316 CYS A CA 1
ATOM 2510 C C . CYS A 1 316 ? -9.147 -13.023 15.328 1.00 93.88 316 CYS A C 1
ATOM 2512 O O . CYS A 1 316 ? -8.594 -13.719 14.470 1.00 93.88 316 CYS A O 1
ATOM 2514 N N . HIS A 1 317 ? -8.640 -11.853 15.707 1.00 96.81 317 HIS A N 1
ATOM 2515 C CA . HIS A 1 317 ? -7.309 -11.421 15.309 1.00 96.81 317 HIS A CA 1
ATOM 2516 C C . HIS A 1 317 ? -6.224 -12.214 16.078 1.00 96.81 317 HIS A C 1
ATOM 2518 O O . HIS A 1 317 ? -6.245 -12.255 17.314 1.00 96.81 317 HIS A O 1
ATOM 2524 N N . PRO A 1 318 ? -5.206 -12.775 15.395 1.00 94.75 318 PRO A N 1
ATOM 2525 C CA . PRO A 1 318 ? -4.313 -13.789 15.973 1.00 94.75 318 PRO A CA 1
ATOM 2526 C C . PRO A 1 318 ? -3.456 -13.290 17.145 1.00 94.75 318 PRO A C 1
ATOM 2528 O O . PRO A 1 318 ? -3.104 -14.066 18.032 1.00 94.75 318 PRO A O 1
ATOM 2531 N N . LEU A 1 319 ? -3.130 -11.991 17.174 1.00 94.50 319 LEU A N 1
ATOM 2532 C CA . LEU A 1 319 ? -2.313 -11.392 18.241 1.00 94.50 319 LEU A CA 1
ATOM 2533 C C . LEU A 1 319 ? -3.101 -10.981 19.491 1.00 94.50 319 LEU A C 1
ATOM 2535 O O . LEU A 1 319 ? -2.488 -10.593 20.484 1.00 94.50 319 LEU A O 1
ATOM 2539 N N . THR A 1 320 ? -4.433 -10.974 19.438 1.00 96.56 320 THR A N 1
ATOM 2540 C CA . THR A 1 320 ? -5.277 -10.503 20.549 1.00 96.56 320 THR A CA 1
ATOM 2541 C C . THR A 1 320 ? -6.247 -11.561 21.036 1.00 96.56 320 THR A C 1
ATOM 2543 O O . THR A 1 320 ? -6.655 -11.502 22.191 1.00 96.56 320 THR A O 1
ATOM 2546 N N . GLY A 1 321 ? -6.604 -12.537 20.196 1.00 96.94 321 GLY A N 1
ATOM 2547 C CA . GLY A 1 321 ? -7.656 -13.497 20.516 1.00 96.94 321 GLY A CA 1
ATOM 2548 C C . GLY A 1 321 ? -9.052 -12.866 20.500 1.00 96.94 321 GLY A C 1
ATOM 2549 O O . GLY A 1 321 ? -10.020 -13.545 20.808 1.00 96.94 321 GLY A O 1
ATOM 2550 N N . SER A 1 322 ? -9.174 -11.581 20.136 1.00 97.56 322 SER A N 1
ATOM 2551 C CA . SER A 1 322 ? -10.443 -10.850 20.085 1.00 97.56 322 SER A CA 1
ATOM 2552 C C . SER A 1 322 ? -10.978 -10.749 18.657 1.00 97.56 322 SER A C 1
ATOM 2554 O O . SER A 1 322 ? -10.225 -10.455 17.721 1.00 97.56 322 SER A O 1
ATOM 2556 N N . SER A 1 323 ? -12.282 -10.969 18.514 1.00 96.56 323 SER A N 1
ATOM 2557 C CA . SER A 1 323 ? -13.076 -10.730 17.297 1.00 96.56 323 SER A CA 1
ATOM 2558 C C . SER A 1 323 ? -13.645 -9.306 17.221 1.00 96.56 323 SER A C 1
ATOM 2560 O O . SER A 1 323 ? -14.351 -8.957 16.276 1.00 96.56 323 SER A O 1
ATOM 2562 N N . GLU A 1 324 ? -13.353 -8.463 18.215 1.00 97.38 324 GLU A N 1
ATOM 2563 C CA . GLU A 1 324 ? -13.824 -7.082 18.255 1.00 97.38 324 GLU A CA 1
ATOM 2564 C C . GLU A 1 324 ? -12.937 -6.171 17.395 1.00 97.38 324 GLU A C 1
ATOM 2566 O O . GLU A 1 324 ? -11.702 -6.187 17.482 1.00 97.38 324 GLU A O 1
ATOM 2571 N N . HIS A 1 325 ? -13.583 -5.333 16.588 1.00 98.19 325 HIS A N 1
ATOM 2572 C CA . HIS A 1 325 ? -12.954 -4.410 15.656 1.00 98.19 325 HIS A CA 1
ATOM 2573 C C . HIS A 1 325 ? -13.601 -3.023 15.734 1.00 98.19 325 HIS A C 1
ATOM 2575 O O . HIS A 1 325 ? -14.794 -2.842 15.472 1.00 98.19 325 HIS A O 1
ATOM 2581 N N . TYR A 1 326 ? -12.790 -2.011 16.033 1.00 98.38 326 TYR A N 1
ATOM 2582 C CA . TYR A 1 326 ? -13.227 -0.634 16.242 1.00 98.38 326 TYR A CA 1
ATOM 2583 C C . TYR A 1 326 ? -12.664 0.317 15.186 1.00 98.38 326 TYR A C 1
ATOM 2585 O O . TYR A 1 326 ? -11.514 0.192 14.765 1.00 98.38 326 TYR A O 1
ATOM 2593 N N . ALA A 1 327 ? -13.465 1.314 14.808 1.00 97.00 327 ALA A N 1
ATOM 2594 C CA . ALA A 1 327 ? -13.030 2.447 13.995 1.00 97.00 327 ALA A CA 1
ATOM 2595 C C . ALA A 1 327 ? -13.100 3.721 14.843 1.00 97.00 327 ALA A C 1
ATOM 2597 O O . ALA A 1 327 ? -14.193 4.178 15.207 1.00 97.00 327 ALA A O 1
ATOM 2598 N N . LEU A 1 328 ? -11.934 4.278 15.154 1.00 95.19 328 LEU A N 1
ATOM 2599 C CA . LEU A 1 328 ? -11.737 5.420 16.040 1.00 95.19 328 LEU A CA 1
ATOM 2600 C C . LEU A 1 328 ? -11.235 6.634 15.256 1.00 95.19 328 LEU A C 1
ATOM 2602 O O . LEU A 1 328 ? -10.559 6.492 14.238 1.00 95.19 328 LEU A O 1
ATOM 2606 N N . TYR A 1 329 ? -11.568 7.830 15.733 1.00 90.38 329 TYR A N 1
ATOM 2607 C CA . TYR A 1 329 ? -11.075 9.071 15.138 1.00 90.38 329 TYR A CA 1
ATOM 2608 C C . TYR A 1 329 ? -9.623 9.324 15.521 1.00 90.38 329 TYR A C 1
ATOM 2610 O O . TYR A 1 329 ? -9.232 9.066 16.659 1.00 90.38 329 TYR A O 1
ATOM 2618 N N . ASP A 1 330 ? -8.843 9.889 14.599 1.00 81.62 330 ASP A N 1
ATOM 2619 C CA . ASP A 1 330 ? -7.574 10.508 14.977 1.00 81.62 330 ASP A CA 1
ATOM 2620 C C . ASP A 1 330 ? -7.838 11.697 15.916 1.00 81.62 330 ASP A C 1
ATOM 2622 O O . ASP A 1 330 ? -8.817 12.435 15.760 1.00 81.62 330 ASP A O 1
ATOM 2626 N N . ARG A 1 331 ? -6.949 11.898 16.893 1.00 77.00 331 ARG A N 1
ATOM 2627 C CA . ARG A 1 331 ? -7.043 12.909 17.953 1.00 77.00 331 ARG A CA 1
ATOM 2628 C C . ARG A 1 331 ? -7.302 14.311 17.415 1.00 77.00 331 ARG A C 1
ATOM 2630 O O . ARG A 1 331 ? -8.039 15.065 18.045 1.00 77.00 331 ARG A O 1
ATOM 2637 N N . PHE A 1 332 ? -6.731 14.666 16.265 1.00 67.94 332 PHE A N 1
ATOM 2638 C CA . PHE A 1 332 ? -6.930 15.986 15.658 1.00 67.94 332 PHE A CA 1
ATOM 2639 C C . PHE A 1 332 ? -8.324 16.180 15.048 1.00 67.94 332 PHE A C 1
ATOM 2641 O O . PHE A 1 332 ? -8.779 17.314 14.895 1.00 67.94 332 PHE A O 1
ATOM 2648 N N . HIS A 1 333 ? -9.031 15.088 14.757 1.00 71.25 333 HIS A N 1
ATOM 2649 C CA . HIS A 1 333 ? -10.337 15.090 14.102 1.00 71.25 333 HIS A CA 1
ATOM 2650 C C . HIS A 1 333 ? -11.494 14.696 15.039 1.00 71.25 333 HIS A C 1
ATOM 2652 O O . HIS A 1 333 ? -12.658 14.850 14.664 1.00 71.25 333 HIS A O 1
ATOM 2658 N N . GLU A 1 334 ? -11.209 14.301 16.289 1.00 69.06 334 GLU A N 1
ATOM 2659 C CA . GLU A 1 334 ? -12.200 13.913 17.314 1.00 69.06 334 GLU A CA 1
ATOM 2660 C C . GLU A 1 334 ? -13.272 14.990 17.604 1.00 69.06 334 GLU A C 1
ATOM 2662 O O . GLU A 1 334 ? -14.386 14.659 18.028 1.00 69.06 334 GLU A O 1
ATOM 2667 N N . PHE A 1 335 ? -12.959 16.273 17.379 1.00 62.38 335 PHE A N 1
ATOM 2668 C CA . PHE A 1 335 ? -13.844 17.414 17.672 1.00 62.38 335 PHE A CA 1
ATOM 2669 C C . PHE A 1 335 ? -14.572 17.984 16.447 1.00 62.38 335 PHE A C 1
ATOM 2671 O O . PHE A 1 335 ? -15.473 18.804 16.606 1.00 62.38 335 PHE A O 1
ATOM 2678 N N . ASN A 1 336 ? -14.243 17.520 15.239 1.00 64.50 336 ASN A N 1
ATOM 2679 C CA . ASN A 1 336 ? -14.844 18.009 13.991 1.00 64.50 336 ASN A CA 1
ATOM 2680 C C . ASN A 1 336 ? -16.148 17.272 13.624 1.00 64.50 336 ASN A C 1
ATOM 2682 O O . ASN A 1 336 ? -16.683 17.432 12.524 1.00 64.50 336 ASN A O 1
ATOM 2686 N N . THR A 1 337 ? -16.668 16.443 14.531 1.00 67.12 337 THR A N 1
ATOM 2687 C CA . THR A 1 337 ? -17.817 15.568 14.289 1.00 67.12 337 THR A CA 1
ATOM 2688 C C . THR A 1 337 ? -19.133 16.246 14.677 1.00 67.12 337 THR A C 1
ATOM 2690 O O . THR A 1 337 ? -19.261 16.860 15.734 1.00 67.12 337 THR A O 1
ATOM 2693 N N . LYS A 1 338 ? -20.142 16.145 13.801 1.00 74.62 338 LYS A N 1
ATOM 2694 C CA . LYS A 1 338 ? -21.488 16.706 14.039 1.00 74.62 338 LYS A CA 1
ATOM 2695 C C . LYS A 1 338 ? -22.420 15.733 14.772 1.00 74.62 338 LYS A C 1
ATOM 2697 O O . LYS A 1 338 ? -23.450 16.148 15.293 1.00 74.62 338 LYS A O 1
ATOM 2702 N N . ASP A 1 339 ? -22.088 14.442 14.786 1.00 84.50 339 ASP A N 1
ATOM 2703 C CA . ASP A 1 339 ? -22.921 13.389 15.365 1.00 84.50 339 ASP A CA 1
ATOM 2704 C C . ASP A 1 339 ? -22.518 13.127 16.824 1.00 84.50 339 ASP A C 1
ATOM 2706 O O . ASP A 1 339 ? -21.369 12.773 17.089 1.00 84.50 339 ASP A O 1
ATOM 2710 N N . PRO A 1 340 ? -23.433 13.256 17.801 1.00 88.31 340 PRO A N 1
ATOM 2711 C CA . PRO A 1 340 ? -23.096 13.060 19.207 1.00 88.31 340 PRO A CA 1
ATOM 2712 C C . PRO A 1 340 ? -22.580 11.646 19.518 1.00 88.31 340 PRO A C 1
ATOM 2714 O O . PRO A 1 340 ? -21.840 11.484 20.488 1.00 88.31 340 PRO A O 1
ATOM 2717 N N . ARG A 1 341 ? -22.928 10.639 18.702 1.00 90.75 341 ARG A N 1
ATOM 2718 C CA . ARG A 1 341 ? -22.473 9.248 18.864 1.00 90.75 341 ARG A CA 1
ATOM 2719 C C . ARG A 1 341 ? -20.978 9.084 18.601 1.00 90.75 341 ARG A C 1
ATOM 2721 O O . ARG A 1 341 ? -20.382 8.138 19.109 1.00 90.75 341 ARG A O 1
ATOM 2728 N N . ASP A 1 342 ? -20.358 10.006 17.866 1.00 90.38 342 ASP A N 1
ATOM 2729 C CA . ASP A 1 342 ? -18.926 9.960 17.553 1.00 90.38 342 ASP A CA 1
ATOM 2730 C C . ASP A 1 342 ? -18.044 10.204 18.790 1.00 90.38 342 ASP A C 1
ATOM 2732 O O . ASP A 1 342 ? -16.872 9.829 18.798 1.00 90.38 342 ASP A O 1
ATOM 2736 N N . ALA A 1 343 ? -18.616 10.699 19.897 1.00 92.19 343 ALA A N 1
ATOM 2737 C CA . ALA A 1 343 ? -17.938 10.712 21.194 1.00 92.19 343 ALA A CA 1
ATOM 2738 C C . ALA A 1 343 ? -17.484 9.304 21.642 1.00 92.19 343 ALA A C 1
ATOM 2740 O O . ALA A 1 343 ? -16.475 9.180 22.332 1.00 92.19 343 ALA A O 1
ATOM 2741 N N . LEU A 1 344 ? -18.176 8.244 21.199 1.00 95.56 344 LEU A N 1
ATOM 2742 C CA . LEU A 1 344 ? -17.853 6.838 21.488 1.00 95.56 344 LEU A CA 1
ATOM 2743 C C . LEU A 1 344 ? -16.759 6.254 20.577 1.00 95.56 344 LEU A C 1
ATOM 2745 O O . LEU A 1 344 ? -16.445 5.069 20.674 1.00 95.56 344 LEU A O 1
ATOM 2749 N N . ARG A 1 345 ? -16.197 7.065 19.673 1.00 94.44 345 ARG A N 1
ATOM 2750 C CA . ARG A 1 345 ? -15.079 6.712 18.782 1.00 94.44 345 ARG A CA 1
ATOM 2751 C C . ARG A 1 345 ? -13.781 7.435 19.155 1.00 94.44 345 ARG A C 1
ATOM 2753 O O . ARG A 1 345 ? -12.832 7.423 18.378 1.00 94.44 345 ARG A O 1
ATOM 2760 N N . ARG A 1 346 ? -13.738 8.096 20.315 1.00 92.12 346 ARG A N 1
ATOM 2761 C CA . ARG A 1 346 ? -12.552 8.816 20.798 1.00 92.12 346 ARG A CA 1
ATOM 2762 C C . ARG A 1 346 ? -11.545 7.848 21.398 1.00 92.12 346 ARG A C 1
ATOM 2764 O O . ARG A 1 346 ? -11.898 7.038 22.253 1.00 92.12 346 ARG A O 1
ATOM 2771 N N . ILE A 1 347 ? -10.279 7.992 21.029 1.00 91.00 347 ILE A N 1
ATOM 2772 C CA . ILE A 1 347 ? -9.191 7.121 21.498 1.00 91.00 347 ILE A CA 1
ATOM 2773 C C . ILE A 1 347 ? -9.032 7.224 23.021 1.00 91.00 347 ILE A C 1
ATOM 2775 O O . ILE A 1 347 ? -8.742 6.241 23.694 1.00 91.00 347 ILE A O 1
ATOM 2779 N N . GLN A 1 348 ? -9.282 8.411 23.581 1.00 88.50 348 GLN A N 1
ATOM 2780 C CA . GLN A 1 348 ? -9.137 8.727 25.010 1.00 88.50 348 GLN A CA 1
ATOM 2781 C C . GLN A 1 348 ? -10.058 7.906 25.935 1.00 88.50 348 GLN A C 1
ATOM 2783 O O . GLN A 1 348 ? -9.846 7.857 27.155 1.00 88.50 348 GLN A O 1
ATOM 2788 N N . VAL A 1 349 ? -11.088 7.276 25.362 1.00 91.44 349 VAL A N 1
ATOM 2789 C CA . VAL A 1 349 ? -12.010 6.380 26.069 1.00 91.44 349 VAL A CA 1
ATOM 2790 C C . VAL A 1 349 ? -11.334 5.045 26.404 1.00 91.44 349 VAL A C 1
ATOM 2792 O O . VAL A 1 349 ? -11.727 4.422 27.385 1.00 91.44 349 VAL A O 1
ATOM 2795 N N . VAL A 1 350 ? -10.288 4.637 25.672 1.00 93.94 350 VAL A N 1
ATOM 2796 C CA . VAL A 1 350 ? -9.563 3.376 25.902 1.00 93.94 350 VAL A CA 1
ATOM 2797 C C . VAL A 1 350 ? -8.252 3.637 26.651 1.00 93.94 350 VAL A C 1
ATOM 2799 O O . VAL A 1 350 ? -7.299 4.152 26.053 1.00 93.94 350 VAL A O 1
ATOM 2802 N N . PRO A 1 351 ? -8.143 3.283 27.947 1.00 91.38 351 PRO A N 1
ATOM 2803 C CA . PRO A 1 351 ? -6.907 3.449 28.711 1.00 91.38 351 PRO A CA 1
ATOM 2804 C C . PRO A 1 351 ? -5.723 2.739 28.066 1.00 91.38 351 PRO A C 1
ATOM 2806 O O . PRO A 1 351 ? -4.618 3.279 28.039 1.00 91.38 351 PRO A O 1
ATOM 2809 N N . GLU A 1 352 ? -5.955 1.554 27.504 1.00 92.31 352 GLU A N 1
ATOM 2810 C CA . GLU A 1 352 ? -4.921 0.755 26.872 1.00 92.31 352 GLU A CA 1
ATOM 2811 C C . GLU A 1 352 ? -4.354 1.400 25.628 1.00 92.31 352 GLU A C 1
ATOM 2813 O O . GLU A 1 352 ? -3.250 1.008 25.311 1.00 92.31 352 GLU A O 1
ATOM 2818 N N . LEU A 1 353 ? -5.029 2.351 24.962 1.00 89.56 353 LEU A N 1
ATOM 2819 C CA . LEU A 1 353 ? -4.518 3.116 23.809 1.00 89.56 353 LEU A CA 1
ATOM 2820 C C . LEU A 1 353 ? -3.836 4.434 24.215 1.00 89.56 353 LEU A C 1
ATOM 2822 O O . LEU A 1 353 ? -3.128 5.058 23.419 1.00 89.56 353 LEU A O 1
ATOM 2826 N N . CYS A 1 354 ? -4.039 4.877 25.456 1.00 77.75 354 CYS A N 1
ATOM 2827 C CA . CYS A 1 354 ? -3.527 6.149 25.937 1.00 77.75 354 CYS A CA 1
ATOM 2828 C C . CYS A 1 354 ? -2.000 6.105 26.125 1.00 77.75 354 CYS A C 1
ATOM 2830 O O . CYS A 1 354 ? -1.438 5.121 26.599 1.00 77.75 354 CYS A O 1
ATOM 2832 N N . GLY A 1 355 ? -1.314 7.184 25.746 1.00 68.69 355 GLY A N 1
ATOM 2833 C CA . GLY A 1 355 ? 0.128 7.367 25.959 1.00 68.69 355 GLY A CA 1
ATOM 2834 C C . GLY A 1 355 ? 1.076 6.598 25.026 1.00 68.69 355 GLY A C 1
ATOM 2835 O O . GLY A 1 355 ? 2.162 7.107 24.774 1.00 68.69 355 GLY A O 1
ATOM 2836 N N . TRP A 1 356 ? 0.694 5.438 24.476 1.00 73.81 356 TRP A N 1
ATOM 2837 C CA . TRP A 1 356 ? 1.593 4.634 23.622 1.00 73.81 356 TRP A CA 1
ATOM 2838 C C . TRP A 1 356 ? 1.291 4.706 22.119 1.00 73.81 356 TRP A C 1
ATOM 2840 O O . TRP A 1 356 ? 2.205 4.537 21.314 1.00 73.81 356 TRP A O 1
ATOM 2850 N N . VAL A 1 357 ? 0.038 4.955 21.711 1.00 83.12 357 VAL A N 1
ATOM 2851 C CA . VAL A 1 357 ? -0.290 5.085 20.285 1.00 83.12 357 VAL A CA 1
ATOM 2852 C C . VAL A 1 357 ? 0.116 6.466 19.789 1.00 83.12 357 VAL A C 1
ATOM 2854 O O . VAL A 1 357 ? -0.501 7.474 20.139 1.00 83.12 357 VAL A O 1
ATOM 2857 N N . ASN A 1 358 ? 1.135 6.504 18.933 1.00 82.44 358 ASN A N 1
ATOM 2858 C CA . ASN A 1 358 ? 1.468 7.690 18.158 1.00 82.44 358 ASN A CA 1
ATOM 2859 C C . ASN A 1 358 ? 0.533 7.779 16.939 1.00 82.44 358 ASN A C 1
ATOM 2861 O O . ASN A 1 358 ? 0.769 7.137 15.914 1.00 82.44 358 ASN A O 1
ATOM 2865 N N . THR A 1 359 ? -0.535 8.572 17.049 1.00 81.75 359 THR A N 1
ATOM 2866 C CA . THR A 1 359 ? -1.471 8.780 15.932 1.00 81.75 359 THR A CA 1
ATOM 2867 C C . THR A 1 359 ? -0.877 9.639 14.815 1.00 81.75 359 THR A C 1
ATOM 2869 O O . THR A 1 359 ? -1.309 9.551 13.679 1.00 81.75 359 THR A O 1
ATOM 2872 N N . GLN A 1 360 ? 0.216 10.360 15.083 1.00 84.94 360 GLN A N 1
ATOM 2873 C CA . GLN A 1 360 ? 0.856 11.267 14.125 1.00 84.94 360 GLN A CA 1
ATOM 2874 C C . GLN A 1 360 ? 1.854 10.564 13.200 1.00 84.94 360 GLN A C 1
ATOM 2876 O O . GLN A 1 360 ? 2.571 11.221 12.449 1.00 84.94 360 GLN A O 1
ATOM 2881 N N . THR A 1 361 ? 1.987 9.237 13.274 1.00 88.81 361 THR A N 1
ATOM 2882 C CA . THR A 1 361 ? 3.010 8.512 12.500 1.00 88.81 361 THR A CA 1
ATOM 2883 C C . THR A 1 361 ? 2.874 8.738 10.995 1.00 88.81 361 THR A C 1
ATOM 2885 O O . THR A 1 361 ? 3.878 8.983 10.322 1.00 88.81 361 THR A O 1
ATOM 2888 N N . ALA A 1 362 ? 1.647 8.710 10.471 1.00 89.19 362 ALA A N 1
ATOM 2889 C CA . ALA A 1 362 ? 1.387 8.965 9.059 1.00 89.19 362 ALA A CA 1
ATOM 2890 C C . ALA A 1 362 ? 1.679 10.431 8.682 1.00 89.19 362 ALA A C 1
ATOM 2892 O O . ALA A 1 362 ? 2.393 10.692 7.712 1.00 89.19 362 ALA A O 1
ATOM 2893 N N . GLU A 1 363 ? 1.266 11.394 9.510 1.00 88.56 363 GLU A N 1
ATOM 2894 C CA . GLU A 1 363 ? 1.587 12.813 9.314 1.00 88.56 363 GLU A CA 1
ATOM 2895 C C . GLU A 1 363 ? 3.099 13.091 9.337 1.00 88.56 363 GLU A C 1
ATOM 2897 O O . GLU A 1 363 ? 3.605 13.891 8.545 1.00 88.56 363 GLU A O 1
ATOM 2902 N N . GLN A 1 364 ? 3.842 12.432 10.231 1.00 90.44 364 GLN A N 1
ATOM 2903 C CA . GLN A 1 364 ? 5.300 12.535 10.339 1.00 90.44 364 GLN A CA 1
ATOM 2904 C C . GLN A 1 364 ? 5.981 11.974 9.086 1.00 90.44 364 GLN A C 1
ATOM 2906 O O . GLN A 1 364 ? 6.873 12.623 8.523 1.00 90.44 364 GLN A O 1
ATOM 2911 N N . LEU A 1 365 ? 5.516 10.818 8.598 1.00 92.62 365 LEU A N 1
ATOM 2912 C CA . LEU A 1 365 ? 5.934 10.262 7.312 1.00 92.62 365 LEU A CA 1
ATOM 2913 C C . LEU A 1 365 ? 5.693 11.284 6.191 1.00 92.62 365 LEU A C 1
ATOM 2915 O O . LEU A 1 365 ? 6.630 11.645 5.475 1.00 92.62 365 LEU A O 1
ATOM 2919 N N . PHE A 1 366 ? 4.485 11.834 6.084 1.00 90.81 366 PHE A N 1
ATOM 2920 C CA . PHE A 1 366 ? 4.141 12.840 5.077 1.00 90.81 366 PHE A CA 1
ATOM 2921 C C . PHE A 1 366 ? 4.967 14.122 5.210 1.00 90.81 366 PHE A C 1
ATOM 2923 O O . PHE A 1 366 ? 5.415 14.693 4.213 1.00 90.81 366 PHE A O 1
ATOM 2930 N N . GLY A 1 367 ? 5.229 14.566 6.439 1.00 88.75 367 GLY A N 1
ATOM 2931 C CA . GLY A 1 367 ? 6.139 15.658 6.768 1.00 88.75 367 GLY A CA 1
ATOM 2932 C C . GLY A 1 367 ? 7.519 15.452 6.155 1.00 88.75 367 GLY A C 1
ATOM 2933 O O . GLY A 1 367 ? 8.016 16.331 5.448 1.00 88.75 367 GLY A O 1
ATOM 2934 N N . SER A 1 368 ? 8.093 14.264 6.351 1.00 87.44 368 SER A N 1
ATOM 2935 C CA . SER A 1 368 ? 9.403 13.900 5.805 1.00 87.44 368 SER A CA 1
ATOM 2936 C C . SER A 1 368 ? 9.415 13.788 4.272 1.00 87.44 368 SER A C 1
ATOM 2938 O O . SER A 1 368 ? 10.433 14.086 3.637 1.00 87.44 368 SER A O 1
ATOM 2940 N N . MET A 1 369 ? 8.274 13.428 3.674 1.00 86.25 369 MET A N 1
ATOM 2941 C CA . MET A 1 369 ? 8.109 13.220 2.233 1.00 86.25 369 MET A CA 1
ATOM 2942 C C . MET A 1 369 ? 7.837 14.505 1.448 1.00 86.25 369 MET A C 1
ATOM 2944 O O . MET A 1 369 ? 8.127 14.552 0.253 1.00 86.25 369 MET A O 1
ATOM 2948 N N . ARG A 1 370 ? 7.383 15.589 2.098 1.00 81.88 370 ARG A N 1
ATOM 2949 C CA . ARG A 1 370 ? 7.065 16.871 1.433 1.00 81.88 370 ARG A CA 1
ATOM 2950 C C . ARG A 1 370 ? 8.189 17.410 0.547 1.00 81.88 370 ARG A C 1
ATOM 2952 O O . ARG A 1 370 ? 7.913 17.983 -0.506 1.00 81.88 370 ARG A O 1
ATOM 2959 N N . LYS A 1 371 ? 9.450 17.201 0.940 1.00 80.94 371 LYS A N 1
ATOM 2960 C CA . LYS A 1 371 ? 10.637 17.621 0.169 1.00 80.94 371 LYS A CA 1
ATOM 2961 C C . LYS A 1 371 ? 10.754 16.932 -1.200 1.00 80.94 371 LYS A C 1
ATOM 2963 O O . LYS A 1 371 ? 11.410 17.467 -2.091 1.00 80.94 371 LYS A O 1
ATOM 2968 N N . ASN A 1 372 ? 10.105 15.780 -1.370 1.00 81.62 372 ASN A N 1
ATOM 2969 C CA . ASN A 1 372 ? 10.127 14.979 -2.591 1.00 81.62 372 ASN A CA 1
ATOM 2970 C C . ASN A 1 372 ? 8.974 15.329 -3.548 1.00 81.62 372 ASN A C 1
ATOM 2972 O O . ASN A 1 372 ? 9.058 14.995 -4.726 1.00 81.62 372 ASN A O 1
ATOM 2976 N N . ASN A 1 373 ? 7.934 16.038 -3.085 1.00 77.94 373 ASN A N 1
ATOM 2977 C CA . ASN A 1 373 ? 6.700 16.270 -3.848 1.00 77.94 373 ASN A CA 1
ATOM 2978 C C . ASN A 1 373 ? 6.944 16.897 -5.222 1.00 77.94 373 ASN A C 1
ATOM 2980 O O . ASN A 1 373 ? 6.407 16.417 -6.211 1.00 77.94 373 ASN A O 1
ATOM 2984 N N . TYR A 1 374 ? 7.781 17.937 -5.300 1.00 71.75 374 TYR A N 1
ATOM 2985 C CA . TYR A 1 374 ? 8.081 18.589 -6.579 1.00 71.75 374 TYR A CA 1
ATOM 2986 C C . TYR A 1 374 ? 8.614 17.592 -7.612 1.00 71.75 374 TYR A C 1
ATOM 2988 O O . TYR A 1 374 ? 8.196 17.598 -8.761 1.00 71.75 374 TYR A O 1
ATOM 2996 N N . PHE A 1 375 ? 9.527 16.726 -7.185 1.00 76.25 375 PHE A N 1
ATOM 2997 C CA . PHE A 1 375 ? 10.170 15.760 -8.057 1.00 76.25 375 PHE A CA 1
ATOM 2998 C C . PHE A 1 375 ? 9.232 14.598 -8.416 1.00 76.25 375 PHE A C 1
ATOM 3000 O O . PHE A 1 375 ? 9.129 14.229 -9.581 1.00 76.25 375 PHE A O 1
ATOM 3007 N N . LEU A 1 376 ? 8.496 14.076 -7.434 1.00 81.69 376 LEU A N 1
ATOM 3008 C CA . LEU A 1 376 ? 7.523 13.001 -7.630 1.00 81.69 376 LEU A CA 1
ATOM 3009 C C . LEU A 1 376 ? 6.379 13.403 -8.568 1.00 81.69 376 LEU A C 1
ATOM 3011 O O . LEU A 1 376 ? 5.887 12.561 -9.315 1.00 81.69 376 LEU A O 1
ATOM 3015 N N . ASN A 1 377 ? 5.987 14.679 -8.566 1.00 77.44 377 ASN A N 1
ATOM 3016 C CA . ASN A 1 377 ? 4.947 15.200 -9.453 1.00 77.44 377 ASN A CA 1
ATOM 3017 C C . ASN A 1 377 ? 5.373 15.265 -10.929 1.00 77.44 377 ASN A C 1
ATOM 3019 O O . ASN A 1 377 ? 4.520 15.377 -11.803 1.00 77.44 377 ASN A O 1
ATOM 3023 N N . MET A 1 378 ? 6.678 15.232 -11.211 1.00 75.25 378 MET A N 1
ATOM 3024 C CA . MET A 1 378 ? 7.223 15.315 -12.573 1.00 75.25 378 MET A CA 1
ATOM 3025 C C . MET A 1 378 ? 7.419 13.933 -13.211 1.00 75.25 378 MET A C 1
ATOM 3027 O O . MET A 1 378 ? 7.815 13.840 -14.370 1.00 75.25 378 MET A O 1
ATOM 3031 N N . LEU A 1 379 ? 7.173 12.861 -12.455 1.00 82.25 379 LEU A N 1
ATOM 3032 C CA . LEU A 1 379 ? 7.279 11.491 -12.937 1.00 82.25 379 LEU A CA 1
ATOM 3033 C C . LEU A 1 379 ? 6.013 11.071 -13.689 1.00 82.25 379 LEU A C 1
ATOM 3035 O O . LEU A 1 379 ? 4.897 11.464 -13.354 1.00 82.25 379 LEU A O 1
ATOM 3039 N N . THR A 1 380 ? 6.194 10.177 -14.659 1.00 86.56 380 THR A N 1
ATOM 3040 C CA . THR A 1 380 ? 5.110 9.339 -15.195 1.00 86.56 380 THR A CA 1
ATOM 3041 C C . THR A 1 380 ? 4.399 8.587 -14.061 1.00 86.56 380 THR A C 1
ATOM 3043 O O . THR A 1 380 ? 5.089 8.210 -13.110 1.00 86.56 380 THR A O 1
ATOM 3046 N N . PRO A 1 381 ? 3.105 8.245 -14.184 1.00 89.38 381 PRO A N 1
ATOM 3047 C CA . PRO A 1 381 ? 2.370 7.495 -13.161 1.00 89.38 381 PRO A CA 1
ATOM 3048 C C . PRO A 1 381 ? 3.083 6.232 -12.657 1.00 89.38 381 PRO A C 1
ATOM 3050 O O . PRO A 1 381 ? 3.299 6.075 -11.460 1.00 89.38 381 PRO A O 1
ATOM 3053 N N . SER A 1 382 ? 3.533 5.365 -13.563 1.00 91.00 382 SER A N 1
ATOM 3054 C CA . SER A 1 382 ? 4.267 4.139 -13.228 1.00 91.00 382 SER A CA 1
ATOM 3055 C C . SER A 1 382 ? 5.598 4.419 -12.527 1.00 91.00 382 SER A C 1
ATOM 3057 O O . SER A 1 382 ? 5.880 3.845 -11.480 1.00 91.00 382 SER A O 1
ATOM 3059 N N . GLY A 1 383 ? 6.394 5.358 -13.049 1.00 91.94 383 GLY A N 1
ATOM 3060 C CA . GLY A 1 383 ? 7.643 5.801 -12.419 1.00 91.94 383 GLY A CA 1
ATOM 3061 C C . GLY A 1 383 ? 7.439 6.407 -11.025 1.00 91.94 383 GLY A C 1
ATOM 3062 O O . GLY A 1 383 ? 8.247 6.169 -10.129 1.00 91.94 383 GLY A O 1
ATOM 3063 N N . HIS A 1 384 ? 6.345 7.147 -10.820 1.00 92.31 384 HIS A N 1
ATOM 3064 C CA . HIS A 1 384 ? 5.946 7.671 -9.517 1.00 92.31 384 HIS A CA 1
ATOM 3065 C C . HIS A 1 384 ? 5.657 6.528 -8.541 1.00 92.31 384 HIS A C 1
ATOM 3067 O O . HIS A 1 384 ? 6.257 6.460 -7.469 1.00 92.31 384 HIS A O 1
ATOM 3073 N N . THR A 1 385 ? 4.766 5.618 -8.930 1.00 93.88 385 THR A N 1
ATOM 3074 C CA . THR A 1 385 ? 4.334 4.469 -8.129 1.00 93.88 385 THR A CA 1
ATOM 3075 C C . THR A 1 385 ? 5.503 3.541 -7.788 1.00 93.88 385 THR A C 1
ATOM 3077 O O . THR A 1 385 ? 5.670 3.168 -6.625 1.00 93.88 385 THR A O 1
ATOM 3080 N N . PHE A 1 386 ? 6.370 3.246 -8.763 1.00 94.56 386 PHE A N 1
ATOM 3081 C CA . PHE A 1 386 ? 7.597 2.471 -8.571 1.00 94.56 386 PHE A CA 1
ATOM 3082 C C . PHE A 1 386 ? 8.513 3.113 -7.528 1.00 94.56 386 PHE A C 1
ATOM 3084 O O . PHE A 1 386 ? 8.853 2.493 -6.519 1.00 94.56 386 PHE A O 1
ATOM 3091 N N . LEU A 1 387 ? 8.880 4.380 -7.739 1.00 93.44 387 LEU A N 1
ATOM 3092 C CA . LEU A 1 387 ? 9.827 5.054 -6.862 1.00 93.44 387 LEU A CA 1
ATOM 3093 C C . LEU A 1 387 ? 9.262 5.234 -5.452 1.00 93.44 387 LEU A C 1
ATOM 3095 O O . LEU A 1 387 ? 9.984 5.059 -4.473 1.00 93.44 387 LEU A O 1
ATOM 3099 N N . MET A 1 388 ? 7.975 5.555 -5.327 1.00 94.00 388 MET A N 1
ATOM 3100 C CA . MET A 1 388 ? 7.325 5.674 -4.026 1.00 94.00 388 MET A CA 1
ATOM 3101 C C . MET A 1 388 ? 7.345 4.351 -3.258 1.00 94.00 388 MET A C 1
ATOM 3103 O O . MET A 1 388 ? 7.669 4.360 -2.070 1.00 94.00 388 MET A O 1
ATOM 3107 N N . ARG A 1 389 ? 7.102 3.207 -3.916 1.00 95.31 389 ARG A N 1
ATOM 3108 C CA . ARG A 1 389 ? 7.243 1.888 -3.274 1.00 95.31 389 ARG A CA 1
ATOM 3109 C C . ARG A 1 389 ? 8.664 1.664 -2.748 1.00 95.31 389 ARG A C 1
ATOM 3111 O O . ARG A 1 389 ? 8.818 1.138 -1.643 1.00 95.31 389 ARG A O 1
ATOM 3118 N N . ASN A 1 390 ? 9.685 2.083 -3.495 1.00 93.81 390 ASN A N 1
ATOM 3119 C CA . ASN A 1 390 ? 11.088 1.949 -3.084 1.00 93.81 390 ASN A CA 1
ATOM 3120 C C . ASN A 1 390 ? 11.432 2.869 -1.915 1.00 93.81 390 ASN A C 1
ATOM 3122 O O . ASN A 1 390 ? 12.015 2.419 -0.931 1.00 93.81 390 ASN A O 1
ATOM 3126 N N . ILE A 1 391 ? 11.009 4.134 -1.964 1.00 93.50 391 ILE A N 1
ATOM 3127 C CA . ILE A 1 391 ? 11.230 5.075 -0.861 1.00 93.50 391 ILE A CA 1
ATOM 3128 C C . ILE A 1 391 ? 10.610 4.533 0.430 1.00 93.50 391 ILE A C 1
ATOM 3130 O O . ILE A 1 391 ? 11.272 4.520 1.468 1.00 93.50 391 ILE A O 1
ATOM 3134 N N . ILE A 1 392 ? 9.368 4.044 0.370 1.00 96.25 392 ILE A N 1
ATOM 3135 C CA . ILE A 1 392 ? 8.692 3.480 1.541 1.00 96.25 392 ILE A CA 1
ATOM 3136 C C . ILE A 1 392 ? 9.345 2.167 1.996 1.00 96.25 392 ILE A C 1
ATOM 3138 O O . ILE A 1 392 ? 9.461 1.935 3.198 1.00 96.25 392 ILE A O 1
ATOM 3142 N N . HIS A 1 393 ? 9.849 1.339 1.076 1.00 95.75 393 HIS A N 1
ATOM 3143 C CA . HIS A 1 393 ? 10.630 0.155 1.434 1.00 95.75 393 HIS A CA 1
ATOM 3144 C C . HIS A 1 393 ? 11.870 0.520 2.253 1.00 95.75 393 HIS A C 1
ATOM 3146 O O . HIS A 1 393 ? 12.053 -0.011 3.347 1.00 95.75 393 HIS A O 1
ATOM 3152 N N . HIS A 1 394 ? 12.685 1.459 1.771 1.00 93.94 394 HIS A N 1
ATOM 3153 C CA . HIS A 1 394 ? 13.880 1.899 2.490 1.00 93.94 394 HIS A CA 1
ATOM 3154 C C . HIS A 1 394 ? 13.546 2.597 3.806 1.00 93.94 394 HIS A C 1
ATOM 3156 O O . HIS A 1 394 ? 14.236 2.375 4.801 1.00 93.94 394 HIS A O 1
ATOM 3162 N N . TYR A 1 395 ? 12.472 3.388 3.839 1.00 95.25 395 TYR A N 1
ATOM 3163 C CA . TYR A 1 395 ? 11.958 3.979 5.070 1.00 95.25 395 TYR A CA 1
ATOM 3164 C C . TYR A 1 395 ? 11.611 2.898 6.104 1.00 95.25 395 TYR A C 1
ATOM 3166 O O . TYR A 1 395 ? 12.127 2.940 7.219 1.00 95.25 395 TYR A O 1
ATOM 3174 N N . ASN A 1 396 ? 10.821 1.889 5.726 1.00 97.00 396 ASN A N 1
ATOM 3175 C CA . ASN A 1 396 ? 10.446 0.786 6.610 1.00 97.00 396 ASN A CA 1
ATOM 3176 C C . ASN A 1 396 ? 11.669 -0.010 7.088 1.00 97.00 396 ASN A C 1
ATOM 3178 O O . ASN A 1 396 ? 11.783 -0.305 8.276 1.00 97.00 396 ASN A O 1
ATOM 3182 N N . THR A 1 397 ? 12.602 -0.329 6.186 1.00 95.06 397 THR A N 1
ATOM 3183 C CA . THR A 1 397 ? 13.843 -1.039 6.527 1.00 95.06 397 THR A CA 1
ATOM 3184 C C . THR A 1 397 ? 14.676 -0.244 7.532 1.00 95.06 397 THR A C 1
ATOM 3186 O O . THR A 1 397 ? 15.146 -0.807 8.518 1.00 95.06 397 THR A O 1
ATOM 3189 N N . ALA A 1 398 ? 14.817 1.070 7.337 1.00 95.00 398 ALA A N 1
ATOM 3190 C CA . ALA A 1 398 ? 15.545 1.935 8.262 1.00 95.00 398 ALA A CA 1
ATOM 3191 C C . ALA A 1 398 ? 14.847 2.045 9.628 1.00 95.00 398 ALA A C 1
ATOM 3193 O O . ALA A 1 398 ? 15.510 1.968 10.658 1.00 95.00 398 ALA A O 1
ATOM 3194 N N . GLN A 1 399 ? 13.519 2.184 9.653 1.00 94.38 399 GLN A N 1
ATOM 3195 C CA . GLN A 1 399 ? 12.742 2.233 10.897 1.00 94.38 399 GLN A CA 1
ATOM 3196 C C . GLN A 1 399 ? 12.847 0.925 11.691 1.00 94.38 399 GLN A C 1
ATOM 3198 O O . GLN A 1 399 ? 13.121 0.957 12.889 1.00 94.38 399 GLN A O 1
ATOM 3203 N N . ASN A 1 400 ? 12.706 -0.226 11.026 1.00 95.25 400 ASN A N 1
ATOM 3204 C CA . ASN A 1 400 ? 12.893 -1.529 11.665 1.00 95.25 400 ASN A CA 1
ATOM 3205 C C . ASN A 1 400 ? 14.321 -1.697 12.190 1.00 95.25 400 ASN A C 1
ATOM 3207 O O . ASN A 1 400 ? 14.493 -2.109 13.331 1.00 95.25 400 ASN A O 1
ATOM 3211 N N . LYS A 1 401 ? 15.339 -1.313 11.412 1.00 93.94 401 LYS A N 1
ATOM 3212 C CA . LYS A 1 401 ? 16.735 -1.374 11.861 1.00 93.94 401 LYS A CA 1
ATOM 3213 C C . LYS A 1 401 ? 16.983 -0.502 13.095 1.00 93.94 401 LYS A C 1
ATOM 3215 O O . LYS A 1 401 ? 17.551 -0.974 14.069 1.00 93.94 401 LYS A O 1
ATOM 3220 N N . ASN A 1 402 ? 16.490 0.737 13.101 1.00 93.88 402 ASN A N 1
ATOM 3221 C CA . ASN A 1 402 ? 16.615 1.636 14.254 1.00 93.88 402 ASN A CA 1
ATOM 3222 C C . ASN A 1 402 ? 15.924 1.077 15.508 1.00 93.88 402 ASN A C 1
ATOM 3224 O O . ASN A 1 402 ? 16.402 1.273 16.630 1.00 93.88 402 ASN A O 1
ATOM 3228 N N . MET A 1 403 ? 14.793 0.396 15.322 1.00 91.12 403 MET A N 1
ATOM 3229 C CA . MET A 1 403 ? 14.071 -0.277 16.395 1.00 91.12 403 MET A CA 1
ATOM 3230 C C . MET A 1 403 ? 14.852 -1.483 16.920 1.00 91.12 403 MET A C 1
ATOM 3232 O O . MET A 1 403 ? 15.005 -1.623 18.129 1.00 91.12 403 MET A O 1
ATOM 3236 N N . GLU A 1 404 ? 15.401 -2.308 16.031 1.00 90.06 404 GLU A N 1
ATOM 3237 C CA . GLU A 1 404 ? 16.242 -3.449 16.391 1.00 90.06 404 GLU A CA 1
ATOM 3238 C C . GLU A 1 404 ? 17.501 -3.001 17.146 1.00 90.06 404 GLU A C 1
ATOM 3240 O O . GLU A 1 404 ? 17.796 -3.522 18.220 1.00 90.06 404 GLU A O 1
ATOM 3245 N N . ASP A 1 405 ? 18.193 -1.975 16.647 1.00 90.56 405 ASP A N 1
ATOM 3246 C CA . ASP A 1 405 ? 19.372 -1.388 17.288 1.00 90.56 405 ASP A CA 1
ATOM 3247 C C . ASP A 1 405 ? 19.038 -0.826 18.679 1.00 90.56 405 ASP A C 1
ATOM 3249 O O . ASP A 1 405 ? 19.838 -0.926 19.609 1.00 90.56 405 ASP A O 1
ATOM 3253 N N . SER A 1 406 ? 17.848 -0.241 18.847 1.00 88.62 406 SER A N 1
ATOM 3254 C CA . SER A 1 406 ? 17.361 0.223 20.153 1.00 88.62 406 SER A CA 1
ATOM 3255 C C . SER A 1 406 ? 17.091 -0.936 21.111 1.00 88.62 406 SER A C 1
ATOM 3257 O O . SER A 1 406 ? 17.471 -0.855 22.277 1.00 88.62 406 SER A O 1
ATOM 3259 N N . LEU A 1 407 ? 16.497 -2.030 20.628 1.00 85.50 407 LEU A N 1
ATOM 3260 C CA . LEU A 1 407 ? 16.249 -3.229 21.432 1.00 85.50 407 LEU A CA 1
ATOM 3261 C C . LEU A 1 407 ? 17.562 -3.893 21.865 1.00 85.50 407 LEU A C 1
ATOM 3263 O O . LEU A 1 407 ? 17.725 -4.221 23.037 1.00 85.50 407 LEU A O 1
ATOM 3267 N N . ARG A 1 408 ? 18.542 -4.004 20.961 1.00 84.06 408 ARG A N 1
ATOM 3268 C CA . ARG A 1 408 ? 19.868 -4.582 21.247 1.00 84.06 408 ARG A CA 1
ATOM 3269 C C . ARG A 1 408 ? 20.661 -3.827 22.317 1.00 84.06 408 ARG A C 1
ATOM 3271 O O . ARG A 1 408 ? 21.547 -4.413 22.923 1.00 84.06 408 ARG A O 1
ATOM 3278 N N . LYS A 1 409 ? 20.356 -2.549 22.566 1.00 86.06 409 LYS A N 1
ATOM 3279 C CA . LYS A 1 409 ? 20.967 -1.769 23.660 1.00 86.06 409 LYS A CA 1
ATOM 3280 C C . LYS A 1 409 ? 20.386 -2.098 25.035 1.00 86.06 409 LYS A C 1
ATOM 3282 O O . LYS A 1 409 ? 21.024 -1.801 26.038 1.00 86.06 409 LYS A O 1
ATOM 3287 N N . ILE A 1 410 ? 19.166 -2.630 25.075 1.00 84.00 410 ILE A N 1
ATOM 3288 C CA . ILE A 1 410 ? 18.422 -2.915 26.309 1.00 84.00 410 ILE A CA 1
ATOM 3289 C C . ILE A 1 410 ? 18.576 -4.390 26.694 1.00 84.00 410 ILE A C 1
ATOM 3291 O O . ILE A 1 410 ? 18.592 -4.727 27.874 1.00 84.00 410 ILE A O 1
ATOM 3295 N N . VAL A 1 411 ? 18.683 -5.264 25.695 1.00 80.88 411 VAL A N 1
ATOM 3296 C CA . VAL A 1 411 ? 18.781 -6.715 25.862 1.00 80.88 411 VAL A CA 1
ATOM 3297 C C . VAL A 1 411 ? 20.206 -7.123 26.233 1.00 80.88 411 VAL A C 1
ATOM 3299 O O . VAL A 1 411 ? 21.173 -6.614 25.665 1.00 80.88 411 VAL A O 1
ATOM 3302 N N . SER A 1 412 ? 20.342 -8.046 27.190 1.00 74.31 412 SER A N 1
ATOM 3303 C CA . SER A 1 412 ? 21.645 -8.550 27.625 1.00 74.31 412 SER A CA 1
ATOM 3304 C C . SER A 1 412 ? 22.373 -9.237 26.463 1.00 74.31 412 SER A C 1
ATOM 3306 O O . SER A 1 412 ? 21.734 -9.956 25.697 1.00 74.31 412 SER A O 1
ATOM 3308 N N . PRO A 1 413 ? 23.710 -9.125 26.344 1.00 73.25 413 PRO A N 1
ATOM 3309 C CA . PRO A 1 413 ? 24.465 -9.805 25.284 1.00 73.25 413 PRO A CA 1
ATOM 3310 C C . PRO A 1 413 ? 24.315 -11.337 25.268 1.00 73.25 413 PRO A C 1
ATOM 3312 O O . PRO A 1 413 ? 24.622 -11.969 24.261 1.00 73.25 413 PRO A O 1
ATOM 3315 N N . SER A 1 414 ? 23.879 -11.930 26.383 1.00 69.12 414 SER A N 1
ATOM 3316 C CA . SER A 1 414 ? 23.586 -13.359 26.529 1.00 69.12 414 SER A CA 1
ATOM 3317 C C . SER A 1 414 ? 22.255 -13.789 25.913 1.00 69.12 414 SER A C 1
ATOM 3319 O O . SER A 1 414 ? 22.071 -14.977 25.652 1.00 69.12 414 SER A O 1
ATOM 3321 N N . ASP A 1 415 ? 21.328 -12.855 25.699 1.00 75.06 415 ASP A N 1
ATOM 3322 C CA . ASP A 1 415 ? 19.972 -13.160 25.261 1.00 75.06 415 ASP A CA 1
ATOM 3323 C C . ASP A 1 415 ? 19.880 -13.039 23.737 1.00 75.06 415 ASP A C 1
ATOM 3325 O O . ASP A 1 415 ? 20.238 -12.021 23.137 1.00 75.06 415 ASP A O 1
ATOM 3329 N N . GLN A 1 416 ? 19.386 -14.090 23.083 1.00 76.88 416 GLN A N 1
ATOM 3330 C CA . GLN A 1 416 ? 19.238 -14.103 21.633 1.00 76.88 416 GLN A CA 1
ATOM 3331 C C . GLN A 1 416 ? 17.897 -13.485 21.218 1.00 76.88 416 GLN A C 1
ATOM 3333 O O . GLN A 1 416 ? 16.832 -13.875 21.700 1.00 76.88 416 GLN A O 1
ATOM 3338 N N . LEU A 1 417 ? 17.960 -12.533 20.285 1.00 81.69 417 LEU A N 1
ATOM 3339 C CA . LEU A 1 417 ? 16.788 -12.010 19.587 1.00 81.69 417 LEU A CA 1
ATOM 3340 C C . LEU A 1 417 ? 16.448 -12.926 18.410 1.00 81.69 417 LEU A C 1
ATOM 3342 O O . LEU A 1 417 ? 17.293 -13.170 17.546 1.00 81.69 417 LEU A O 1
ATOM 3346 N N . THR A 1 418 ? 15.212 -13.409 18.370 1.00 84.06 418 THR A N 1
ATOM 3347 C CA . THR A 1 418 ? 14.672 -14.247 17.289 1.00 84.06 418 THR A CA 1
ATOM 3348 C C . THR A 1 418 ? 13.312 -13.714 16.840 1.00 84.06 418 THR A C 1
ATOM 3350 O O . THR A 1 418 ? 12.784 -12.778 17.437 1.00 84.06 418 THR A O 1
ATOM 3353 N N . PHE A 1 419 ? 12.749 -14.268 15.764 1.00 84.81 419 PHE A N 1
ATOM 3354 C CA . PHE A 1 419 ? 11.407 -13.921 15.295 1.00 84.81 419 PHE A CA 1
ATOM 3355 C C . PHE A 1 419 ? 10.420 -15.041 15.619 1.00 84.81 419 PHE A C 1
ATOM 3357 O O . PHE A 1 419 ? 10.716 -16.215 15.394 1.00 84.81 419 PHE A O 1
ATOM 3364 N N . ASN A 1 420 ? 9.238 -14.683 16.120 1.00 85.19 420 ASN A N 1
ATOM 3365 C CA . ASN A 1 420 ? 8.137 -15.627 16.298 1.00 85.19 420 ASN A CA 1
ATOM 3366 C C . ASN A 1 420 ? 7.403 -15.900 14.966 1.00 85.19 420 ASN A C 1
ATOM 3368 O O . ASN A 1 420 ? 7.662 -15.253 13.949 1.00 85.19 420 ASN A O 1
ATOM 3372 N N . GLY A 1 421 ? 6.433 -16.823 14.974 1.00 86.75 421 GLY A N 1
ATOM 3373 C CA . GLY A 1 421 ? 5.632 -17.173 13.787 1.00 86.75 421 GLY A CA 1
ATOM 3374 C C . GLY A 1 421 ? 4.785 -16.030 13.203 1.00 86.75 421 GLY A C 1
ATOM 3375 O O . GLY A 1 421 ? 4.252 -16.159 12.105 1.00 86.75 421 GLY A O 1
ATOM 3376 N N . TYR A 1 422 ? 4.686 -14.897 13.901 1.00 91.12 422 TYR A N 1
ATOM 3377 C CA . TYR A 1 422 ? 3.993 -13.692 13.446 1.00 91.12 422 TYR A CA 1
ATOM 3378 C C . TYR A 1 422 ? 4.953 -12.599 12.967 1.00 91.12 422 TYR A C 1
ATOM 3380 O O . TYR A 1 422 ? 4.512 -11.478 12.720 1.00 91.12 422 TYR A O 1
ATOM 3388 N N . GLY A 1 423 ? 6.254 -12.885 12.849 1.00 89.44 423 GLY A N 1
ATOM 3389 C CA . GLY A 1 423 ? 7.254 -11.919 12.396 1.00 89.44 423 GLY A CA 1
ATOM 3390 C C . GLY A 1 423 ? 7.603 -10.854 13.436 1.00 89.44 423 GLY A C 1
ATOM 3391 O O . GLY A 1 423 ? 8.144 -9.810 13.074 1.00 89.44 423 GLY A O 1
ATOM 3392 N N . GLN A 1 424 ? 7.285 -11.088 14.713 1.00 91.50 424 GLN A N 1
ATOM 3393 C CA . GLN A 1 424 ? 7.675 -10.206 15.811 1.00 91.50 424 GLN A CA 1
ATOM 3394 C C . GLN A 1 424 ? 9.000 -10.652 16.411 1.00 91.50 424 GLN A C 1
ATOM 3396 O O . GLN A 1 424 ? 9.222 -11.846 16.613 1.00 91.50 424 GLN A O 1
ATOM 3401 N N . ILE A 1 425 ? 9.846 -9.688 16.747 1.00 88.81 425 ILE A N 1
ATOM 3402 C CA . ILE A 1 425 ? 11.084 -9.917 17.471 1.00 88.81 425 ILE A CA 1
ATOM 3403 C C . ILE A 1 425 ? 10.770 -10.268 18.931 1.00 88.81 425 ILE A C 1
ATOM 3405 O O . ILE A 1 425 ? 9.991 -9.586 19.598 1.00 88.81 425 ILE A O 1
ATOM 3409 N N . VAL A 1 426 ? 11.356 -11.356 19.417 1.00 84.75 426 VAL A N 1
ATOM 3410 C CA . VAL A 1 426 ? 11.155 -11.899 20.764 1.00 84.75 426 VAL A CA 1
ATOM 3411 C C . VAL A 1 426 ? 12.489 -12.342 21.367 1.00 84.75 426 VAL A C 1
ATOM 3413 O O . VAL A 1 426 ? 13.457 -12.601 20.648 1.00 84.75 426 VAL A O 1
ATOM 3416 N N . LEU A 1 427 ? 12.539 -12.423 22.698 1.00 79.69 427 LEU A N 1
ATOM 3417 C CA . LEU A 1 427 ? 13.655 -13.020 23.432 1.00 79.69 427 LEU A CA 1
ATOM 3418 C C . LEU A 1 427 ? 13.472 -14.538 23.467 1.00 79.69 427 LEU A C 1
ATOM 3420 O O . LEU A 1 427 ? 12.433 -15.013 23.925 1.00 79.69 427 LEU A O 1
ATOM 3424 N N . GLY A 1 428 ? 14.462 -15.299 23.005 1.00 67.06 428 GLY A N 1
ATOM 3425 C CA . GLY A 1 428 ? 14.408 -16.755 23.103 1.00 67.06 428 GLY A CA 1
ATOM 3426 C C . GLY A 1 428 ? 15.450 -17.484 22.266 1.00 67.06 428 GLY A C 1
ATOM 3427 O O . GLY A 1 428 ? 16.029 -16.936 21.330 1.00 67.06 428 GLY A O 1
ATOM 3428 N N . THR A 1 429 ? 15.662 -18.755 22.602 1.00 47.78 429 THR A N 1
ATOM 3429 C CA . THR A 1 429 ? 16.390 -19.722 21.772 1.00 47.78 429 THR A CA 1
ATOM 3430 C C . THR A 1 429 ? 15.596 -19.950 20.474 1.00 47.78 429 THR A C 1
ATOM 3432 O O . THR A 1 429 ? 14.364 -19.987 20.546 1.00 47.78 429 THR A O 1
ATOM 3435 N N . PRO A 1 430 ? 16.234 -20.080 19.290 1.00 43.59 430 PRO A N 1
ATOM 3436 C CA . PRO A 1 430 ? 15.536 -20.365 18.035 1.00 43.59 430 PRO A CA 1
ATOM 3437 C C . PRO A 1 430 ? 14.558 -21.531 18.222 1.00 43.59 430 PRO A C 1
ATOM 3439 O O . PRO A 1 430 ? 14.898 -22.482 18.932 1.00 43.59 430 PRO A O 1
ATOM 3442 N N . PRO A 1 431 ? 13.348 -21.460 17.642 1.00 40.22 431 PRO A N 1
ATOM 3443 C CA . PRO A 1 431 ? 12.290 -22.412 17.945 1.00 40.22 431 PRO A CA 1
ATOM 3444 C C . PRO A 1 431 ? 12.778 -23.849 17.718 1.00 40.22 431 PRO A C 1
ATOM 3446 O O . PRO A 1 431 ? 13.171 -24.207 16.607 1.00 40.22 431 PRO A O 1
ATOM 3449 N N . GLN A 1 432 ? 12.740 -24.677 18.772 1.00 37.56 432 GLN A N 1
ATOM 3450 C CA . GLN A 1 432 ? 12.698 -26.128 18.600 1.00 37.56 432 GLN A CA 1
ATOM 3451 C C . GLN A 1 432 ? 11.449 -26.425 17.771 1.00 37.56 432 GLN A C 1
ATOM 3453 O O . GLN A 1 432 ? 10.376 -25.903 18.071 1.00 37.56 432 GLN A O 1
ATOM 3458 N N . SER A 1 433 ? 11.623 -27.189 16.693 1.00 35.66 433 SER A N 1
ATOM 3459 C CA . SER A 1 433 ? 10.571 -27.577 15.753 1.00 35.66 433 SER A CA 1
ATOM 3460 C C . SER A 1 433 ? 9.269 -27.900 16.487 1.00 35.66 433 SER A C 1
ATOM 3462 O O . SER A 1 433 ? 9.193 -28.895 17.207 1.00 35.66 433 SER A O 1
ATOM 3464 N N . LEU A 1 434 ? 8.264 -27.040 16.322 1.00 33.34 434 LEU A N 1
ATOM 3465 C CA . LEU A 1 434 ? 6.920 -27.283 16.829 1.00 33.34 434 LEU A CA 1
ATOM 3466 C C . LEU A 1 434 ? 6.391 -28.583 16.212 1.00 33.34 434 LEU A C 1
ATOM 3468 O O . LEU A 1 434 ? 6.525 -28.787 15.002 1.00 33.34 434 LEU A O 1
ATOM 3472 N N . ASN A 1 435 ? 5.806 -29.438 17.057 1.00 31.31 435 ASN A N 1
ATOM 3473 C CA . ASN A 1 435 ? 5.117 -30.662 16.655 1.00 31.31 435 ASN A CA 1
ATOM 3474 C C . ASN A 1 435 ? 4.164 -30.375 15.483 1.00 31.31 435 ASN A C 1
ATOM 3476 O O . ASN A 1 435 ? 3.416 -29.395 15.501 1.00 31.31 435 ASN A O 1
ATOM 3480 N N . ASP A 1 436 ? 4.198 -31.250 14.478 1.00 32.69 436 ASP A N 1
ATOM 3481 C CA . ASP A 1 436 ? 3.595 -31.105 13.143 1.00 32.69 436 ASP A CA 1
ATOM 3482 C C . ASP A 1 436 ? 2.049 -31.063 13.105 1.00 32.69 436 ASP A C 1
ATOM 3484 O O . ASP A 1 436 ? 1.438 -31.293 12.067 1.00 32.69 436 ASP A O 1
ATOM 3488 N N . SER A 1 437 ? 1.389 -30.748 14.219 1.00 31.28 437 SER A N 1
ATOM 3489 C CA . SER A 1 437 ? -0.074 -30.677 14.329 1.00 31.28 437 SER A CA 1
ATOM 3490 C C . SER A 1 437 ? -0.622 -29.245 14.350 1.00 31.28 437 SER A C 1
ATOM 3492 O O . SER A 1 437 ? -1.801 -29.051 14.082 1.00 31.28 437 SER A O 1
ATOM 3494 N N . GLU A 1 438 ? 0.221 -28.234 14.595 1.00 31.94 438 GLU A N 1
ATOM 3495 C CA . GLU A 1 438 ? -0.184 -26.813 14.630 1.00 31.94 438 GLU A CA 1
ATOM 3496 C C . GLU A 1 438 ? 0.652 -25.917 13.703 1.00 31.94 438 GLU A C 1
ATOM 3498 O O . GLU A 1 438 ? 0.608 -24.688 13.775 1.00 31.94 438 GLU A O 1
ATOM 3503 N N . ARG A 1 439 ? 1.352 -26.517 12.731 1.00 29.12 439 ARG A N 1
ATOM 3504 C CA . ARG A 1 439 ? 1.698 -25.791 11.506 1.00 29.12 439 ARG A CA 1
ATOM 3505 C C . ARG A 1 439 ? 0.421 -25.604 10.693 1.00 29.12 439 ARG A C 1
ATOM 3507 O O . ARG A 1 439 ? 0.131 -26.375 9.787 1.00 29.12 439 ARG A O 1
ATOM 3514 N N . HIS A 1 440 ? -0.320 -24.535 10.955 1.00 31.20 440 HIS A N 1
ATOM 3515 C CA . HIS A 1 440 ? -0.939 -23.851 9.826 1.00 31.20 440 HIS A CA 1
ATOM 3516 C C . HIS A 1 440 ? 0.193 -23.156 9.081 1.00 31.20 440 HIS A C 1
ATOM 3518 O O . HIS A 1 440 ? 0.566 -22.021 9.382 1.00 31.20 440 HIS A O 1
ATOM 3524 N N . THR A 1 441 ? 0.797 -23.908 8.160 1.00 26.05 441 THR A N 1
ATOM 3525 C CA . THR A 1 441 ? 1.677 -23.400 7.119 1.00 26.05 441 THR A CA 1
ATOM 3526 C C . THR A 1 441 ? 0.981 -22.214 6.461 1.00 26.05 441 THR A C 1
ATOM 3528 O O . THR A 1 441 ? 0.122 -22.343 5.596 1.00 26.05 441 THR A O 1
ATOM 3531 N N . CYS A 1 442 ? 1.357 -21.008 6.875 1.00 25.89 442 CYS A N 1
ATOM 3532 C CA . CYS A 1 442 ? 1.399 -19.910 5.932 1.00 25.89 442 CYS A CA 1
ATOM 3533 C C . CYS A 1 442 ? 2.615 -20.212 5.070 1.00 25.89 442 CYS A C 1
ATOM 3535 O O . CYS A 1 442 ? 3.727 -19.787 5.376 1.00 25.89 442 CYS A O 1
ATOM 3537 N N . ASP A 1 443 ? 2.389 -21.063 4.075 1.00 24.31 443 ASP A N 1
ATOM 3538 C CA . ASP A 1 443 ? 3.306 -21.299 2.983 1.00 24.31 443 ASP A CA 1
ATOM 3539 C C . ASP A 1 443 ? 3.744 -19.936 2.438 1.00 24.31 443 ASP A C 1
ATOM 3541 O O . ASP A 1 443 ? 3.003 -19.249 1.740 1.00 24.31 443 ASP A O 1
ATOM 3545 N N . ILE A 1 444 ? 4.998 -19.573 2.712 1.00 27.53 444 ILE A N 1
ATOM 3546 C CA . ILE A 1 444 ? 5.769 -18.595 1.926 1.00 27.53 444 ILE A CA 1
ATOM 3547 C C . ILE A 1 444 ? 6.091 -19.192 0.524 1.00 27.53 444 ILE A C 1
ATOM 3549 O O . ILE A 1 444 ? 6.880 -18.666 -0.249 1.00 27.53 444 ILE A O 1
ATOM 3553 N N . THR A 1 445 ? 5.425 -20.288 0.159 1.00 24.42 445 THR A N 1
ATOM 3554 C CA . THR A 1 445 ? 5.527 -21.054 -1.084 1.00 24.42 445 THR A CA 1
ATOM 3555 C C . THR A 1 445 ? 4.260 -21.010 -1.950 1.00 24.42 445 THR A C 1
ATOM 3557 O O . THR A 1 445 ? 4.215 -21.701 -2.960 1.00 24.42 445 THR A O 1
ATOM 3560 N N . GLN A 1 446 ? 3.264 -20.167 -1.650 1.00 24.88 446 GLN A N 1
ATOM 3561 C CA . GLN A 1 446 ? 2.166 -19.873 -2.589 1.00 24.88 446 GLN A CA 1
ATOM 3562 C C . GLN A 1 446 ? 2.436 -18.592 -3.398 1.00 24.88 446 GLN A C 1
ATOM 3564 O O . GLN A 1 446 ? 1.735 -17.593 -3.280 1.00 24.88 446 GLN A O 1
ATOM 3569 N N . ILE A 1 447 ? 3.470 -18.635 -4.241 1.00 28.98 447 ILE A N 1
ATOM 3570 C CA . ILE A 1 447 ? 3.317 -18.133 -5.613 1.00 28.98 447 ILE A CA 1
ATOM 3571 C C . ILE A 1 447 ? 2.505 -19.223 -6.305 1.00 28.98 447 ILE A C 1
ATOM 3573 O O . ILE A 1 447 ? 2.844 -20.393 -6.127 1.00 28.98 447 ILE A O 1
ATOM 3577 N N . ASP A 1 448 ? 1.429 -18.864 -7.009 1.00 25.27 448 ASP A N 1
ATOM 3578 C CA . ASP A 1 448 ? 0.536 -19.813 -7.676 1.00 25.27 448 ASP A CA 1
ATOM 3579 C C . ASP A 1 448 ? 1.310 -20.994 -8.277 1.00 25.27 448 ASP A C 1
ATOM 3581 O O . ASP A 1 448 ? 2.022 -20.879 -9.279 1.00 25.27 448 ASP A O 1
ATOM 3585 N N . GLN A 1 449 ? 1.118 -22.157 -7.651 1.00 25.77 449 GLN A N 1
ATOM 3586 C CA . GLN A 1 449 ? 1.174 -23.423 -8.346 1.00 25.77 449 GLN A CA 1
ATOM 3587 C C . GLN A 1 449 ? 0.171 -23.322 -9.498 1.00 25.77 449 GLN A C 1
ATOM 3589 O O . GLN A 1 449 ? -1.011 -23.634 -9.360 1.00 25.77 449 GLN A O 1
ATOM 3594 N N . VAL A 1 450 ? 0.662 -22.957 -10.679 1.00 27.09 450 VAL A N 1
ATOM 3595 C CA . VAL A 1 450 ? 0.189 -23.609 -11.895 1.00 27.09 450 VAL A CA 1
ATOM 3596 C C . 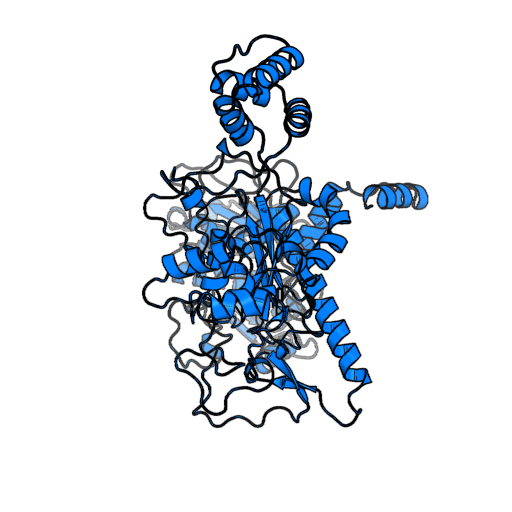VAL A 1 450 ? 0.508 -25.087 -11.686 1.00 27.09 450 VAL A C 1
ATOM 3598 O O . VAL A 1 450 ? 1.653 -25.492 -11.847 1.00 27.09 450 VAL A O 1
ATOM 3601 N N . HIS A 1 451 ? -0.477 -25.829 -11.170 1.00 25.59 451 HIS A N 1
ATOM 3602 C CA . HIS A 1 451 ? -0.516 -27.284 -10.990 1.00 25.59 451 HIS A CA 1
ATOM 3603 C C . HIS A 1 451 ? 0.866 -27.969 -11.051 1.00 25.59 451 HIS A C 1
ATOM 3605 O O . HIS A 1 451 ? 1.260 -28.515 -12.079 1.00 25.59 451 HIS A O 1
ATOM 3611 N N . CYS A 1 452 ? 1.610 -27.940 -9.944 1.00 23.20 452 CYS A N 1
ATOM 3612 C CA . CYS A 1 452 ? 2.783 -28.792 -9.762 1.00 23.20 452 CYS A CA 1
ATOM 3613 C C . CYS A 1 452 ? 2.412 -29.886 -8.750 1.00 23.20 452 CYS A C 1
ATOM 3615 O O . CYS A 1 452 ? 1.985 -29.543 -7.644 1.00 23.20 452 CYS A O 1
ATOM 3617 N N . PRO A 1 453 ? 2.520 -31.181 -9.101 1.00 24.34 453 PRO A N 1
ATOM 3618 C CA . PRO A 1 453 ? 2.211 -32.272 -8.187 1.00 24.34 453 PRO A CA 1
ATOM 3619 C C . PRO A 1 453 ? 3.118 -32.185 -6.960 1.00 24.34 453 PRO A C 1
ATOM 3621 O O . PRO A 1 453 ? 4.330 -32.010 -7.072 1.00 24.34 453 PRO A O 1
ATOM 3624 N N . SER A 1 454 ? 2.529 -32.294 -5.776 1.00 30.78 454 SER A N 1
ATOM 3625 C CA . SER A 1 454 ? 3.268 -32.385 -4.526 1.00 30.78 454 SER A CA 1
ATOM 3626 C C . SER A 1 454 ? 4.131 -33.655 -4.488 1.00 30.78 454 SER A C 1
ATOM 3628 O O . SER A 1 454 ? 3.696 -34.729 -4.893 1.00 30.78 454 SER A O 1
ATOM 3630 N N . GLN A 1 455 ? 5.339 -33.508 -3.929 1.00 34.53 455 GLN A N 1
ATOM 3631 C CA . GLN A 1 455 ? 6.335 -34.557 -3.647 1.00 34.53 455 GLN A CA 1
ATOM 3632 C C . GLN A 1 455 ? 7.147 -35.091 -4.845 1.00 34.53 455 GLN A C 1
ATOM 3634 O O . GLN A 1 455 ? 7.267 -36.296 -5.049 1.00 34.53 455 GLN A O 1
ATOM 3639 N N . GLY A 1 456 ? 7.806 -34.196 -5.581 1.00 29.56 456 GLY A N 1
ATOM 3640 C CA . GLY A 1 456 ? 8.989 -34.533 -6.381 1.00 29.56 456 GLY A CA 1
ATOM 3641 C C . GLY A 1 456 ? 10.274 -34.163 -5.635 1.00 29.56 456 GLY A C 1
ATOM 3642 O O . GLY A 1 456 ? 10.322 -33.142 -4.951 1.00 29.56 456 GLY A O 1
ATOM 3643 N N . SER A 1 457 ? 11.325 -34.981 -5.728 1.00 36.38 457 SER A N 1
ATOM 3644 C CA . SER A 1 457 ? 12.658 -34.630 -5.216 1.00 36.38 457 SER A CA 1
ATOM 3645 C C . SER A 1 457 ? 13.179 -33.339 -5.875 1.00 36.38 457 SER A C 1
ATOM 3647 O O . SER A 1 457 ? 12.640 -32.898 -6.882 1.00 36.38 457 SER A O 1
ATOM 3649 N N . VAL A 1 458 ? 14.263 -32.740 -5.365 1.00 42.19 458 VAL A N 1
ATOM 3650 C CA . VAL A 1 458 ? 14.933 -31.535 -5.927 1.00 42.19 458 VAL A CA 1
ATOM 3651 C C . VAL A 1 458 ? 15.224 -31.634 -7.445 1.00 42.19 458 VAL A C 1
ATOM 3653 O O . VAL A 1 458 ? 15.381 -30.617 -8.114 1.00 42.19 458 VAL A O 1
ATOM 3656 N N . ILE A 1 459 ? 15.211 -32.849 -8.004 1.00 45.00 459 ILE A N 1
ATOM 3657 C CA . ILE A 1 459 ? 15.310 -33.172 -9.437 1.00 45.00 459 ILE A CA 1
ATOM 3658 C C . ILE A 1 459 ? 14.096 -32.653 -10.244 1.00 45.00 459 ILE A C 1
ATOM 3660 O O . ILE A 1 459 ? 14.202 -32.434 -11.447 1.00 45.00 459 ILE A O 1
ATOM 3664 N N . ASP A 1 460 ? 12.947 -32.422 -9.605 1.00 47.16 460 ASP A N 1
ATOM 3665 C CA . ASP A 1 460 ? 11.709 -32.015 -10.273 1.00 47.16 460 ASP A CA 1
ATOM 3666 C C . ASP A 1 460 ? 11.702 -30.513 -10.619 1.00 47.16 460 ASP A C 1
ATOM 3668 O O . ASP A 1 460 ? 11.155 -30.129 -11.643 1.00 47.16 460 ASP A O 1
ATOM 3672 N N . MET A 1 461 ? 12.377 -29.637 -9.860 1.00 44.44 461 MET A N 1
ATOM 3673 C CA . MET A 1 461 ? 12.372 -28.182 -10.135 1.00 44.44 461 MET A CA 1
ATOM 3674 C C . MET A 1 461 ? 13.269 -27.749 -11.306 1.00 44.44 461 MET A C 1
ATOM 3676 O O . MET A 1 461 ? 12.988 -26.738 -11.942 1.00 44.44 461 MET A O 1
ATOM 3680 N N . THR A 1 462 ? 14.326 -28.502 -11.620 1.00 52.94 462 THR A N 1
ATOM 3681 C CA . THR A 1 462 ? 15.190 -28.253 -12.792 1.00 52.94 462 THR A CA 1
ATOM 3682 C C . THR A 1 462 ? 14.713 -28.985 -14.048 1.00 52.94 462 THR A C 1
ATOM 3684 O O . THR A 1 462 ? 15.349 -28.895 -15.099 1.00 52.94 462 THR A O 1
ATOM 3687 N N . ALA A 1 463 ? 13.591 -29.710 -13.970 1.00 66.12 463 ALA A N 1
ATOM 3688 C CA . ALA A 1 463 ? 12.972 -30.319 -15.135 1.00 66.12 463 ALA A CA 1
ATOM 3689 C C . ALA A 1 463 ? 12.442 -29.224 -16.074 1.00 66.12 463 ALA A C 1
ATOM 3691 O O . ALA A 1 463 ? 11.707 -28.337 -15.645 1.00 66.12 463 ALA A O 1
ATOM 3692 N N . LEU A 1 464 ? 12.755 -29.321 -17.371 1.00 65.06 464 LEU A N 1
ATOM 3693 C CA . LEU A 1 464 ? 12.401 -28.309 -18.383 1.00 65.06 464 LEU A CA 1
ATOM 3694 C C . LEU A 1 464 ? 10.908 -27.921 -18.371 1.00 65.06 464 LEU A C 1
ATOM 3696 O O . LEU A 1 464 ? 10.570 -26.760 -18.569 1.00 65.06 464 LEU A O 1
ATOM 3700 N N . ARG A 1 465 ? 10.015 -28.872 -18.059 1.00 64.19 465 ARG A N 1
ATOM 3701 C CA . ARG A 1 465 ? 8.556 -28.664 -17.940 1.00 64.19 465 ARG A CA 1
ATOM 3702 C C . ARG A 1 465 ? 8.130 -27.683 -16.844 1.00 64.19 465 ARG A C 1
ATOM 3704 O O . ARG A 1 465 ? 7.045 -27.120 -16.932 1.00 64.19 465 ARG A O 1
ATOM 3711 N N . ASN A 1 466 ? 8.970 -27.493 -15.832 1.00 63.88 466 ASN A N 1
ATOM 3712 C CA . ASN A 1 466 ? 8.678 -26.667 -14.664 1.00 63.88 466 ASN A CA 1
ATOM 3713 C C . ASN A 1 466 ? 9.330 -25.277 -14.761 1.00 63.88 466 ASN A C 1
ATOM 3715 O O . ASN A 1 466 ? 9.107 -24.431 -13.898 1.00 63.88 466 ASN A O 1
ATOM 3719 N N . VAL A 1 467 ? 10.093 -25.011 -15.830 1.00 62.38 467 VAL A N 1
ATOM 3720 C CA . VAL A 1 467 ? 10.706 -23.704 -16.088 1.00 62.38 467 VAL A CA 1
ATOM 3721 C C . VAL A 1 467 ? 9.639 -22.719 -16.581 1.00 62.38 467 VAL A C 1
ATOM 3723 O O . VAL A 1 467 ? 8.969 -22.947 -17.593 1.00 62.38 467 VAL A O 1
ATOM 3726 N N . GLN A 1 468 ? 9.477 -21.605 -15.864 1.00 55.00 468 GLN A N 1
ATOM 3727 C CA . GLN A 1 468 ? 8.547 -20.527 -16.207 1.00 55.00 468 GLN A CA 1
ATOM 3728 C C . GLN A 1 468 ? 9.299 -19.206 -16.441 1.00 55.00 468 GLN A C 1
ATOM 3730 O O . GLN A 1 468 ? 10.304 -18.958 -15.776 1.00 55.00 468 GLN A O 1
ATOM 3735 N N . PRO A 1 469 ? 8.809 -18.336 -17.344 1.00 50.44 469 PRO A N 1
ATOM 3736 C CA . PRO A 1 469 ? 9.338 -16.992 -17.554 1.00 50.44 469 PRO A CA 1
ATOM 3737 C C . PRO A 1 469 ? 8.900 -16.080 -16.403 1.00 50.44 469 PRO A C 1
ATOM 3739 O O . PRO A 1 469 ? 8.005 -15.248 -16.526 1.00 50.44 469 PRO A O 1
ATOM 3742 N N . ASN A 1 470 ? 9.450 -16.311 -15.213 1.00 47.38 470 ASN A N 1
ATOM 3743 C CA . ASN A 1 470 ? 9.203 -15.471 -14.052 1.00 47.38 470 ASN A CA 1
ATOM 3744 C C . ASN A 1 470 ? 10.516 -15.180 -13.325 1.00 47.38 470 ASN A C 1
ATOM 3746 O O . ASN A 1 470 ? 11.454 -15.978 -13.334 1.00 47.38 470 ASN A O 1
ATOM 3750 N N . ARG A 1 471 ? 10.588 -14.022 -12.661 1.00 43.38 471 ARG A N 1
ATOM 3751 C CA . ARG A 1 471 ? 11.789 -13.593 -11.927 1.00 43.38 471 ARG A CA 1
ATOM 3752 C C . ARG A 1 471 ? 12.162 -14.567 -10.798 1.00 43.38 471 ARG A C 1
ATOM 3754 O O . ARG A 1 471 ? 13.331 -14.639 -10.428 1.00 43.38 471 ARG A O 1
ATOM 3761 N N . ALA A 1 472 ? 11.199 -15.331 -10.274 1.00 44.75 472 ALA A N 1
ATOM 3762 C CA . ALA A 1 472 ? 11.431 -16.312 -9.217 1.00 44.75 472 ALA A CA 1
ATOM 3763 C C . ALA A 1 472 ? 12.313 -17.488 -9.682 1.00 44.75 472 ALA A C 1
ATOM 3765 O O . ALA A 1 472 ? 13.128 -17.963 -8.895 1.00 44.75 472 ALA A O 1
ATOM 3766 N N . CYS A 1 473 ? 12.239 -17.892 -10.956 1.00 44.12 473 CYS A N 1
ATOM 3767 C CA . CYS A 1 473 ? 13.104 -18.927 -11.534 1.00 44.12 473 CYS A CA 1
ATOM 3768 C C . CYS A 1 473 ? 14.585 -18.504 -11.599 1.00 44.12 473 CYS A C 1
ATOM 3770 O O . CYS A 1 473 ? 15.463 -19.345 -11.436 1.00 44.12 473 CYS A O 1
ATOM 3772 N N . TRP A 1 474 ? 14.869 -17.210 -11.781 1.00 45.47 474 TRP A N 1
ATOM 3773 C CA . TRP A 1 474 ? 16.234 -16.662 -11.890 1.00 45.47 474 TRP A CA 1
ATOM 3774 C C . TRP A 1 474 ? 16.855 -16.266 -10.545 1.00 45.47 474 TRP A C 1
ATOM 3776 O O . TRP A 1 474 ? 18.066 -16.099 -10.438 1.00 45.47 474 TRP A O 1
ATOM 3786 N N . MET A 1 475 ? 16.017 -16.079 -9.524 1.00 45.56 475 MET A N 1
ATOM 3787 C CA . MET A 1 475 ? 16.403 -15.562 -8.207 1.00 45.56 475 MET A CA 1
ATOM 3788 C C . MET A 1 475 ? 16.340 -16.631 -7.108 1.00 45.56 475 MET A C 1
ATOM 3790 O O . MET A 1 475 ? 16.481 -16.300 -5.928 1.00 45.56 475 MET A O 1
ATOM 3794 N N . HIS A 1 476 ? 16.102 -17.899 -7.464 1.00 53.16 476 HIS A N 1
ATOM 3795 C CA . HIS A 1 476 ? 16.038 -18.972 -6.481 1.00 53.16 476 HIS A CA 1
ATOM 3796 C C . HIS A 1 476 ? 17.432 -19.205 -5.875 1.00 53.16 476 HIS A C 1
ATOM 3798 O O . HIS A 1 476 ? 18.391 -19.423 -6.621 1.00 53.16 476 HIS A O 1
ATOM 3804 N N . PRO A 1 477 ? 17.583 -19.181 -4.538 1.00 54.28 477 PRO A N 1
ATOM 3805 C CA . PRO A 1 477 ? 18.851 -19.528 -3.914 1.00 54.28 477 PRO A CA 1
ATOM 3806 C C . PRO A 1 477 ? 19.231 -20.965 -4.288 1.00 54.28 477 PRO A C 1
ATOM 3808 O O . PRO A 1 477 ? 18.400 -21.876 -4.214 1.00 54.28 477 PRO A O 1
ATOM 3811 N N . GLN A 1 478 ? 20.479 -21.150 -4.719 1.00 62.44 478 GLN A N 1
ATOM 3812 C CA . GLN A 1 478 ? 21.024 -22.456 -5.084 1.00 62.44 478 GLN A CA 1
ATOM 3813 C C . GLN A 1 478 ? 21.094 -23.350 -3.838 1.00 62.44 478 GLN A C 1
ATOM 3815 O O . GLN A 1 478 ? 21.458 -22.894 -2.751 1.00 62.44 478 GLN A O 1
ATOM 3820 N N . SER A 1 479 ? 20.751 -24.630 -3.980 1.00 70.12 479 SER A N 1
ATOM 3821 C CA . SER A 1 479 ? 20.933 -25.599 -2.898 1.00 70.12 479 SER A CA 1
ATOM 3822 C C . SER A 1 479 ? 22.419 -25.879 -2.663 1.00 70.12 479 SER A C 1
ATOM 3824 O O . SER A 1 479 ? 23.248 -25.727 -3.562 1.00 70.12 479 SER A O 1
ATOM 3826 N N . SER A 1 480 ? 22.768 -26.368 -1.472 1.00 71.12 480 SER A N 1
ATOM 3827 C CA . SER A 1 480 ? 24.148 -26.752 -1.151 1.00 71.12 480 SER A CA 1
ATOM 3828 C C . SER A 1 480 ? 24.732 -27.786 -2.124 1.00 71.12 480 SER A C 1
ATOM 3830 O O . SER A 1 480 ? 25.939 -27.799 -2.349 1.00 71.12 480 SER A O 1
ATOM 3832 N N . ASP A 1 481 ? 23.897 -28.645 -2.713 1.00 71.94 481 ASP A N 1
ATOM 3833 C CA . ASP A 1 481 ? 24.339 -29.637 -3.697 1.00 71.94 481 ASP A CA 1
ATOM 3834 C C . ASP A 1 481 ? 24.547 -29.016 -5.083 1.00 71.94 481 ASP A C 1
ATOM 3836 O O . ASP A 1 481 ? 25.527 -29.337 -5.752 1.00 71.94 481 ASP A O 1
ATOM 3840 N N . GLN A 1 482 ? 23.692 -28.071 -5.490 1.00 70.94 482 GLN A N 1
ATOM 3841 C CA . GLN A 1 482 ? 23.881 -27.303 -6.726 1.00 70.94 482 GLN A CA 1
ATOM 3842 C C . GLN A 1 482 ? 25.165 -26.475 -6.673 1.00 70.94 482 GLN A C 1
ATOM 3844 O O . GLN A 1 482 ? 25.924 -26.479 -7.639 1.00 70.94 482 GLN A O 1
ATOM 3849 N N . ILE A 1 483 ? 25.445 -25.836 -5.533 1.00 76.25 483 ILE A N 1
ATOM 3850 C CA . ILE A 1 483 ? 26.687 -25.082 -5.318 1.00 76.25 483 ILE A CA 1
ATOM 3851 C C . ILE A 1 483 ? 27.899 -26.001 -5.511 1.00 76.25 483 ILE A C 1
ATOM 3853 O O . ILE A 1 483 ? 28.777 -25.681 -6.304 1.00 76.25 483 ILE A O 1
ATOM 3857 N N . LYS A 1 484 ? 27.910 -27.195 -4.902 1.00 80.19 484 LYS A N 1
ATOM 3858 C CA . LYS A 1 484 ? 29.004 -28.169 -5.089 1.00 80.19 484 LYS A CA 1
ATOM 3859 C C . LYS A 1 484 ? 29.152 -28.634 -6.538 1.00 80.19 484 LYS A C 1
ATOM 3861 O O . LYS A 1 484 ? 30.270 -28.823 -7.013 1.00 80.19 484 LYS A O 1
ATOM 3866 N N . MET A 1 485 ? 28.039 -28.858 -7.242 1.00 80.06 485 MET A N 1
ATOM 3867 C CA . MET A 1 485 ? 28.067 -29.251 -8.654 1.00 80.06 485 MET A CA 1
ATOM 3868 C C . MET A 1 485 ? 28.669 -28.148 -9.527 1.00 80.06 485 MET A C 1
ATOM 3870 O O . MET A 1 485 ? 29.506 -28.444 -10.378 1.00 80.06 485 MET A O 1
ATOM 3874 N N . ILE A 1 486 ? 28.281 -26.894 -9.286 1.00 81.75 486 ILE A N 1
ATOM 3875 C CA . ILE A 1 486 ? 28.813 -25.714 -9.974 1.00 81.75 486 ILE A CA 1
ATOM 3876 C C . ILE A 1 486 ? 30.303 -25.552 -9.663 1.00 81.75 486 ILE A C 1
ATOM 3878 O O . ILE A 1 486 ? 31.108 -25.455 -10.584 1.00 81.75 486 ILE A O 1
ATOM 3882 N N . GLU A 1 487 ? 30.698 -25.605 -8.391 1.00 83.12 487 GLU A N 1
ATOM 3883 C CA . GLU A 1 487 ? 32.103 -25.513 -7.975 1.00 83.12 487 GLU A CA 1
ATOM 3884 C C . GLU A 1 487 ? 32.967 -26.595 -8.638 1.00 83.12 487 GLU A C 1
ATOM 3886 O O . GLU A 1 487 ? 34.054 -26.304 -9.133 1.00 83.12 487 GLU A O 1
ATOM 3891 N N . ASN A 1 488 ? 32.476 -27.835 -8.727 1.00 86.38 488 ASN A N 1
ATOM 3892 C CA . ASN A 1 488 ? 33.168 -28.917 -9.431 1.00 86.38 488 ASN A CA 1
ATOM 3893 C C . ASN A 1 488 ? 33.249 -28.685 -10.954 1.00 86.38 488 ASN A C 1
ATOM 3895 O O . ASN A 1 488 ? 34.276 -28.969 -11.582 1.00 86.38 488 ASN A O 1
ATOM 3899 N N . ALA A 1 489 ? 32.174 -28.178 -11.559 1.00 85.19 489 ALA A N 1
ATOM 3900 C CA . ALA A 1 489 ? 32.126 -27.881 -12.988 1.00 85.19 489 ALA A CA 1
ATOM 3901 C C . ALA A 1 489 ? 33.067 -26.730 -13.378 1.00 85.19 489 ALA A C 1
ATOM 3903 O O . ALA A 1 489 ? 33.623 -26.744 -14.473 1.00 85.19 489 ALA A O 1
ATOM 3904 N N . LEU A 1 490 ? 33.289 -25.775 -12.471 1.00 85.56 490 LEU A N 1
ATOM 3905 C CA . LEU A 1 490 ? 34.150 -24.607 -12.677 1.00 85.56 490 LEU A CA 1
ATOM 3906 C C . LEU A 1 490 ? 35.590 -24.801 -12.161 1.00 85.56 490 LEU A C 1
ATOM 3908 O O . LEU A 1 490 ? 36.415 -23.899 -12.285 1.00 85.56 490 LEU A O 1
ATOM 3912 N N . ASN A 1 491 ? 35.926 -25.962 -11.588 1.00 86.12 491 ASN A N 1
ATOM 3913 C CA . ASN A 1 491 ? 37.243 -26.206 -11.001 1.00 86.12 491 ASN A CA 1
ATOM 3914 C C . ASN A 1 491 ? 38.343 -26.369 -12.067 1.00 86.12 491 ASN A C 1
ATOM 3916 O O . ASN A 1 491 ? 38.557 -27.454 -12.605 1.00 86.12 491 ASN A O 1
ATOM 3920 N N . GLU A 1 492 ? 39.112 -25.309 -12.312 1.00 83.38 492 GLU A N 1
ATOM 3921 C CA . GLU A 1 492 ? 40.194 -25.298 -13.307 1.00 83.38 492 GLU A CA 1
ATOM 3922 C C . GLU A 1 492 ? 41.352 -26.270 -13.024 1.00 83.38 492 GLU A C 1
ATOM 3924 O O . GLU A 1 492 ? 42.151 -26.547 -13.920 1.00 83.38 492 GLU A O 1
ATOM 3929 N N . LYS A 1 493 ? 41.468 -26.790 -11.794 1.00 85.50 493 LYS A N 1
ATOM 3930 C CA . LYS A 1 493 ? 42.541 -27.724 -11.406 1.00 85.50 493 LYS A CA 1
ATOM 3931 C C . LYS A 1 493 ? 42.257 -29.167 -11.828 1.00 85.50 493 LYS A C 1
ATOM 3933 O O . LYS A 1 493 ? 43.162 -29.998 -11.800 1.00 85.50 493 LYS A O 1
ATOM 3938 N N . GLU A 1 494 ? 41.013 -29.466 -12.182 1.00 86.69 494 GLU A N 1
ATOM 3939 C CA . GLU A 1 494 ? 40.547 -30.787 -12.603 1.00 86.69 494 GLU A CA 1
ATOM 3940 C C . GLU A 1 494 ? 40.691 -30.978 -14.125 1.00 86.69 494 GLU A C 1
ATOM 3942 O O . GLU A 1 494 ? 40.940 -30.041 -14.886 1.00 86.69 494 GLU A O 1
ATOM 3947 N N . SER A 1 495 ? 40.515 -32.213 -14.609 1.00 89.81 495 SER A N 1
ATOM 3948 C CA . SER A 1 495 ? 40.679 -32.522 -16.037 1.00 89.81 495 SER A CA 1
ATOM 3949 C C . SER A 1 495 ? 39.702 -31.740 -16.921 1.00 89.81 495 SER A C 1
ATOM 3951 O O . SER A 1 495 ? 38.484 -31.846 -16.778 1.00 89.81 495 SER A O 1
ATOM 3953 N N . ARG A 1 496 ? 40.220 -31.011 -17.914 1.00 88.12 496 ARG A N 1
ATOM 3954 C CA . ARG A 1 496 ? 39.401 -30.261 -18.884 1.00 88.12 496 ARG A CA 1
ATOM 3955 C C . ARG A 1 496 ? 38.491 -31.142 -19.748 1.00 88.12 496 ARG A C 1
ATOM 3957 O O . ARG A 1 496 ? 37.444 -30.679 -20.175 1.00 88.12 496 ARG A O 1
ATOM 3964 N N . GLN A 1 497 ? 38.872 -32.397 -19.988 1.00 89.44 497 GLN A N 1
ATOM 3965 C CA . GLN A 1 497 ? 38.133 -33.335 -20.848 1.00 89.44 497 GLN A CA 1
ATOM 3966 C C . GLN A 1 497 ? 37.071 -34.142 -20.094 1.00 89.44 497 GLN A C 1
ATOM 3968 O O . GLN A 1 497 ? 36.450 -35.032 -20.667 1.00 89.44 497 GLN A O 1
ATOM 3973 N N . GLN A 1 498 ? 36.884 -33.887 -18.798 1.00 90.56 498 GLN A N 1
ATOM 3974 C CA . GLN A 1 498 ? 35.864 -34.593 -18.040 1.00 90.56 498 GLN A CA 1
ATOM 3975 C C . GLN A 1 498 ? 34.478 -34.240 -18.574 1.00 90.56 498 GLN A C 1
ATOM 3977 O O . GLN A 1 498 ? 34.107 -33.067 -18.609 1.00 90.56 498 GLN A O 1
ATOM 3982 N N . PHE A 1 499 ? 33.718 -35.277 -18.904 1.00 90.88 499 PHE A N 1
ATOM 3983 C CA . PHE A 1 499 ? 32.295 -35.195 -19.188 1.00 90.88 499 PHE A CA 1
ATOM 3984 C C . PHE A 1 499 ? 31.537 -34.630 -17.982 1.00 90.88 499 PHE A C 1
ATOM 3986 O O . PHE A 1 499 ? 31.670 -35.155 -16.872 1.00 90.88 499 PHE A O 1
ATOM 3993 N N . LEU A 1 500 ? 30.729 -33.593 -18.203 1.00 87.25 500 LEU A N 1
ATOM 3994 C CA . LEU A 1 500 ? 29.892 -32.990 -17.163 1.00 87.25 500 LEU A CA 1
ATOM 3995 C C . LEU A 1 500 ? 28.402 -33.055 -17.491 1.00 87.25 500 LEU A C 1
ATOM 3997 O O . LEU A 1 500 ? 27.597 -33.266 -16.586 1.00 87.25 500 LEU A O 1
ATOM 4001 N N . ALA A 1 501 ? 28.024 -32.885 -18.758 1.00 86.88 501 ALA A N 1
ATOM 4002 C CA . ALA A 1 501 ? 26.627 -32.916 -19.171 1.00 86.88 501 ALA A CA 1
ATOM 4003 C C . ALA A 1 501 ? 26.465 -33.304 -20.645 1.00 86.88 501 ALA A C 1
ATOM 4005 O O . ALA A 1 501 ? 27.406 -33.256 -21.435 1.00 86.88 501 ALA A O 1
ATOM 4006 N N . GLN A 1 502 ? 25.236 -33.653 -21.019 1.00 85.81 502 GLN A N 1
ATOM 4007 C CA . GLN A 1 502 ? 24.837 -33.869 -22.403 1.00 85.81 502 GLN A CA 1
ATOM 4008 C C . GLN A 1 502 ? 23.480 -33.207 -22.651 1.00 85.81 502 GLN A C 1
ATOM 4010 O O . GLN A 1 502 ? 22.540 -33.421 -21.886 1.00 85.81 502 GLN A O 1
ATOM 4015 N N . VAL A 1 503 ? 23.375 -32.426 -23.726 1.00 80.75 503 VAL A N 1
ATOM 4016 C CA . VAL A 1 503 ? 22.123 -31.799 -24.176 1.00 80.75 503 VAL A CA 1
ATOM 4017 C C . VAL A 1 503 ? 21.863 -32.237 -25.612 1.00 80.75 503 VAL A C 1
ATOM 4019 O O . VAL A 1 503 ? 22.571 -31.840 -26.538 1.00 80.75 503 VAL A O 1
ATOM 4022 N N . GLY A 1 504 ? 20.873 -33.112 -25.802 1.00 79.06 504 GLY A N 1
ATOM 4023 C CA . GLY A 1 504 ? 20.645 -33.773 -27.087 1.00 79.06 504 GLY A CA 1
ATOM 4024 C C . GLY A 1 504 ? 21.887 -34.549 -27.549 1.00 79.06 504 GLY A C 1
ATOM 4025 O O . GLY A 1 504 ? 22.374 -35.438 -26.851 1.00 79.06 504 GLY A O 1
ATOM 4026 N N . ALA A 1 505 ? 22.412 -34.204 -28.726 1.00 77.56 505 ALA A N 1
ATOM 4027 C CA . ALA A 1 505 ? 23.641 -34.791 -29.269 1.00 77.56 505 ALA A CA 1
ATOM 4028 C C . ALA A 1 505 ? 24.931 -34.096 -28.784 1.00 77.56 505 ALA A C 1
ATOM 4030 O O . ALA A 1 505 ? 26.026 -34.582 -29.061 1.00 77.56 505 ALA A O 1
ATOM 4031 N N . THR A 1 506 ? 24.821 -32.970 -28.076 1.00 82.75 506 THR A N 1
ATOM 4032 C CA . THR A 1 506 ? 25.969 -32.161 -27.657 1.00 82.75 506 THR A CA 1
ATOM 4033 C C . THR A 1 506 ? 26.516 -32.657 -26.326 1.00 82.75 506 THR A C 1
ATOM 4035 O O . THR A 1 506 ? 25.800 -32.668 -25.324 1.00 82.75 506 THR A O 1
ATOM 4038 N N . ILE A 1 507 ? 27.793 -33.036 -26.309 1.00 87.38 507 ILE A N 1
ATOM 4039 C CA . ILE A 1 507 ? 28.532 -33.392 -25.096 1.00 87.38 507 ILE A CA 1
ATOM 4040 C C . ILE A 1 507 ? 29.217 -32.136 -24.555 1.00 87.38 507 ILE A C 1
ATOM 4042 O O . ILE A 1 507 ? 29.914 -31.459 -25.305 1.00 87.38 507 ILE A O 1
ATOM 4046 N N . LEU A 1 508 ? 29.026 -31.852 -23.267 1.00 89.19 508 LEU A N 1
ATOM 4047 C CA . LEU A 1 508 ? 29.642 -30.731 -22.566 1.00 89.19 508 LEU A CA 1
ATOM 4048 C C . LEU A 1 508 ? 30.681 -31.241 -21.569 1.00 89.19 508 LEU A C 1
ATOM 4050 O O . LEU A 1 508 ? 30.372 -31.997 -20.637 1.00 89.19 508 LEU A O 1
ATOM 4054 N N . ASN A 1 509 ? 31.910 -30.786 -21.759 1.00 90.94 509 ASN A N 1
ATOM 4055 C CA . ASN A 1 509 ? 33.044 -31.092 -20.906 1.00 90.94 509 ASN A CA 1
ATOM 4056 C C . ASN A 1 509 ? 33.353 -29.924 -19.969 1.00 90.94 509 ASN A C 1
ATOM 4058 O O . ASN A 1 509 ? 32.876 -28.800 -20.138 1.00 90.94 509 ASN A O 1
ATOM 4062 N N . ARG A 1 510 ? 34.227 -30.165 -18.990 1.00 89.94 510 ARG A N 1
ATOM 4063 C CA . ARG A 1 510 ? 34.699 -29.112 -18.084 1.00 89.94 510 ARG A CA 1
ATOM 4064 C C . ARG A 1 510 ? 35.307 -27.909 -18.812 1.00 89.94 510 ARG A C 1
ATOM 4066 O O . ARG A 1 510 ? 35.117 -26.784 -18.361 1.00 89.94 510 ARG A O 1
ATOM 4073 N N . SER A 1 511 ? 36.001 -28.120 -19.932 1.00 86.88 511 SER A N 1
ATOM 4074 C CA . SER A 1 511 ? 36.520 -27.030 -20.772 1.00 86.88 511 SER A CA 1
ATOM 4075 C C . SER A 1 511 ? 35.457 -26.007 -21.163 1.00 86.88 511 SER A C 1
ATOM 4077 O O . SER A 1 511 ? 35.770 -24.822 -21.240 1.00 86.88 511 SER A O 1
ATOM 4079 N N . ASP A 1 512 ? 34.224 -26.462 -21.370 1.00 86.69 512 ASP A N 1
ATOM 4080 C CA . ASP A 1 512 ? 33.124 -25.639 -21.858 1.00 86.69 512 ASP A CA 1
ATOM 4081 C C . ASP A 1 512 ? 32.502 -24.881 -20.677 1.00 86.69 512 ASP A C 1
ATOM 4083 O O . ASP A 1 512 ? 32.275 -23.675 -20.753 1.00 86.69 512 ASP A O 1
ATOM 4087 N N . PHE A 1 513 ? 32.333 -25.556 -19.532 1.00 84.81 513 PHE A N 1
ATOM 4088 C CA . PHE A 1 513 ? 31.789 -24.962 -18.307 1.00 84.81 513 PHE A CA 1
ATOM 4089 C C . PHE A 1 513 ? 32.704 -23.916 -17.663 1.00 84.81 513 PHE A C 1
ATOM 4091 O O . PHE A 1 513 ? 32.196 -22.912 -17.176 1.00 84.81 513 PHE A O 1
ATOM 4098 N N . ILE A 1 514 ? 34.031 -24.090 -17.690 1.00 82.12 514 ILE A N 1
ATOM 4099 C CA . ILE A 1 514 ? 34.980 -23.106 -17.127 1.00 82.12 514 ILE A CA 1
ATOM 4100 C C . ILE A 1 514 ? 34.798 -21.715 -17.765 1.00 82.12 514 ILE A C 1
ATOM 4102 O O . ILE A 1 514 ? 35.044 -20.700 -17.112 1.00 82.12 514 ILE A O 1
ATOM 4106 N N . THR A 1 515 ? 34.298 -21.635 -19.006 1.00 77.75 515 THR A N 1
ATOM 4107 C CA . THR A 1 515 ? 34.008 -20.346 -19.660 1.00 77.75 515 THR A CA 1
ATOM 4108 C C . THR A 1 515 ? 32.905 -19.529 -18.974 1.00 77.75 515 THR A C 1
ATOM 4110 O O . THR A 1 515 ? 32.806 -18.333 -19.218 1.00 77.75 515 THR A O 1
ATOM 4113 N N . LEU A 1 516 ? 32.142 -20.132 -18.056 1.00 73.25 516 LEU A N 1
ATOM 4114 C CA . LEU A 1 516 ? 31.109 -19.480 -17.243 1.00 73.25 516 LEU A CA 1
ATOM 4115 C C . LEU A 1 516 ? 31.626 -18.930 -15.894 1.00 73.25 516 LEU A C 1
ATOM 4117 O O . LEU A 1 516 ? 30.868 -18.305 -15.159 1.00 73.25 516 LEU A O 1
ATOM 4121 N N . GLY A 1 517 ? 32.877 -19.214 -15.508 1.00 60.16 517 GLY A N 1
ATOM 4122 C CA . GLY A 1 517 ? 33.407 -18.930 -14.161 1.00 60.16 517 GLY A CA 1
ATOM 4123 C C . GLY A 1 517 ? 34.314 -17.697 -14.032 1.00 60.16 517 GLY A C 1
ATOM 4124 O O . GLY A 1 517 ? 34.752 -17.377 -12.932 1.00 60.16 517 GLY A O 1
ATOM 4125 N N . HIS A 1 518 ? 34.630 -17.015 -15.134 1.00 56.75 518 HIS A N 1
ATOM 4126 C CA . HIS A 1 518 ? 35.575 -15.890 -15.200 1.00 56.75 518 HIS A CA 1
ATOM 4127 C C . HIS A 1 518 ? 35.071 -14.841 -16.216 1.00 56.75 518 HIS A C 1
ATOM 4129 O O . HIS A 1 518 ? 34.120 -15.135 -16.937 1.00 56.75 518 HIS A O 1
ATOM 4135 N N . PRO A 1 519 ? 35.680 -13.639 -16.350 1.00 56.44 519 PRO A N 1
ATOM 4136 C CA . PRO A 1 519 ? 35.367 -12.672 -17.416 1.00 56.44 519 PRO A CA 1
ATOM 4137 C C . PRO A 1 519 ? 35.870 -13.147 -18.792 1.00 56.44 519 PRO A C 1
ATOM 4139 O O . PRO A 1 519 ? 36.505 -12.399 -19.531 1.00 56.44 519 PRO A O 1
ATOM 4142 N N . ASN A 1 520 ? 35.621 -14.417 -19.101 1.00 58.12 520 ASN A N 1
ATOM 4143 C CA . ASN A 1 520 ? 35.885 -15.061 -20.369 1.00 58.12 520 ASN A CA 1
ATOM 4144 C C . ASN A 1 520 ? 34.605 -15.038 -21.207 1.00 58.12 520 ASN A C 1
ATOM 4146 O O . ASN A 1 520 ? 33.492 -15.022 -20.679 1.00 58.12 520 ASN A O 1
ATOM 4150 N N . ASP A 1 521 ? 34.772 -15.059 -22.522 1.00 66.12 521 ASP A N 1
ATOM 4151 C CA . ASP A 1 521 ? 33.646 -15.183 -23.434 1.00 66.12 521 ASP A CA 1
ATOM 4152 C C . ASP A 1 521 ? 33.054 -16.595 -23.346 1.00 66.12 521 ASP A C 1
ATOM 4154 O O . ASP A 1 521 ? 33.783 -17.590 -23.348 1.00 66.12 521 ASP A O 1
ATOM 4158 N N . VAL A 1 522 ? 31.722 -16.674 -23.281 1.00 72.88 522 VAL A N 1
ATOM 4159 C CA . VAL A 1 522 ? 30.983 -17.944 -23.300 1.00 72.88 522 VAL A CA 1
ATOM 4160 C C . VAL A 1 522 ? 31.367 -18.730 -24.555 1.00 72.88 522 VAL A C 1
ATOM 4162 O O . VAL A 1 522 ? 31.413 -18.174 -25.651 1.00 72.88 522 VAL A O 1
ATOM 4165 N N . GLU A 1 523 ? 31.635 -20.025 -24.430 1.00 81.75 523 GLU A N 1
ATOM 4166 C CA . GLU A 1 523 ? 31.981 -20.856 -25.586 1.00 81.75 523 GLU A CA 1
ATOM 4167 C C . GLU A 1 523 ? 30.735 -21.203 -26.442 1.00 81.75 523 GLU A C 1
ATOM 4169 O O . GLU A 1 523 ? 29.599 -21.263 -25.961 1.00 81.75 523 GLU A O 1
ATOM 4174 N N . GLY A 1 524 ? 30.912 -21.394 -27.753 1.00 81.75 524 GLY A N 1
ATOM 4175 C CA . GLY A 1 524 ? 29.802 -21.610 -28.688 1.00 81.75 524 GLY A CA 1
ATOM 4176 C C . GLY A 1 524 ? 29.000 -22.896 -28.447 1.00 81.75 524 GLY A C 1
ATOM 4177 O O . GLY A 1 524 ? 27.792 -22.904 -28.686 1.00 81.75 524 GLY A O 1
ATOM 4178 N N . THR A 1 525 ? 29.628 -23.962 -27.950 1.00 85.38 525 THR A N 1
ATOM 4179 C CA . THR A 1 525 ? 29.015 -25.263 -27.633 1.00 85.38 525 THR A CA 1
ATOM 4180 C C . THR A 1 525 ? 28.046 -25.112 -26.476 1.00 85.38 525 THR A C 1
ATOM 4182 O O . THR A 1 525 ? 26.905 -25.570 -26.574 1.00 85.38 525 THR A O 1
ATOM 4185 N N . ILE A 1 526 ? 28.459 -24.426 -25.406 1.00 83.56 526 ILE A N 1
ATOM 4186 C CA . ILE A 1 526 ? 27.593 -24.212 -24.244 1.00 83.56 526 ILE A CA 1
ATOM 4187 C C . ILE A 1 526 ? 26.441 -23.256 -24.575 1.00 83.56 526 ILE A C 1
ATOM 4189 O O . ILE A 1 526 ? 25.305 -23.515 -24.183 1.00 83.56 526 ILE A O 1
ATOM 4193 N N . LEU A 1 527 ? 26.679 -22.230 -25.404 1.00 82.94 527 LEU A N 1
ATOM 4194 C CA . LEU A 1 527 ? 25.607 -21.379 -25.927 1.00 82.94 527 LEU A CA 1
ATOM 4195 C C . LEU A 1 527 ? 24.588 -22.184 -26.749 1.00 82.94 527 LEU A C 1
ATOM 4197 O O . LEU A 1 527 ? 23.381 -22.055 -26.541 1.00 82.94 527 LEU A O 1
ATOM 4201 N N . ASN A 1 528 ? 25.058 -23.026 -27.671 1.00 86.06 528 ASN A N 1
ATOM 4202 C CA . ASN A 1 528 ? 24.187 -23.871 -28.490 1.00 86.06 528 ASN A CA 1
ATOM 4203 C C . ASN A 1 528 ? 23.392 -24.869 -27.634 1.00 86.06 528 ASN A C 1
ATOM 4205 O O . ASN A 1 528 ? 22.221 -25.120 -27.919 1.00 86.06 528 ASN A O 1
ATOM 4209 N N . ALA A 1 529 ? 23.993 -25.408 -26.568 1.00 85.06 529 ALA A N 1
ATOM 4210 C CA . ALA A 1 529 ? 23.301 -26.268 -25.613 1.00 85.06 529 ALA A CA 1
ATOM 4211 C C . ALA A 1 529 ? 22.182 -25.514 -24.873 1.00 85.06 529 ALA A C 1
ATOM 4213 O O . ALA A 1 529 ? 21.057 -26.011 -24.804 1.00 85.06 529 ALA A O 1
ATOM 4214 N N . CYS A 1 530 ? 22.437 -24.283 -24.416 1.00 82.56 530 CYS A N 1
ATOM 4215 C CA . CYS A 1 530 ? 21.406 -23.425 -23.824 1.00 82.56 530 CYS A CA 1
ATOM 4216 C C . CYS A 1 530 ? 20.257 -23.144 -24.806 1.00 82.56 530 CYS A C 1
ATOM 4218 O O . CYS A 1 530 ? 19.089 -23.269 -24.443 1.00 82.56 530 CYS A O 1
ATOM 4220 N N . LEU A 1 531 ? 20.560 -22.824 -26.068 1.00 84.50 531 LEU A N 1
ATOM 4221 C CA . LEU A 1 531 ? 19.538 -22.593 -27.098 1.00 84.50 531 LEU A CA 1
ATOM 4222 C C . LEU A 1 531 ? 18.719 -23.850 -27.420 1.00 84.50 531 LEU A C 1
ATOM 4224 O O . LEU A 1 531 ? 17.530 -23.742 -27.724 1.00 84.50 531 LEU A O 1
ATOM 4228 N N . SER A 1 532 ? 19.324 -25.037 -27.324 1.00 85.06 532 SER A N 1
ATOM 4229 C CA . SER A 1 532 ? 18.589 -26.300 -27.422 1.00 85.06 532 SER A CA 1
ATOM 4230 C C . SER A 1 532 ? 17.602 -26.453 -26.266 1.00 85.06 532 SER A C 1
ATOM 4232 O O . SER A 1 532 ? 16.453 -26.800 -26.508 1.00 85.06 532 SER A O 1
ATOM 4234 N N . MET A 1 533 ? 18.004 -26.133 -25.031 1.00 82.56 533 MET A N 1
ATOM 4235 C CA . MET A 1 533 ? 17.087 -26.162 -23.884 1.00 82.56 533 MET A CA 1
ATOM 4236 C C . MET A 1 533 ? 15.934 -25.164 -24.046 1.00 82.56 533 MET A C 1
ATOM 4238 O O . MET A 1 533 ? 14.800 -25.493 -23.712 1.00 82.56 533 MET A O 1
ATOM 4242 N N . VAL A 1 534 ? 16.194 -23.968 -24.591 1.00 80.56 534 VAL A N 1
ATOM 4243 C CA . VAL A 1 534 ? 15.148 -22.970 -24.889 1.00 80.56 534 VAL A CA 1
ATOM 4244 C C . VAL A 1 534 ? 14.123 -23.523 -25.877 1.00 80.56 534 VAL A C 1
ATOM 4246 O O . VAL A 1 534 ? 12.924 -23.391 -25.636 1.00 80.56 534 VAL A O 1
ATOM 4249 N N . ARG A 1 535 ? 14.576 -24.173 -26.958 1.00 84.69 535 ARG A N 1
ATOM 4250 C CA . ARG A 1 535 ? 13.680 -24.854 -27.903 1.00 84.69 535 ARG A CA 1
ATOM 4251 C C . ARG A 1 535 ? 12.834 -25.905 -27.188 1.00 84.69 535 ARG A C 1
ATOM 4253 O O . ARG A 1 535 ? 11.619 -25.891 -27.323 1.00 84.69 535 ARG A O 1
ATOM 4260 N N . ASP A 1 536 ? 13.464 -26.761 -26.389 1.00 82.62 536 ASP A N 1
ATOM 4261 C CA . ASP A 1 536 ? 12.772 -27.858 -25.713 1.00 82.62 536 ASP A CA 1
ATOM 4262 C C . ASP A 1 536 ? 11.727 -27.329 -24.696 1.00 82.62 536 ASP A C 1
ATOM 4264 O O . ASP A 1 536 ? 10.638 -27.887 -24.571 1.00 82.62 536 ASP A O 1
ATOM 4268 N N . ILE A 1 537 ? 12.002 -26.208 -24.011 1.00 79.62 537 ILE A N 1
ATOM 4269 C CA . ILE A 1 537 ? 11.030 -25.514 -23.139 1.00 79.62 537 ILE A CA 1
ATOM 4270 C C . ILE A 1 537 ? 9.877 -24.914 -23.955 1.00 79.62 537 ILE A C 1
ATOM 4272 O O . ILE A 1 537 ? 8.720 -24.983 -23.533 1.00 79.62 537 ILE A O 1
ATOM 4276 N N . ALA A 1 538 ? 10.169 -24.316 -25.110 1.00 78.88 538 ALA A N 1
ATOM 4277 C CA . ALA A 1 538 ? 9.155 -23.730 -25.981 1.00 78.88 538 ALA A CA 1
ATOM 4278 C C . ALA A 1 538 ? 8.220 -24.799 -26.569 1.00 78.88 538 ALA A C 1
ATOM 4280 O O . ALA A 1 538 ? 6.998 -24.619 -26.556 1.00 78.88 538 ALA A O 1
ATOM 4281 N N . ASP A 1 539 ? 8.771 -25.946 -26.972 1.00 81.56 539 ASP A N 1
ATOM 4282 C CA . ASP A 1 539 ? 8.005 -27.094 -27.458 1.00 81.56 539 ASP A CA 1
ATOM 4283 C C . ASP A 1 539 ? 7.036 -27.611 -26.382 1.00 81.56 539 ASP A C 1
ATOM 4285 O O . ASP A 1 539 ? 5.859 -27.843 -26.665 1.00 81.56 539 ASP A O 1
ATOM 4289 N N . LEU A 1 540 ? 7.474 -27.684 -25.116 1.00 80.62 540 LEU A N 1
ATOM 4290 C CA . LEU A 1 540 ? 6.608 -28.039 -23.977 1.00 80.62 540 LEU A CA 1
ATOM 4291 C C . LEU A 1 540 ? 5.442 -27.056 -23.771 1.00 80.62 540 LEU A C 1
ATOM 4293 O O . LEU A 1 540 ? 4.433 -27.408 -23.158 1.00 80.62 540 LEU A O 1
ATOM 4297 N N . LYS A 1 541 ? 5.560 -25.834 -24.297 1.00 75.00 541 LYS A N 1
ATOM 4298 C CA . LYS A 1 541 ? 4.540 -24.778 -24.250 1.00 75.00 541 LYS A CA 1
ATOM 4299 C C . LYS A 1 541 ? 3.763 -24.627 -25.563 1.00 75.00 541 LYS A C 1
ATOM 4301 O O . LYS A 1 541 ? 2.988 -23.681 -25.696 1.00 75.00 541 LYS A O 1
ATOM 4306 N N . ASN A 1 542 ? 3.917 -25.559 -26.508 1.00 80.06 542 ASN A N 1
ATOM 4307 C CA . ASN A 1 542 ? 3.328 -25.502 -27.852 1.00 80.06 542 ASN A CA 1
ATOM 4308 C C . ASN A 1 542 ? 3.713 -24.231 -28.635 1.00 80.06 542 ASN A C 1
ATOM 4310 O O . ASN A 1 542 ? 2.888 -23.650 -29.346 1.00 80.06 542 ASN A O 1
ATOM 4314 N N . ILE A 1 543 ? 4.961 -23.785 -28.490 1.00 79.50 543 ILE A N 1
ATOM 4315 C CA . ILE A 1 543 ? 5.547 -22.689 -29.265 1.00 79.50 543 ILE A CA 1
ATOM 4316 C C . ILE A 1 543 ? 6.658 -23.282 -30.131 1.00 79.50 543 ILE A C 1
ATOM 4318 O O . ILE A 1 543 ? 7.654 -23.769 -29.605 1.00 79.50 543 ILE A O 1
ATOM 4322 N N . LYS A 1 544 ? 6.505 -23.231 -31.457 1.00 83.31 544 LYS A N 1
ATOM 4323 C CA . LYS A 1 544 ? 7.481 -23.802 -32.393 1.00 83.31 544 LYS A CA 1
ATOM 4324 C C . LYS A 1 544 ? 8.662 -22.847 -32.564 1.00 83.31 544 LYS A C 1
ATOM 4326 O O . LYS A 1 544 ? 8.523 -21.798 -33.194 1.00 83.31 544 LYS A O 1
ATOM 4331 N N . VAL A 1 545 ? 9.834 -23.214 -32.055 1.00 84.19 545 VAL A N 1
ATOM 4332 C CA . VAL A 1 545 ? 11.058 -22.400 -32.164 1.00 84.19 545 VAL A CA 1
ATOM 4333 C C . VAL A 1 545 ? 12.126 -23.156 -32.946 1.00 84.19 545 VAL A C 1
ATOM 4335 O O . VAL A 1 545 ? 12.395 -24.320 -32.671 1.00 84.19 545 VAL A O 1
ATOM 4338 N N . HIS A 1 546 ? 12.781 -22.492 -33.897 1.00 85.38 546 HIS A N 1
ATOM 4339 C CA . HIS A 1 546 ? 13.967 -23.028 -34.558 1.00 85.38 546 HIS A CA 1
ATOM 4340 C C . HIS A 1 546 ? 15.222 -22.274 -34.115 1.00 85.38 546 HIS A C 1
ATOM 4342 O O . HIS A 1 546 ? 15.324 -21.068 -34.324 1.00 85.38 546 HIS A O 1
ATOM 4348 N N . CYS A 1 547 ? 16.198 -22.975 -33.539 1.00 87.06 547 CYS A N 1
ATOM 4349 C CA . CYS A 1 547 ? 17.473 -22.394 -33.112 1.00 87.06 547 CYS A CA 1
ATOM 4350 C C . CYS A 1 547 ? 18.595 -22.829 -34.056 1.00 87.06 547 CYS A C 1
ATOM 4352 O O . CYS A 1 547 ? 18.919 -24.016 -34.114 1.00 87.06 547 CYS A O 1
ATOM 4354 N N . PHE A 1 548 ? 19.224 -21.883 -34.751 1.00 84.44 548 PHE A N 1
ATOM 4355 C CA . PHE A 1 548 ? 20.422 -22.170 -35.534 1.00 84.44 548 PHE A CA 1
ATOM 4356 C C . PHE A 1 548 ? 21.641 -22.358 -34.630 1.00 84.44 548 PHE A C 1
ATOM 4358 O O . PHE A 1 548 ? 21.759 -21.724 -33.584 1.00 84.44 548 PHE A O 1
ATOM 4365 N N . SER A 1 549 ? 22.581 -23.202 -35.060 1.00 87.00 549 SER A N 1
ATOM 4366 C CA . SER A 1 549 ? 23.879 -23.315 -34.394 1.00 87.00 549 SER A CA 1
ATOM 4367 C C . SER A 1 549 ? 24.725 -22.071 -34.655 1.00 87.00 549 SER A C 1
ATOM 4369 O O . SER A 1 549 ? 24.839 -21.621 -35.797 1.00 87.00 549 SER A O 1
ATOM 4371 N N . SER A 1 550 ? 25.398 -21.583 -33.612 1.00 85.75 550 SER A N 1
ATOM 4372 C CA . SER A 1 550 ? 26.391 -20.509 -33.706 1.00 85.75 550 SER A CA 1
ATOM 4373 C C . SER A 1 550 ? 27.535 -20.811 -34.680 1.00 85.75 550 SER A C 1
ATOM 4375 O O . SER A 1 550 ? 28.105 -19.892 -35.265 1.00 85.75 550 SER A O 1
ATOM 4377 N N . TYR A 1 551 ? 27.849 -22.091 -34.904 1.00 86.69 551 TYR A N 1
ATOM 4378 C CA . TYR A 1 551 ? 28.868 -22.520 -35.866 1.00 86.69 551 TYR A CA 1
ATOM 4379 C C . TYR A 1 551 ? 28.388 -22.462 -37.315 1.00 86.69 551 TYR A C 1
ATOM 4381 O O . TYR A 1 551 ? 29.211 -22.417 -38.222 1.00 86.69 551 TYR A O 1
ATOM 4389 N N . VAL A 1 552 ? 27.074 -22.464 -37.543 1.00 84.50 552 VAL A N 1
ATOM 4390 C CA . VAL A 1 552 ? 26.480 -22.329 -38.879 1.00 84.50 552 VAL A CA 1
ATOM 4391 C C . VAL A 1 552 ? 26.320 -20.855 -39.216 1.00 84.50 552 VAL A C 1
ATOM 4393 O O . VAL A 1 552 ? 26.796 -20.399 -40.251 1.00 84.50 552 VAL A O 1
ATOM 4396 N N . THR A 1 553 ? 25.721 -20.082 -38.317 1.00 81.00 553 THR A N 1
ATOM 4397 C CA . THR A 1 553 ? 25.449 -18.652 -38.522 1.00 81.00 553 THR A CA 1
ATOM 4398 C C . THR A 1 553 ? 26.716 -17.825 -38.721 1.00 81.00 553 THR A C 1
ATOM 4400 O O . THR A 1 553 ? 26.709 -16.885 -39.512 1.00 81.00 553 THR A O 1
ATOM 4403 N N . VAL A 1 554 ? 27.829 -18.189 -38.070 1.00 79.44 554 VAL A N 1
ATOM 4404 C CA . VAL A 1 554 ? 29.123 -17.517 -38.282 1.00 79.44 554 VAL A CA 1
ATOM 4405 C C . VAL A 1 554 ? 29.629 -17.670 -39.723 1.00 79.44 554 VAL A C 1
ATOM 4407 O O . VAL A 1 554 ? 30.330 -16.791 -40.215 1.00 79.44 554 VAL A O 1
ATOM 4410 N N . THR A 1 555 ? 29.240 -18.735 -40.437 1.00 78.62 555 THR A N 1
ATOM 4411 C CA . THR A 1 555 ? 29.641 -18.942 -41.842 1.00 78.62 555 THR A CA 1
ATOM 4412 C C . THR A 1 555 ? 28.935 -18.003 -42.814 1.00 78.62 555 THR A C 1
ATOM 4414 O O . THR A 1 555 ? 29.447 -17.750 -43.902 1.00 78.62 555 THR A O 1
ATOM 4417 N N . TRP A 1 556 ? 27.791 -17.440 -42.422 1.00 78.50 556 TRP A N 1
ATOM 4418 C CA . TRP A 1 556 ? 27.041 -16.485 -43.239 1.00 78.50 556 TRP A CA 1
ATOM 4419 C C . TRP A 1 556 ? 27.674 -15.090 -43.235 1.00 78.50 556 TRP A C 1
ATOM 4421 O O . TRP A 1 556 ? 27.341 -14.242 -44.062 1.00 78.50 556 TRP A O 1
ATOM 4431 N N . LEU A 1 557 ? 28.590 -14.838 -42.299 1.00 72.56 557 LEU A N 1
ATOM 4432 C CA . LEU A 1 557 ? 29.281 -13.567 -42.143 1.00 72.56 557 LEU A CA 1
ATOM 4433 C C . LEU A 1 557 ? 30.641 -13.576 -42.863 1.00 72.56 557 LEU A C 1
ATOM 4435 O O . LEU A 1 557 ? 31.198 -14.642 -43.152 1.00 72.56 557 LEU A O 1
ATOM 4439 N N . PRO A 1 558 ? 31.215 -12.394 -43.161 1.00 63.28 558 PRO A N 1
ATOM 4440 C CA . PRO A 1 558 ? 32.572 -12.306 -43.685 1.00 63.28 558 PRO A CA 1
ATOM 4441 C C . PRO A 1 558 ? 33.590 -13.009 -42.767 1.00 63.28 558 PRO A C 1
ATOM 4443 O O . PRO A 1 558 ? 33.488 -12.890 -41.545 1.00 63.28 558 PRO A O 1
ATOM 4446 N N . PRO A 1 559 ? 34.602 -13.698 -43.326 1.00 69.19 559 PRO A N 1
ATOM 4447 C CA . PRO A 1 559 ? 34.947 -13.748 -44.750 1.00 69.19 559 PRO A CA 1
ATOM 4448 C C . PRO A 1 559 ? 34.231 -14.851 -45.550 1.00 69.19 559 PRO A C 1
ATOM 4450 O O . PRO A 1 559 ? 34.411 -14.907 -46.762 1.00 69.19 559 PRO A O 1
ATOM 4453 N N . LEU A 1 560 ? 33.474 -15.740 -44.899 1.00 73.19 560 LEU A N 1
ATOM 4454 C CA . LEU A 1 560 ? 32.927 -16.944 -45.532 1.00 73.19 560 LEU A CA 1
ATOM 4455 C C . LEU A 1 560 ? 31.718 -16.644 -46.426 1.00 73.19 560 LEU A C 1
ATOM 4457 O O . LEU A 1 560 ? 31.619 -17.231 -47.501 1.00 73.19 560 LEU A O 1
ATOM 4461 N N . CYS A 1 561 ? 30.847 -15.715 -46.014 1.00 72.75 561 CYS A N 1
ATOM 4462 C CA . CYS A 1 561 ? 29.691 -15.245 -46.792 1.00 72.75 561 CYS A CA 1
ATOM 4463 C C . CYS A 1 561 ? 28.849 -16.387 -47.404 1.00 72.75 561 CYS A C 1
ATOM 4465 O O . CYS A 1 561 ? 28.370 -16.268 -48.534 1.00 72.75 561 CYS A O 1
ATOM 4467 N N . ALA A 1 562 ? 28.707 -17.507 -46.688 1.00 72.12 562 ALA A N 1
ATOM 4468 C CA . ALA A 1 562 ? 27.925 -18.649 -47.142 1.00 72.12 562 ALA A CA 1
ATOM 4469 C C . ALA A 1 562 ? 26.442 -18.271 -47.274 1.00 72.12 562 ALA A C 1
ATOM 4471 O O . ALA A 1 562 ? 25.932 -17.476 -46.485 1.00 72.12 562 ALA A O 1
ATOM 4472 N N . ASP A 1 563 ? 25.753 -18.847 -48.263 1.00 70.06 563 ASP A N 1
ATOM 4473 C CA . ASP A 1 563 ? 24.330 -18.592 -48.499 1.00 70.06 563 ASP A CA 1
ATOM 4474 C C . ASP A 1 563 ? 23.474 -19.171 -47.353 1.00 70.06 563 ASP A C 1
ATOM 4476 O O . ASP A 1 563 ? 23.416 -20.397 -47.208 1.00 70.06 563 ASP A O 1
ATOM 4480 N N . PRO A 1 564 ? 22.768 -18.335 -46.562 1.00 67.44 564 PRO A N 1
ATOM 4481 C CA . PRO A 1 564 ? 21.916 -18.809 -45.473 1.00 67.44 564 PRO A CA 1
ATOM 4482 C C . PRO A 1 564 ? 20.787 -19.729 -45.942 1.00 67.44 564 PRO A C 1
ATOM 4484 O O . PRO A 1 564 ? 20.322 -20.571 -45.172 1.00 67.44 564 PRO A O 1
ATOM 4487 N N . SER A 1 565 ? 20.346 -19.592 -47.201 1.00 63.97 565 SER A N 1
ATOM 4488 C CA . SER A 1 565 ? 19.248 -20.391 -47.748 1.00 63.97 565 SER A CA 1
ATOM 4489 C C . SER A 1 565 ? 19.586 -21.883 -47.819 1.00 63.97 565 SER A C 1
ATOM 4491 O O . SER A 1 565 ? 18.703 -22.720 -47.643 1.00 63.97 565 SER A O 1
ATOM 4493 N N . ALA A 1 566 ? 20.873 -22.220 -47.952 1.00 70.56 566 ALA A N 1
ATOM 4494 C CA . ALA A 1 566 ? 21.365 -23.594 -47.985 1.00 70.56 566 ALA A CA 1
ATOM 4495 C C . ALA A 1 566 ? 21.236 -24.327 -46.636 1.00 70.56 566 ALA A C 1
ATOM 4497 O O . ALA A 1 566 ? 21.385 -25.548 -46.582 1.00 70.56 566 ALA A O 1
ATOM 4498 N N . ASN A 1 567 ? 20.981 -23.602 -45.541 1.00 71.19 567 ASN A N 1
ATOM 4499 C CA . ASN A 1 567 ? 20.825 -24.161 -44.198 1.00 71.19 567 ASN A CA 1
ATOM 4500 C C . ASN A 1 567 ? 19.390 -24.056 -43.657 1.00 71.19 567 ASN A C 1
ATOM 4502 O O . ASN A 1 567 ? 19.161 -24.430 -42.507 1.00 71.19 567 ASN A O 1
ATOM 4506 N N . LEU A 1 568 ? 18.434 -23.552 -44.446 1.00 72.56 568 LEU A N 1
ATOM 4507 C CA . LEU A 1 568 ? 17.032 -23.466 -44.039 1.00 72.56 568 LEU A CA 1
ATOM 4508 C C . LEU A 1 568 ? 16.387 -24.863 -44.075 1.00 72.56 568 LEU A C 1
ATOM 4510 O O . LEU A 1 568 ? 16.368 -25.490 -45.132 1.00 72.56 568 LEU A O 1
ATOM 4514 N N . PRO A 1 569 ? 15.832 -25.364 -42.960 1.00 76.12 569 PRO A N 1
ATOM 4515 C CA . PRO A 1 569 ? 15.084 -26.612 -42.971 1.00 76.12 569 PRO A CA 1
ATOM 4516 C C . PRO A 1 569 ? 13.664 -26.416 -43.524 1.00 76.12 569 PRO A C 1
ATOM 4518 O O . PRO A 1 569 ? 13.060 -25.360 -43.344 1.00 76.12 569 PRO A O 1
ATOM 4521 N N . ASP A 1 570 ? 13.084 -27.469 -44.104 1.00 77.06 570 ASP A N 1
ATOM 4522 C CA . ASP A 1 570 ? 11.761 -27.422 -44.755 1.00 77.06 570 ASP A CA 1
ATOM 4523 C C . ASP A 1 570 ? 10.621 -26.951 -43.831 1.00 77.06 570 ASP A C 1
ATOM 4525 O O . ASP A 1 570 ? 9.662 -26.324 -44.275 1.00 77.06 570 ASP A O 1
ATOM 4529 N N . HIS A 1 571 ? 10.734 -27.210 -42.526 1.00 78.88 571 HIS A N 1
ATOM 4530 C CA . HIS A 1 571 ? 9.727 -26.846 -41.525 1.00 78.88 571 HIS A CA 1
ATOM 4531 C C . HIS A 1 571 ? 9.852 -25.403 -41.013 1.00 78.88 571 HIS A C 1
ATOM 4533 O O . HIS A 1 571 ? 9.068 -24.995 -40.158 1.00 78.88 571 HIS A O 1
ATOM 4539 N N . ILE A 1 572 ? 10.824 -24.617 -41.494 1.00 75.88 572 ILE A N 1
ATOM 4540 C CA . ILE A 1 572 ? 11.109 -23.285 -40.937 1.00 75.88 572 ILE A CA 1
ATOM 4541 C C . ILE A 1 572 ? 9.925 -22.317 -41.054 1.00 75.88 572 ILE A C 1
ATOM 4543 O O . ILE A 1 572 ? 9.740 -21.457 -40.196 1.00 75.88 572 ILE A O 1
ATOM 4547 N N . ALA A 1 573 ? 9.093 -22.482 -42.086 1.00 68.81 573 ALA A N 1
ATOM 4548 C CA . ALA A 1 573 ? 7.893 -21.676 -42.303 1.00 68.81 573 ALA A CA 1
ATOM 4549 C C . ALA A 1 573 ? 6.773 -21.970 -41.289 1.00 68.81 573 ALA A C 1
ATOM 4551 O O . ALA A 1 573 ? 5.844 -21.178 -41.150 1.00 68.81 573 ALA A O 1
ATOM 4552 N N . GLU A 1 574 ? 6.846 -23.102 -40.586 1.00 76.88 574 GLU A N 1
ATOM 4553 C CA . GLU A 1 574 ? 5.887 -23.477 -39.548 1.00 76.88 574 GLU A CA 1
ATOM 4554 C C . GLU A 1 574 ? 6.294 -22.989 -38.154 1.00 76.88 574 GLU A C 1
ATOM 4556 O O . GLU A 1 574 ? 5.524 -23.153 -37.206 1.00 76.88 574 GLU A O 1
ATOM 4561 N N . CYS A 1 575 ? 7.504 -22.445 -38.002 1.00 74.81 575 CYS A N 1
ATOM 4562 C CA . CYS A 1 575 ? 8.010 -21.973 -36.721 1.00 74.81 575 CYS A CA 1
ATOM 4563 C C . CYS A 1 575 ? 7.399 -20.616 -36.349 1.00 74.81 575 CYS A C 1
ATOM 4565 O O . CYS A 1 575 ? 7.359 -19.692 -37.159 1.00 74.81 575 CYS A O 1
ATOM 4567 N N . ASP A 1 576 ? 6.981 -20.478 -35.089 1.00 73.50 576 ASP A N 1
ATOM 4568 C CA . ASP A 1 576 ? 6.585 -19.195 -34.507 1.00 73.50 576 ASP A CA 1
ATOM 4569 C C . ASP A 1 576 ? 7.805 -18.250 -34.412 1.00 73.50 576 ASP A C 1
ATOM 4571 O O . ASP A 1 576 ? 7.679 -17.041 -34.628 1.00 73.50 576 ASP A O 1
ATOM 4575 N N . PHE A 1 577 ? 8.993 -18.802 -34.115 1.00 75.81 577 PHE A N 1
ATOM 4576 C CA . PHE A 1 577 ? 10.234 -18.043 -33.929 1.00 75.81 577 PHE A CA 1
ATOM 4577 C C . PHE A 1 577 ? 11.457 -18.732 -34.538 1.00 75.81 577 PHE A C 1
ATOM 4579 O O . PHE A 1 577 ? 11.576 -19.957 -34.525 1.00 75.81 577 PHE A O 1
ATOM 4586 N N . ILE A 1 578 ? 12.416 -17.921 -34.984 1.00 76.44 578 ILE A N 1
ATOM 4587 C CA . ILE A 1 578 ? 13.740 -18.367 -35.427 1.00 76.44 578 ILE A CA 1
ATOM 4588 C C . ILE A 1 578 ? 14.806 -17.622 -34.619 1.00 76.44 578 ILE A C 1
ATOM 4590 O O . ILE A 1 578 ? 14.813 -16.391 -34.610 1.00 76.44 578 ILE A O 1
ATOM 4594 N N . LEU A 1 579 ? 15.710 -18.350 -33.961 1.00 81.12 579 LEU A N 1
ATOM 4595 C CA . LEU A 1 579 ? 16.838 -17.813 -33.199 1.00 81.12 579 LEU A CA 1
ATOM 4596 C C . LEU A 1 579 ? 18.146 -18.012 -33.971 1.00 81.12 579 LEU A C 1
ATOM 4598 O O . LEU A 1 579 ? 18.490 -19.124 -34.368 1.00 81.12 579 LEU A O 1
ATOM 4602 N N . LEU A 1 580 ? 18.886 -16.923 -34.150 1.00 78.69 580 LEU A N 1
ATOM 4603 C CA . LEU A 1 580 ? 20.125 -16.836 -34.915 1.00 78.69 580 LEU A CA 1
ATOM 4604 C C . LEU A 1 580 ? 21.250 -16.315 -34.007 1.00 78.69 580 LEU A C 1
ATOM 4606 O O . LEU A 1 580 ? 21.461 -15.100 -33.937 1.00 78.69 580 LEU A O 1
ATOM 4610 N N . PRO A 1 581 ? 21.962 -17.183 -33.271 1.00 82.19 581 PRO A N 1
ATOM 4611 C CA . PRO A 1 581 ? 23.133 -16.756 -32.513 1.00 82.19 581 PRO A CA 1
ATOM 4612 C C . PRO A 1 581 ? 24.228 -16.263 -33.462 1.00 82.19 581 PRO A C 1
ATOM 4614 O O . PRO A 1 581 ? 24.439 -16.847 -34.512 1.00 82.19 581 PRO A O 1
ATOM 4617 N N . SER A 1 582 ? 24.956 -15.214 -33.115 1.00 74.94 582 SER A N 1
ATOM 4618 C CA . SER A 1 582 ? 26.025 -14.637 -33.925 1.00 74.94 582 SER A CA 1
ATOM 4619 C C . SER A 1 582 ? 27.111 -14.088 -33.017 1.00 74.94 582 SER A C 1
ATOM 4621 O O . SER A 1 582 ? 26.818 -13.365 -32.071 1.00 74.94 582 SER A O 1
ATOM 4623 N N . TRP A 1 583 ? 28.371 -14.363 -33.334 1.00 72.00 583 TRP A N 1
ATOM 4624 C CA . TRP A 1 583 ? 29.508 -13.720 -32.681 1.00 72.00 583 TRP A CA 1
ATOM 4625 C C . TRP A 1 583 ? 29.941 -12.504 -33.502 1.00 72.00 583 TRP A C 1
ATOM 4627 O O . TRP A 1 583 ? 30.335 -12.653 -34.658 1.00 72.00 583 TRP A O 1
ATOM 4637 N N . ALA A 1 584 ? 29.844 -11.296 -32.944 1.00 64.44 584 ALA A N 1
ATOM 4638 C CA . ALA A 1 584 ? 30.306 -10.082 -33.618 1.00 64.44 584 ALA A CA 1
ATOM 4639 C C . ALA A 1 584 ? 30.868 -9.070 -32.618 1.00 64.44 584 ALA A C 1
ATOM 4641 O O . ALA A 1 584 ? 30.336 -8.899 -31.524 1.00 64.44 584 ALA A O 1
ATOM 4642 N N . SER A 1 585 ? 31.926 -8.355 -33.013 1.00 59.72 585 SER A N 1
ATOM 4643 C CA . SER A 1 585 ? 32.528 -7.281 -32.205 1.00 59.72 585 SER A CA 1
ATOM 4644 C C . SER A 1 585 ? 32.893 -7.713 -30.774 1.00 59.72 585 SER A C 1
ATOM 4646 O O . SER A 1 585 ? 32.668 -6.959 -29.830 1.00 59.72 585 SER A O 1
ATOM 4648 N N . ASN A 1 586 ? 33.450 -8.921 -30.629 1.00 61.34 586 ASN A N 1
ATOM 4649 C CA . ASN A 1 586 ? 33.837 -9.548 -29.357 1.00 61.34 586 ASN A CA 1
ATOM 4650 C C . ASN A 1 586 ? 32.684 -9.789 -28.370 1.00 61.34 586 ASN A C 1
ATOM 4652 O O . ASN A 1 586 ? 32.908 -9.816 -27.165 1.00 61.34 586 ASN A O 1
ATOM 4656 N N . HIS A 1 587 ? 31.453 -9.945 -28.860 1.00 62.88 587 HIS A N 1
ATOM 4657 C CA . HIS A 1 587 ? 30.309 -10.303 -28.029 1.00 62.88 587 HIS A CA 1
ATOM 4658 C C . HIS A 1 587 ? 29.366 -11.262 -28.763 1.00 62.88 587 HIS A C 1
ATOM 4660 O O . HIS A 1 587 ? 29.269 -11.262 -29.996 1.00 62.88 587 HIS A O 1
ATOM 4666 N N . TRP A 1 588 ? 28.625 -12.054 -27.988 1.00 67.94 588 TRP A N 1
ATOM 4667 C CA . TRP A 1 588 ? 27.535 -12.865 -28.513 1.00 67.94 588 TRP A CA 1
ATOM 4668 C C . TRP A 1 588 ? 26.318 -11.993 -28.783 1.00 67.94 588 TRP A C 1
ATOM 4670 O O . TRP A 1 588 ? 25.997 -11.081 -28.022 1.00 67.94 588 TRP A O 1
ATOM 4680 N N . MET A 1 589 ? 25.616 -12.294 -29.864 1.00 61.69 589 MET A N 1
ATOM 4681 C CA . MET A 1 589 ? 24.336 -11.708 -30.212 1.00 61.69 589 MET A CA 1
ATOM 4682 C C . MET A 1 589 ? 23.345 -12.823 -30.535 1.00 61.69 589 MET A C 1
ATOM 4684 O O . MET A 1 589 ? 23.733 -13.818 -31.132 1.00 61.69 589 MET A O 1
ATOM 4688 N N . ILE A 1 590 ? 22.071 -12.669 -30.196 1.00 70.44 590 ILE A N 1
ATOM 4689 C CA . ILE A 1 590 ? 20.991 -13.529 -30.688 1.00 70.44 590 ILE A CA 1
ATOM 4690 C C . ILE A 1 590 ? 20.068 -12.664 -31.531 1.00 70.44 590 ILE A C 1
ATOM 4692 O O . ILE A 1 590 ? 19.533 -11.664 -31.054 1.00 70.44 590 ILE A O 1
ATOM 4696 N N . CYS A 1 591 ? 19.906 -13.047 -32.792 1.00 62.59 591 CYS A N 1
ATOM 4697 C CA . CYS A 1 591 ? 18.955 -12.451 -33.711 1.00 62.59 591 CYS A CA 1
ATOM 4698 C C . CYS A 1 591 ? 17.646 -13.257 -33.695 1.00 62.59 591 CYS A C 1
ATOM 4700 O O . CYS A 1 591 ? 17.666 -14.449 -33.979 1.00 62.59 591 CYS A O 1
ATOM 4702 N N . VAL A 1 592 ? 16.513 -12.629 -33.371 1.00 65.81 592 VAL A N 1
ATOM 4703 C CA . VAL A 1 592 ? 15.191 -13.292 -33.359 1.00 65.81 592 VAL A CA 1
ATOM 4704 C C . VAL A 1 592 ? 14.369 -12.862 -34.570 1.00 65.81 592 VAL A C 1
ATOM 4706 O O . VAL A 1 592 ? 14.220 -11.661 -34.804 1.00 65.81 592 VAL A O 1
ATOM 4709 N N . SER A 1 593 ? 13.821 -13.825 -35.315 1.00 61.88 593 SER A N 1
ATOM 4710 C CA . SER A 1 593 ? 12.881 -13.595 -36.419 1.00 61.88 593 SER A CA 1
ATOM 4711 C C . SER A 1 593 ? 11.495 -14.170 -36.120 1.00 61.88 593 SER A C 1
ATOM 4713 O O . SER A 1 593 ? 11.379 -15.214 -35.480 1.00 61.88 593 SER A O 1
ATOM 4715 N N . LEU A 1 594 ? 10.456 -13.470 -36.586 1.00 55.47 594 LEU A N 1
ATOM 4716 C CA . LEU A 1 594 ? 9.033 -13.765 -36.386 1.00 55.47 594 LEU A CA 1
ATOM 4717 C C . LEU A 1 594 ? 8.353 -13.933 -37.749 1.00 55.47 594 LEU A C 1
ATOM 4719 O O . LEU A 1 594 ? 8.402 -13.008 -38.561 1.00 55.47 594 LEU A O 1
ATOM 4723 N N . PHE A 1 595 ? 7.654 -15.046 -37.974 1.00 48.59 595 PHE A N 1
ATOM 4724 C CA . PHE A 1 595 ? 6.736 -15.182 -39.108 1.00 48.59 595 PHE A CA 1
ATOM 4725 C C . PHE A 1 595 ? 5.323 -14.758 -38.680 1.00 48.59 595 PHE A C 1
ATOM 4727 O O . PHE A 1 595 ? 4.536 -15.549 -38.171 1.00 48.59 595 PHE A O 1
ATOM 4734 N N . CYS A 1 596 ? 4.965 -13.489 -38.896 1.00 38.88 596 CYS A N 1
ATOM 4735 C CA . CYS A 1 596 ? 3.548 -13.125 -38.990 1.00 38.88 596 CYS A CA 1
ATOM 4736 C C . CYS A 1 596 ? 3.052 -13.442 -40.407 1.00 38.88 596 CYS A C 1
ATOM 4738 O O . CYS A 1 596 ? 3.790 -13.241 -41.369 1.00 38.88 596 CYS A O 1
ATOM 4740 N N . LEU A 1 597 ? 1.786 -13.858 -40.529 1.00 34.09 597 LEU A N 1
ATOM 4741 C CA . LEU A 1 597 ? 1.028 -14.189 -41.755 1.00 34.09 597 LEU A CA 1
ATOM 4742 C C . LEU A 1 597 ? 1.036 -13.127 -42.893 1.00 34.09 597 LEU A C 1
ATOM 4744 O O . LEU A 1 597 ? 0.288 -13.265 -43.851 1.00 34.09 597 LEU A O 1
ATOM 4748 N N . ASN A 1 598 ? 1.887 -12.098 -42.832 1.00 30.78 598 ASN A N 1
ATOM 4749 C CA . ASN A 1 598 ? 2.020 -11.000 -43.792 1.00 30.78 598 ASN A CA 1
ATOM 4750 C C . ASN A 1 598 ? 3.479 -10.735 -44.244 1.00 30.78 598 ASN A C 1
ATOM 4752 O O . ASN A 1 598 ? 3.848 -9.578 -44.425 1.00 30.78 598 ASN A O 1
ATOM 4756 N N . TYR A 1 599 ? 4.316 -11.769 -44.428 1.00 30.36 599 TYR A N 1
ATOM 4757 C CA . TYR A 1 599 ? 5.644 -11.666 -45.080 1.00 30.36 599 TYR A CA 1
ATOM 4758 C C . TYR A 1 599 ? 6.522 -10.477 -44.615 1.00 30.36 599 TYR A C 1
ATOM 4760 O O . TYR A 1 599 ? 7.107 -9.764 -45.432 1.00 30.36 599 TYR A O 1
ATOM 4768 N N . GLN A 1 600 ? 6.629 -10.237 -43.303 1.00 31.44 600 GLN A N 1
ATOM 4769 C CA . GLN A 1 600 ? 7.517 -9.204 -42.753 1.00 31.44 600 GLN A CA 1
ATOM 4770 C C . GLN A 1 600 ? 8.602 -9.821 -41.873 1.00 31.44 600 GLN A C 1
ATOM 4772 O O . GLN A 1 600 ? 8.319 -10.365 -40.810 1.00 31.44 600 GLN A O 1
ATOM 4777 N N . PHE A 1 601 ? 9.857 -9.685 -42.308 1.00 29.42 601 PHE A N 1
ATOM 4778 C CA . PHE A 1 601 ? 11.037 -10.021 -41.518 1.00 29.42 601 PHE A CA 1
ATOM 4779 C C . PHE A 1 601 ? 11.270 -8.938 -40.454 1.00 29.42 601 PHE A C 1
ATOM 4781 O O . PHE A 1 601 ? 11.565 -7.792 -40.788 1.00 29.42 601 PHE A O 1
ATOM 4788 N N . SER A 1 602 ? 11.172 -9.290 -39.171 1.00 32.84 602 SER A N 1
ATOM 4789 C CA . SER A 1 602 ? 11.735 -8.482 -38.078 1.00 32.84 602 SER A CA 1
ATOM 4790 C C . SER A 1 602 ? 13.090 -9.056 -37.669 1.00 32.84 602 SER A C 1
ATOM 4792 O O . SER A 1 602 ? 13.198 -10.256 -37.434 1.00 32.84 602 SER A O 1
ATOM 4794 N N . LEU A 1 603 ? 14.114 -8.200 -37.593 1.00 31.67 603 LEU A N 1
ATOM 4795 C CA . LEU A 1 603 ? 15.440 -8.518 -37.058 1.00 31.67 603 LEU A CA 1
ATOM 4796 C C . LEU A 1 603 ? 15.529 -7.932 -35.641 1.00 31.67 603 LEU A C 1
ATOM 4798 O O . LEU A 1 603 ? 15.320 -6.731 -35.456 1.00 31.67 603 LEU A O 1
ATOM 4802 N N . MET A 1 604 ? 15.804 -8.765 -34.640 1.00 35.62 604 MET A N 1
ATOM 4803 C CA . MET A 1 604 ? 15.900 -8.348 -33.238 1.00 35.62 604 MET A CA 1
ATOM 4804 C C . MET A 1 604 ? 17.229 -8.798 -32.648 1.00 35.62 604 MET A C 1
ATOM 4806 O O . MET A 1 604 ? 17.413 -9.988 -32.462 1.00 35.62 604 MET A O 1
ATOM 4810 N N . GLN A 1 605 ? 18.127 -7.858 -32.358 1.00 32.31 605 GLN A N 1
ATOM 4811 C CA . GLN A 1 605 ? 19.452 -8.111 -31.780 1.00 32.31 605 GLN A CA 1
ATOM 4812 C C . GLN A 1 605 ? 19.376 -8.163 -30.241 1.00 32.31 605 GLN A C 1
ATOM 4814 O O . GLN A 1 605 ? 18.861 -7.225 -29.637 1.00 32.31 605 GLN A O 1
ATOM 4819 N N . VAL A 1 606 ? 19.902 -9.226 -29.624 1.00 36.69 606 VAL A N 1
ATOM 4820 C CA . VAL A 1 606 ? 20.098 -9.385 -28.168 1.00 36.69 606 VAL A CA 1
ATOM 4821 C C . VAL A 1 606 ? 21.586 -9.598 -27.907 1.00 36.69 606 VAL A C 1
ATOM 4823 O O . VAL A 1 606 ? 22.113 -10.606 -28.349 1.00 36.69 606 VAL A O 1
ATOM 4826 N N . THR A 1 607 ? 22.281 -8.688 -27.222 1.00 32.12 607 THR A N 1
ATOM 4827 C CA . THR A 1 607 ? 23.721 -8.843 -26.912 1.00 32.12 607 THR A CA 1
ATOM 4828 C C . THR A 1 607 ? 23.920 -9.609 -25.596 1.00 32.12 607 THR A C 1
ATOM 4830 O O . THR A 1 607 ? 23.328 -9.246 -24.590 1.00 32.12 607 THR A O 1
ATOM 4833 N N . LEU A 1 608 ? 24.776 -10.630 -25.568 1.00 35.03 608 LEU A N 1
ATOM 4834 C CA . LEU A 1 608 ? 25.182 -11.392 -24.380 1.00 35.03 608 LEU A CA 1
ATOM 4835 C C . LEU A 1 608 ? 26.649 -11.055 -24.065 1.00 35.03 608 LEU A C 1
ATOM 4837 O O . LEU A 1 608 ? 27.532 -11.339 -24.876 1.00 35.03 608 LEU A O 1
ATOM 4841 N N . ARG A 1 609 ? 26.913 -10.412 -22.916 1.00 30.62 609 ARG A N 1
ATOM 4842 C CA . ARG A 1 609 ? 28.271 -9.971 -22.527 1.00 30.62 609 ARG A CA 1
ATOM 4843 C C . ARG A 1 609 ? 28.910 -10.736 -21.364 1.00 30.62 609 ARG A C 1
ATOM 4845 O O . ARG A 1 609 ? 30.130 -10.717 -21.282 1.00 30.62 609 ARG A O 1
ATOM 4852 N N . TYR A 1 610 ? 28.145 -11.365 -20.469 1.00 34.41 610 TYR A N 1
ATOM 4853 C CA . TYR A 1 610 ? 28.690 -12.041 -19.281 1.00 34.41 610 TYR A CA 1
ATOM 4854 C C . TYR A 1 610 ? 27.681 -13.051 -18.711 1.00 34.41 610 TYR A C 1
ATOM 4856 O O . TYR A 1 610 ? 26.481 -12.781 -18.730 1.00 34.41 610 TYR A O 1
ATOM 4864 N N . PHE A 1 611 ? 28.149 -14.197 -18.210 1.00 32.97 611 PHE A N 1
ATOM 4865 C CA . PHE A 1 611 ? 27.319 -15.210 -17.546 1.00 32.97 611 PHE A CA 1
ATOM 4866 C C . PHE A 1 611 ? 27.980 -15.571 -16.209 1.00 32.97 611 PHE A C 1
ATOM 4868 O O . PHE A 1 611 ? 28.794 -16.481 -16.154 1.00 32.97 611 PHE A O 1
ATOM 4875 N N . ASP A 1 612 ? 27.682 -14.823 -15.141 1.00 33.25 612 ASP A N 1
ATOM 4876 C CA . ASP A 1 612 ? 28.179 -15.138 -13.792 1.00 33.25 612 ASP A CA 1
ATOM 4877 C C . ASP A 1 612 ? 27.207 -16.071 -13.077 1.00 33.25 612 ASP A C 1
ATOM 4879 O O . ASP A 1 612 ? 26.055 -15.709 -12.821 1.00 33.25 612 ASP A O 1
ATOM 4883 N N . ILE A 1 613 ? 27.669 -17.272 -12.747 1.00 37.47 613 ILE A N 1
ATOM 4884 C CA . ILE A 1 613 ? 26.884 -18.256 -11.989 1.00 37.47 613 ILE A CA 1
ATOM 4885 C C . ILE A 1 613 ? 27.097 -18.088 -10.473 1.00 37.47 613 ILE A C 1
ATOM 4887 O O . ILE A 1 613 ? 26.307 -18.596 -9.675 1.00 37.47 613 ILE A O 1
ATOM 4891 N N . THR A 1 614 ? 28.129 -17.343 -10.062 1.00 33.69 614 THR A N 1
ATOM 4892 C CA . THR A 1 614 ? 28.531 -17.191 -8.654 1.00 33.69 614 THR A CA 1
ATOM 4893 C C . THR A 1 614 ? 27.926 -15.964 -7.976 1.00 33.69 614 THR A C 1
ATOM 4895 O O . THR A 1 614 ? 27.736 -15.974 -6.763 1.00 33.69 614 THR A O 1
ATOM 4898 N N . ASN A 1 615 ? 27.544 -14.938 -8.740 1.00 31.34 615 ASN A N 1
ATOM 4899 C CA . ASN A 1 615 ? 26.808 -13.775 -8.248 1.00 31.34 615 ASN A CA 1
ATOM 4900 C C . ASN A 1 615 ? 25.748 -13.356 -9.270 1.00 31.34 615 ASN A C 1
ATOM 4902 O O . ASN A 1 615 ? 26.095 -12.738 -10.267 1.00 31.34 615 ASN A O 1
ATOM 4906 N N . SER A 1 616 ? 24.472 -13.668 -8.995 1.00 29.09 616 SER A N 1
ATOM 4907 C CA . SER A 1 616 ? 23.260 -13.121 -9.644 1.00 29.09 616 SER A CA 1
ATOM 4908 C C . SER A 1 616 ? 23.392 -12.793 -11.143 1.00 29.09 616 SER A C 1
ATOM 4910 O O . SER A 1 616 ? 23.903 -11.733 -11.492 1.00 29.09 616 SER A O 1
ATOM 4912 N N . CYS A 1 617 ? 22.859 -13.659 -12.016 1.00 29.03 617 CYS A N 1
ATOM 4913 C CA . CYS A 1 617 ? 22.885 -13.508 -13.476 1.00 29.03 617 CYS A CA 1
ATOM 4914 C C . CYS A 1 617 ? 22.624 -12.064 -13.948 1.00 29.03 617 CYS A C 1
ATOM 4916 O O . CYS A 1 617 ? 21.507 -11.555 -13.844 1.00 29.03 617 CYS A O 1
ATOM 4918 N N . ILE A 1 618 ? 23.643 -11.418 -14.521 1.00 28.83 618 ILE A N 1
ATOM 4919 C CA . ILE A 1 618 ? 23.505 -10.124 -15.196 1.00 28.83 618 ILE A CA 1
ATOM 4920 C C . ILE A 1 618 ? 23.324 -10.395 -16.693 1.00 28.83 618 ILE A C 1
ATOM 4922 O O . ILE A 1 618 ? 24.291 -10.442 -17.450 1.00 28.83 618 ILE A O 1
ATOM 4926 N N . PHE A 1 619 ? 22.077 -10.558 -17.135 1.00 30.17 619 PHE A N 1
ATOM 4927 C CA . PHE A 1 619 ? 21.746 -10.442 -18.556 1.00 30.17 619 PHE A CA 1
ATOM 4928 C C . PHE A 1 619 ? 21.762 -8.961 -18.939 1.00 30.17 619 PHE A C 1
ATOM 4930 O O . PHE A 1 619 ? 21.021 -8.155 -18.380 1.00 30.17 619 PHE A O 1
ATOM 4937 N N . GLN A 1 620 ? 22.622 -8.586 -19.885 1.00 29.80 620 GLN A N 1
ATOM 4938 C CA . GLN A 1 620 ? 22.702 -7.216 -20.385 1.00 29.80 620 GLN A CA 1
ATOM 4939 C C . GLN A 1 620 ? 22.076 -7.134 -21.781 1.00 29.80 620 GLN A C 1
ATOM 4941 O O . GLN A 1 620 ? 22.778 -7.152 -22.786 1.00 29.80 620 GLN A O 1
ATOM 4946 N N . GLU A 1 621 ? 20.749 -7.043 -21.853 1.00 32.47 621 GLU A N 1
ATOM 4947 C CA . GLU A 1 621 ? 20.042 -6.894 -23.127 1.00 32.47 621 GLU A CA 1
ATOM 4948 C C . GLU A 1 621 ? 20.357 -5.539 -23.782 1.00 32.47 621 GLU A C 1
ATOM 4950 O O . GLU A 1 621 ? 20.521 -4.513 -23.131 1.00 32.47 621 GLU A O 1
ATOM 4955 N N . SER A 1 622 ? 20.457 -5.495 -25.105 1.00 26.45 622 SER A N 1
ATOM 4956 C CA . SER A 1 622 ? 20.494 -4.229 -25.845 1.00 26.45 622 SER A CA 1
ATOM 4957 C C . SER A 1 622 ? 19.718 -4.412 -27.133 1.00 26.45 622 SER A C 1
ATOM 4959 O O . SER A 1 622 ? 20.119 -5.191 -27.991 1.00 26.45 622 SER A O 1
ATOM 4961 N N . PHE A 1 623 ? 18.588 -3.713 -27.254 1.00 29.66 623 PHE A N 1
ATOM 4962 C CA . PHE A 1 623 ? 17.668 -3.892 -28.371 1.00 29.66 623 PHE A CA 1
ATOM 4963 C C . PHE A 1 623 ? 18.010 -2.957 -29.528 1.00 29.66 623 PHE A C 1
ATOM 4965 O O . PHE A 1 623 ? 18.038 -1.733 -29.374 1.00 29.66 623 PHE A O 1
ATOM 4972 N N . ASN A 1 624 ? 18.133 -3.513 -30.734 1.00 25.50 624 ASN A N 1
ATOM 4973 C CA . ASN A 1 624 ? 17.965 -2.768 -31.979 1.00 25.50 624 ASN A CA 1
ATOM 4974 C C . ASN A 1 624 ? 16.838 -3.367 -32.841 1.00 25.50 624 ASN A C 1
ATOM 4976 O O . ASN A 1 624 ? 17.018 -4.414 -33.443 1.00 25.50 624 ASN A O 1
ATOM 4980 N N . ARG A 1 625 ? 15.670 -2.699 -32.882 1.00 30.64 625 ARG A N 1
ATOM 4981 C CA . ARG A 1 625 ? 14.557 -2.931 -33.826 1.00 30.64 625 ARG A CA 1
ATOM 4982 C C . ARG A 1 625 ? 14.366 -1.755 -34.791 1.00 30.64 625 ARG A C 1
ATOM 4984 O O . ARG A 1 625 ? 14.249 -0.599 -34.374 1.00 30.64 625 ARG A O 1
ATOM 4991 N N . THR A 1 626 ? 14.246 -2.051 -36.075 1.00 24.64 626 THR A N 1
ATOM 4992 C CA . THR A 1 626 ? 13.753 -1.137 -37.116 1.00 24.64 626 THR A CA 1
ATOM 4993 C C . THR A 1 626 ? 12.282 -1.469 -37.396 1.00 24.64 626 THR A C 1
ATOM 4995 O O . THR A 1 626 ? 12.003 -2.548 -37.896 1.00 24.64 626 THR A O 1
ATOM 4998 N N . SER A 1 627 ? 11.387 -0.528 -37.037 1.00 31.06 627 SER A N 1
ATOM 4999 C CA . SER A 1 627 ? 9.925 -0.423 -37.300 1.00 31.06 627 SER A CA 1
ATOM 5000 C C . SER A 1 627 ? 8.998 -1.596 -36.926 1.00 31.06 627 SER A C 1
ATOM 5002 O O . SER A 1 627 ? 9.278 -2.716 -37.304 1.00 31.06 627 SER A O 1
ATOM 5004 N N . PHE A 1 628 ? 7.865 -1.328 -36.247 1.00 29.23 628 PHE A N 1
ATOM 5005 C CA . PHE A 1 628 ? 6.485 -1.661 -36.683 1.00 29.23 628 PHE A CA 1
ATOM 5006 C C . PHE A 1 628 ? 5.409 -1.179 -35.681 1.00 29.23 628 PHE A C 1
ATOM 5008 O O . PHE A 1 628 ? 5.716 -0.756 -34.568 1.00 29.23 628 PHE A O 1
ATOM 5015 N N . THR A 1 629 ? 4.162 -1.162 -36.162 1.00 32.34 629 THR A N 1
ATOM 5016 C CA . THR A 1 629 ? 2.927 -0.548 -35.642 1.00 32.34 629 THR A CA 1
ATOM 5017 C C . THR A 1 629 ? 2.142 -1.384 -34.611 1.00 32.34 629 THR A C 1
ATOM 5019 O O . THR A 1 629 ? 1.901 -2.564 -34.831 1.00 32.34 629 THR A O 1
ATOM 5022 N N . ASP A 1 630 ? 1.698 -0.702 -33.546 1.00 29.55 630 ASP A N 1
ATOM 5023 C CA . ASP A 1 630 ? 0.549 -0.805 -32.608 1.00 29.55 630 ASP A CA 1
ATOM 5024 C C . ASP A 1 630 ? -0.329 -2.074 -32.394 1.00 29.55 630 ASP A C 1
ATOM 5026 O O . ASP A 1 630 ? -1.362 -1.955 -31.737 1.00 29.55 630 ASP A O 1
ATOM 5030 N N . HIS A 1 631 ? 0.042 -3.297 -32.786 1.00 35.81 631 HIS A N 1
ATOM 5031 C CA . HIS A 1 631 ? -0.679 -4.490 -32.292 1.00 35.81 631 HIS A CA 1
ATOM 5032 C C . HIS A 1 631 ? 0.251 -5.621 -31.838 1.00 35.81 631 HIS A C 1
ATOM 5034 O O . HIS A 1 631 ? 0.639 -6.480 -32.624 1.00 35.81 631 HIS A O 1
ATOM 5040 N N . GLU A 1 632 ? 0.558 -5.647 -30.537 1.00 44.69 632 GLU A N 1
ATOM 5041 C CA . GLU A 1 632 ? 1.170 -6.809 -29.879 1.00 44.69 632 GLU A CA 1
ATOM 5042 C C . GLU A 1 632 ? 0.102 -7.690 -29.210 1.00 44.69 632 GLU A C 1
ATOM 5044 O O . GLU A 1 632 ? -0.832 -7.195 -28.574 1.00 44.69 632 GLU A O 1
ATOM 5049 N N . THR A 1 633 ? 0.243 -9.010 -29.347 1.00 43.25 633 THR A N 1
ATOM 5050 C CA . THR A 1 633 ? -0.659 -10.020 -28.763 1.00 43.25 633 THR A CA 1
ATOM 5051 C C . THR A 1 633 ? -0.081 -10.612 -27.474 1.00 43.25 633 THR A C 1
ATOM 5053 O O . THR A 1 633 ? 1.131 -10.661 -27.285 1.00 43.25 633 THR A O 1
ATOM 5056 N N . LYS A 1 634 ? -0.941 -11.121 -26.579 1.00 38.06 634 LYS A N 1
ATOM 5057 C CA . LYS A 1 634 ? -0.552 -11.766 -25.305 1.00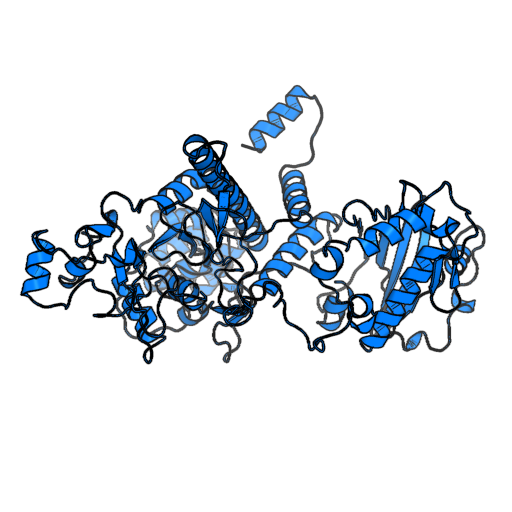 38.06 634 LYS A CA 1
ATOM 5058 C C . LYS A 1 634 ? 0.513 -12.868 -25.483 1.00 38.06 634 LYS A C 1
ATOM 5060 O O . LYS A 1 634 ? 1.465 -12.911 -24.716 1.00 38.06 634 LYS A O 1
ATOM 5065 N N . LYS A 1 635 ? 0.418 -13.657 -26.565 1.00 39.22 635 LYS A N 1
ATOM 5066 C CA . LYS A 1 635 ? 1.379 -14.721 -26.927 1.00 39.22 635 LYS A CA 1
ATOM 5067 C C . LYS A 1 635 ? 2.804 -14.188 -27.158 1.00 39.22 635 LYS A C 1
ATOM 5069 O O . LYS A 1 635 ? 3.762 -14.905 -26.915 1.00 39.22 635 LYS A O 1
ATOM 5074 N N . GLN A 1 636 ? 2.955 -12.937 -27.606 1.00 40.88 636 GLN A N 1
ATOM 5075 C CA . GLN A 1 636 ? 4.267 -12.307 -27.792 1.00 40.88 636 GLN A CA 1
ATOM 5076 C C . GLN A 1 636 ? 4.884 -11.880 -26.452 1.00 40.88 636 GLN A C 1
ATOM 5078 O O . GLN A 1 636 ? 6.087 -12.016 -26.276 1.00 40.88 636 GLN A O 1
ATOM 5083 N N . ARG A 1 637 ? 4.077 -11.428 -25.480 1.00 40.88 637 ARG A N 1
ATOM 5084 C CA . ARG A 1 637 ? 4.560 -11.020 -24.146 1.00 40.88 637 ARG A CA 1
ATOM 5085 C C . ARG A 1 637 ? 5.062 -12.197 -23.307 1.00 40.88 637 ARG A C 1
ATOM 5087 O O . ARG A 1 637 ? 6.078 -12.051 -22.644 1.00 40.88 637 ARG A O 1
ATOM 5094 N N . ASP A 1 638 ? 4.399 -13.348 -23.400 1.00 39.47 638 ASP A N 1
ATOM 5095 C CA . ASP A 1 638 ? 4.728 -14.555 -22.620 1.00 39.47 638 ASP A CA 1
ATOM 5096 C C . ASP A 1 638 ? 6.036 -15.251 -23.066 1.00 39.47 638 ASP A C 1
ATOM 5098 O O . ASP A 1 638 ? 6.507 -16.153 -22.381 1.00 39.47 638 ASP A O 1
ATOM 5102 N N . VAL A 1 639 ? 6.599 -14.861 -24.217 1.00 36.78 639 VAL A N 1
ATOM 5103 C CA . VAL A 1 639 ? 7.842 -15.421 -24.791 1.00 36.78 639 VAL A CA 1
ATOM 5104 C C . VAL A 1 639 ? 9.020 -14.442 -24.700 1.00 36.78 639 VAL A C 1
ATOM 5106 O O . VAL A 1 639 ? 10.170 -14.864 -24.769 1.00 36.78 639 VAL A O 1
ATOM 5109 N N . PHE A 1 640 ? 8.748 -13.136 -24.572 1.00 39.12 640 PHE A N 1
ATOM 5110 C CA . PHE A 1 640 ? 9.781 -12.119 -24.326 1.00 39.12 640 PHE A CA 1
ATOM 5111 C C . PHE A 1 640 ? 10.181 -12.003 -22.848 1.00 39.12 640 PHE A C 1
ATOM 5113 O O . PHE A 1 640 ? 11.261 -11.488 -22.572 1.00 39.12 640 PHE A O 1
ATOM 5120 N N . ALA A 1 641 ? 9.305 -12.415 -21.927 1.00 31.94 641 ALA A N 1
ATOM 5121 C CA . ALA A 1 641 ? 9.634 -12.647 -20.518 1.00 31.94 641 ALA A CA 1
ATOM 5122 C C . ALA A 1 641 ? 10.310 -14.014 -20.355 1.00 31.94 641 ALA A C 1
ATOM 5124 O O . ALA A 1 641 ? 11.086 -14.171 -19.383 1.00 31.94 641 ALA A O 1
#

Organism: Carassius auratus (NCBI:txid7957)

Radius of gyration: 29.79 Å; Cα contacts (8 Å, |Δi|>4): 935; chains: 1; bounding box: 71×70×81 Å